Protein AF-0000000087097808 (afdb_homodimer)

Foldseek 3Di:
DDPPPPQPKDKDAADPLVVLVLQQQLCVPFVQQHDSVLSSVLVVVLCPAFQNDPPQKTKIFTWHPVDDHPPIDGQKIKMKGKFWKWKFFLQLDIATEIEIEIGDTDGHPVNPPVCRSVVNLLNVQVVRQPPQFHHDDVVPASVRDHHRGYFKYKYFFQAFQPSVVVSFWGFDFWKKKKAFFDADDDPPPPPFLKDFDFLVVLQVVLVLQQVQVSVVSSDRDPDRAMAMETRSHSSLLRSQQVSQQSSCCVQPVGHDGGQKIWGDDPQAIWIWGKHWDDRNGPVCLQPIEIETQDTDGSDPPDDLVVNLSNVLRRVNVVSNVCVVSSHRIYIKTDDDPSVVVSPVVNVRDIDMDGDGRGRGMIMHTSHDDDYHYPPPTCSSHD/DDPPPPQPKDKDAADPLVVLVLQQQLCVPFVQQHDSVLSSVLVVVLCPAFQNDPPQKTKIFTWHPVDDHPPIDGQKIKMKGKFWKWKFALQLDIATEIEIEIGDTDGHPVNPPVCRSVVNLLNVQVVRQPPQFHHDDVVPASPRDHHRGYFKYKYFFQAFQPSVVVSFWGFDFWKKKKAFFDADDDPPPPPFLKDFDFLVVLQVVLVLQQVQVSVVSSDRDPDRAMEMETRSHSSLLRSQQVSQQSSCCVQPVGHDGGQKIWGDDPQAIWIWGKHWDDRNGPVCLQPIEIETQDTDGSDPPDDLVVNLSNVLRRVNVVSNVCVVSSHRIYIKTDDDPSVVVSPVVNVRDIDMDGDGRGRGMIMHTSHDDDYHYPPPTCSSHD

Structure (mmCIF, N/CA/C/O backbone):
data_AF-0000000087097808-model_v1
#
loop_
_entity.id
_entity.type
_entity.pdbx_description
1 polymer 'Lysine acetyltransferase'
#
loop_
_atom_site.group_PDB
_atom_site.id
_atom_site.type_symbol
_atom_site.label_atom_id
_atom_site.label_alt_id
_atom_site.label_comp_id
_atom_site.label_asym_id
_atom_site.label_entity_id
_atom_site.label_seq_id
_atom_site.pdbx_PDB_ins_code
_atom_site.Cartn_x
_atom_site.Cartn_y
_atom_site.Cartn_z
_atom_site.occupancy
_atom_site.B_iso_or_equiv
_atom_site.auth_seq_id
_atom_site.auth_comp_id
_atom_site.auth_asym_id
_atom_site.auth_atom_id
_atom_site.pdbx_PDB_model_num
ATOM 1 N N . MET A 1 1 ? -17.438 31.547 41.531 1 26.7 1 MET A N 1
ATOM 2 C CA . MET A 1 1 ? -16.781 31 40.344 1 26.7 1 MET A CA 1
ATOM 3 C C . MET A 1 1 ? -16.844 29.484 40.312 1 26.7 1 MET A C 1
ATOM 5 O O . MET A 1 1 ? -16.359 28.828 41.25 1 26.7 1 MET A O 1
ATOM 9 N N . GLY A 1 2 ? -18.031 28.875 39.969 1 32.31 2 GLY A N 1
ATOM 10 C CA . GLY A 1 2 ? -18.594 27.547 40.094 1 32.31 2 GLY A CA 1
ATOM 11 C C . GLY A 1 2 ? -17.641 26.438 39.688 1 32.31 2 GLY A C 1
ATOM 12 O O . GLY A 1 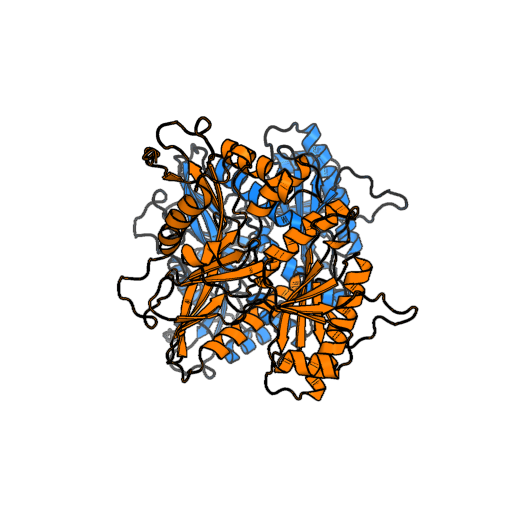2 ? -16.891 26.594 38.75 1 32.31 2 GLY A O 1
ATOM 13 N N . SER A 1 3 ? -17.109 25.672 40.656 1 33.94 3 SER A N 1
ATOM 14 C CA . SER A 1 3 ? -16.344 24.438 40.531 1 33.94 3 SER A CA 1
ATOM 15 C C . SER A 1 3 ? -16.938 23.531 39.438 1 33.94 3 SER A C 1
ATOM 17 O O . SER A 1 3 ? -18.078 23.078 39.594 1 33.94 3 SER A O 1
ATOM 19 N N . THR A 1 4 ? -17.172 24.016 38.219 1 36.69 4 THR A N 1
ATOM 20 C CA . THR A 1 4 ? -17.656 23.094 37.188 1 36.69 4 THR A CA 1
ATOM 21 C C . THR A 1 4 ? -17.297 21.656 37.531 1 36.69 4 THR A C 1
ATOM 23 O O . THR A 1 4 ? -16.125 21.344 37.781 1 36.69 4 THR A O 1
ATOM 26 N N . GLN A 1 5 ? -18.062 20.984 38.312 1 39.97 5 GLN A N 1
ATOM 27 C CA . GLN A 1 5 ? -18.062 19.547 38.594 1 39.97 5 GLN A CA 1
ATOM 28 C C . GLN A 1 5 ? -17.312 18.766 37.5 1 39.97 5 GLN A C 1
ATOM 30 O O . GLN A 1 5 ? -17.781 18.703 36.375 1 39.97 5 GLN A O 1
ATOM 35 N N . GLU A 1 6 ? -16.047 18.875 37.438 1 47.66 6 GLU A N 1
ATOM 36 C CA . GLU A 1 6 ? -15.102 18.156 36.562 1 47.66 6 GLU A CA 1
ATOM 37 C C . GLU A 1 6 ? -15.602 16.766 36.25 1 47.66 6 GLU A C 1
ATOM 39 O O . GLU A 1 6 ? -15.508 15.852 37.094 1 47.66 6 GLU A O 1
ATOM 44 N N . ALA A 1 7 ? -16.812 16.625 35.875 1 54.88 7 ALA A N 1
ATOM 45 C CA . ALA A 1 7 ? -17.406 15.375 35.406 1 54.88 7 ALA A CA 1
ATOM 46 C C . ALA A 1 7 ? -16.344 14.453 34.812 1 54.88 7 ALA A C 1
ATOM 48 O O . ALA A 1 7 ? -15.367 14.922 34.219 1 54.88 7 ALA A O 1
ATOM 49 N N . ASP A 1 8 ? -16.062 13.375 35.406 1 84.06 8 ASP A N 1
ATOM 50 C CA . ASP A 1 8 ? -15.109 12.328 35.031 1 84.06 8 ASP A CA 1
ATOM 51 C C . ASP A 1 8 ? -15.25 11.938 33.562 1 84.06 8 ASP A C 1
ATOM 53 O O . ASP A 1 8 ? -15.812 10.891 33.25 1 84.06 8 ASP A O 1
ATOM 57 N N . LEU A 1 9 ? -15.016 12.977 32.656 1 96.38 9 LEU A N 1
ATOM 58 C CA . LEU A 1 9 ? -15.055 12.695 31.219 1 96.38 9 LEU A CA 1
ATOM 59 C C . LEU A 1 9 ? -14.023 11.641 30.844 1 96.38 9 LEU A C 1
ATOM 61 O O . LEU A 1 9 ? -13.031 11.461 31.562 1 96.38 9 LEU A O 1
ATOM 65 N N . ILE A 1 10 ? -14.344 10.922 29.797 1 97.94 10 ILE A N 1
ATOM 66 C CA . ILE A 1 10 ? -13.422 9.875 29.375 1 97.94 10 ILE A CA 1
ATOM 67 C C . ILE A 1 10 ? -13.094 10.047 27.891 1 97.94 10 ILE A C 1
ATOM 69 O O . ILE A 1 10 ? -13.891 10.609 27.141 1 97.94 10 ILE A O 1
ATOM 73 N N . LEU A 1 11 ? -11.922 9.695 27.516 1 98.56 11 LEU A N 1
ATOM 74 C CA . LEU A 1 11 ? -11.508 9.516 26.125 1 98.56 11 LEU A CA 1
ATOM 75 C C . LEU A 1 11 ? -11.766 8.086 25.672 1 98.56 11 LEU A C 1
ATOM 77 O O . LEU A 1 11 ? -11.297 7.133 26.297 1 98.56 11 LEU A O 1
ATOM 81 N N . THR A 1 12 ? -12.547 7.922 24.656 1 98.38 12 THR A N 1
ATOM 82 C CA . THR A 1 12 ? -12.844 6.582 24.156 1 98.38 12 THR A CA 1
ATOM 83 C C . THR A 1 12 ? -13.055 6.594 22.656 1 98.38 12 THR A C 1
ATOM 85 O O . THR A 1 12 ? -12.953 7.641 22.016 1 98.38 12 THR A O 1
ATOM 88 N N . THR A 1 13 ? -13.242 5.422 22.062 1 98.38 13 THR A N 1
ATOM 89 C CA . THR A 1 13 ? -13.508 5.309 20.641 1 98.38 13 THR A CA 1
ATOM 90 C C . THR A 1 13 ? -15.016 5.324 20.359 1 98.38 13 THR A C 1
ATOM 92 O O . THR A 1 13 ? -15.789 4.742 21.125 1 98.38 13 THR A O 1
ATOM 95 N N . PRO A 1 14 ? -15.453 6.051 19.359 1 98.62 14 PRO A N 1
ATOM 96 C CA . PRO A 1 14 ? -16.875 6.129 19.031 1 98.62 14 PRO A CA 1
ATOM 97 C C . PRO A 1 14 ? -17.422 4.84 18.422 1 98.62 14 PRO A C 1
ATOM 99 O O . PRO A 1 14 ? -16.656 4.078 17.812 1 98.62 14 PRO A O 1
ATOM 102 N N . THR A 1 15 ? -18.703 4.613 18.609 1 98.12 15 THR A N 1
ATOM 103 C CA . THR A 1 15 ? -19.422 3.621 17.812 1 98.12 15 THR A CA 1
ATOM 104 C C . THR A 1 15 ? -19.531 4.066 16.359 1 98.12 15 THR A C 1
ATOM 106 O O . THR A 1 15 ? -19.25 5.223 16.047 1 98.12 15 THR A O 1
ATOM 109 N N . PRO A 1 16 ? -19.953 3.18 15.484 1 97 16 PRO A N 1
ATOM 110 C CA . PRO A 1 16 ? -20.141 3.592 14.086 1 97 16 PRO A CA 1
ATOM 111 C C . PRO A 1 16 ? -21.125 4.762 13.953 1 97 16 PRO A C 1
ATOM 113 O O . PRO A 1 16 ? -20.875 5.68 13.164 1 97 16 PRO A O 1
ATOM 116 N N . ALA A 1 17 ? -22.156 4.746 14.68 1 98 17 ALA A N 1
ATOM 117 C CA . ALA A 1 17 ? -23.141 5.824 14.633 1 98 17 ALA A CA 1
ATOM 118 C C . ALA A 1 17 ? -22.547 7.129 15.156 1 98 17 ALA A C 1
ATOM 120 O O . ALA A 1 17 ? -22.812 8.203 14.609 1 98 17 ALA A O 1
ATOM 121 N N . GLU A 1 18 ? -21.797 7.066 16.219 1 98.56 18 GLU A N 1
ATOM 122 C CA . GLU A 1 18 ? -21.141 8.242 16.781 1 98.56 18 GLU A CA 1
ATOM 123 C C . GLU A 1 18 ? -20.094 8.805 15.82 1 98.56 18 GLU A C 1
ATOM 125 O O . GLU A 1 18 ? -19.922 10.023 15.711 1 98.56 18 GLU A O 1
ATOM 130 N N . ARG A 1 19 ? -19.422 7.895 15.172 1 98.31 19 ARG A N 1
ATOM 131 C CA . ARG A 1 19 ? -18.438 8.32 14.18 1 98.31 19 ARG A CA 1
ATOM 132 C C . ARG A 1 19 ? -19.094 9.109 13.055 1 98.31 19 ARG A C 1
ATOM 134 O O . ARG A 1 19 ? -18.562 10.117 12.602 1 98.31 19 ARG A O 1
ATOM 141 N N . LEU A 1 20 ? -20.219 8.648 12.617 1 98.06 20 LEU A N 1
ATOM 142 C CA . LEU A 1 20 ? -20.984 9.352 11.586 1 98.06 20 LEU A CA 1
ATOM 143 C C . LEU A 1 20 ? -21.375 10.75 12.062 1 98.06 20 LEU A C 1
ATOM 145 O O . LEU A 1 20 ? -21.344 11.703 11.289 1 98.06 20 LEU A O 1
ATOM 149 N N . ARG A 1 21 ? -21.734 10.852 13.312 1 97.69 21 ARG A N 1
ATOM 150 C CA . ARG A 1 21 ? -22.062 12.156 13.883 1 97.69 21 ARG A CA 1
ATOM 151 C C . ARG A 1 21 ? -20.844 13.078 13.875 1 97.69 21 ARG A C 1
ATOM 153 O O . ARG A 1 21 ? -20.953 14.258 13.555 1 97.69 21 ARG A O 1
ATOM 160 N N . VAL A 1 22 ? -19.703 12.492 14.18 1 98.25 22 VAL A N 1
ATOM 161 C CA . VAL A 1 22 ? -18.469 13.266 14.188 1 98.25 22 VAL A CA 1
ATOM 162 C C . VAL A 1 22 ? -18.172 13.789 12.781 1 98.25 22 VAL A C 1
ATOM 164 O O . VAL A 1 22 ? -17.938 14.984 12.586 1 98.25 22 VAL A O 1
ATOM 167 N N . TRP A 1 23 ? -18.25 12.867 11.805 1 98 23 TRP A N 1
ATOM 168 C CA . TRP A 1 23 ? -17.953 13.25 10.43 1 98 23 TRP A CA 1
ATOM 169 C C . TRP A 1 23 ? -18.953 14.289 9.922 1 98 23 TRP A C 1
ATOM 171 O O . TRP A 1 23 ? -18.578 15.219 9.211 1 98 23 TRP A O 1
ATOM 181 N N . THR A 1 24 ? -20.172 14.133 10.297 1 97.69 24 THR A N 1
ATOM 182 C CA . THR A 1 24 ? -21.188 15.102 9.906 1 97.69 24 THR A CA 1
ATOM 183 C C . THR A 1 24 ? -20.859 16.484 10.469 1 97.69 24 THR A C 1
ATOM 185 O O . THR A 1 24 ? -20.953 17.484 9.758 1 97.69 24 THR A O 1
ATOM 188 N N . SER A 1 25 ? -20.438 16.5 11.68 1 96.5 25 SER A N 1
ATOM 189 C CA . SER A 1 25 ? -20.141 17.766 12.344 1 96.5 25 SER A CA 1
ATOM 190 C C . SER A 1 25 ? -18.922 18.453 11.727 1 96.5 25 SER A C 1
ATOM 192 O O . SER A 1 25 ? -18.875 19.672 11.617 1 96.5 25 SER A O 1
ATOM 194 N N . THR A 1 26 ? -17.969 17.672 11.305 1 96.12 26 THR A N 1
ATOM 195 C CA . THR A 1 26 ? -16.719 18.25 10.828 1 96.12 26 THR A CA 1
ATOM 196 C C . THR A 1 26 ? -16.875 18.766 9.391 1 96.12 26 THR A C 1
ATOM 198 O O . THR A 1 26 ? -16.016 19.516 8.906 1 96.12 26 THR A O 1
ATOM 201 N N . HIS A 1 27 ? -17.938 18.359 8.727 1 94.81 27 HIS A N 1
ATOM 202 C CA . HIS A 1 27 ? -18.203 18.812 7.363 1 94.81 27 HIS A CA 1
ATOM 203 C C . HIS A 1 27 ? -18.234 20.344 7.277 1 94.81 27 HIS A C 1
ATOM 205 O O . HIS A 1 27 ? -17.797 20.922 6.277 1 94.81 27 HIS A O 1
ATOM 211 N N . GLN A 1 28 ? -18.688 20.969 8.273 1 90.62 28 GLN A N 1
ATOM 212 C CA . GLN A 1 28 ? -18.812 22.422 8.266 1 90.62 28 GLN A CA 1
ATOM 213 C C . GLN A 1 28 ? -17.453 23.078 8.18 1 90.62 28 GLN A C 1
ATOM 215 O O . GLN A 1 28 ? -17.312 24.172 7.602 1 90.62 28 GLN A O 1
ATOM 220 N N . LYS A 1 29 ? -16.5 22.391 8.68 1 89.44 29 LYS A N 1
ATOM 221 C CA . LYS A 1 29 ? -15.164 22.984 8.703 1 89.44 29 LYS A CA 1
ATOM 222 C C . LYS A 1 29 ? -14.336 22.531 7.5 1 89.44 29 LYS A C 1
ATOM 224 O O . LYS A 1 29 ? -13.664 23.359 6.867 1 89.44 29 LYS A O 1
ATOM 229 N N . TRP A 1 30 ? -14.414 21.266 7.121 1 88.81 30 TRP A N 1
ATOM 230 C CA . TRP A 1 30 ? -13.461 20.734 6.148 1 88.81 30 TRP A CA 1
ATOM 231 C C . TRP A 1 30 ? -14.195 20.156 4.938 1 88.81 30 TRP A C 1
ATOM 233 O O . TRP A 1 30 ? -13.57 19.547 4.059 1 88.81 30 TRP A O 1
ATOM 243 N N . GLY A 1 31 ? -15.492 20.375 4.801 1 86.12 31 GLY A N 1
ATOM 244 C CA . GLY A 1 31 ? -16.266 19.719 3.756 1 86.12 31 GLY A CA 1
ATOM 245 C C . GLY A 1 31 ? -16.641 20.641 2.621 1 86.12 31 GLY A C 1
ATOM 246 O O . GLY A 1 31 ? -17.562 20.344 1.849 1 86.12 31 GLY A O 1
ATOM 247 N N . ALA A 1 32 ? -16.031 21.797 2.5 1 83.31 32 ALA A N 1
ATOM 248 C CA . ALA A 1 32 ? -16.453 22.828 1.559 1 83.31 32 ALA A CA 1
ATOM 249 C C . ALA A 1 32 ? -16.375 22.328 0.12 1 83.31 32 ALA A C 1
ATOM 251 O O . ALA A 1 32 ? -17.156 22.734 -0.737 1 83.31 32 ALA A O 1
ATOM 252 N N . ALA A 1 33 ? -15.508 21.422 -0.174 1 87.5 33 ALA A N 1
ATOM 253 C CA . ALA A 1 33 ? -15.289 20.969 -1.544 1 87.5 33 ALA A CA 1
ATOM 254 C C . ALA A 1 33 ? -16.281 19.859 -1.915 1 87.5 33 ALA A C 1
ATOM 256 O O . ALA A 1 33 ? -16.391 19.5 -3.088 1 87.5 33 ALA A O 1
ATOM 257 N N . LEU A 1 34 ? -16.984 19.297 -0.896 1 91.31 34 LEU A N 1
ATOM 258 C CA . LEU A 1 34 ? -17.875 18.172 -1.104 1 91.31 34 LEU A CA 1
ATOM 259 C C . LEU A 1 34 ? -19.219 18.406 -0.413 1 91.31 34 LEU A C 1
ATOM 261 O O . LEU A 1 34 ? -19.266 18.953 0.692 1 91.31 34 LEU A O 1
ATOM 265 N N . GLU A 1 35 ? -20.234 17.953 -1.1 1 93 35 GLU A N 1
ATOM 266 C CA . GLU A 1 35 ? -21.5 17.859 -0.375 1 93 35 GLU A CA 1
ATOM 267 C C . GLU A 1 35 ? -21.422 16.844 0.762 1 93 35 GLU A C 1
ATOM 269 O O . GLU A 1 35 ? -20.547 15.984 0.764 1 93 35 GLU A O 1
ATOM 274 N N . LEU A 1 36 ? -22.281 16.953 1.666 1 95.62 36 LEU A N 1
ATOM 275 C CA . LEU A 1 36 ? -22.203 16.172 2.902 1 95.62 36 LEU A CA 1
ATOM 276 C C . LEU A 1 36 ? -22.094 14.68 2.607 1 95.62 36 LEU A C 1
ATOM 278 O O . LEU A 1 36 ? -21.234 14 3.16 1 95.62 36 LEU A O 1
ATOM 282 N N . ASP A 1 37 ? -22.906 14.188 1.708 1 96 37 ASP A N 1
ATOM 283 C CA . ASP A 1 37 ? -22.906 12.758 1.421 1 96 37 ASP A CA 1
ATOM 284 C C . ASP A 1 37 ? -21.547 12.305 0.885 1 96 37 ASP A C 1
ATOM 286 O O . ASP A 1 37 ? -21.031 11.266 1.294 1 96 37 ASP A O 1
ATOM 290 N N . GLU A 1 38 ? -21 13.133 0.003 1 95.06 38 GLU A N 1
ATOM 291 C CA . GLU A 1 38 ? -19.703 12.797 -0.574 1 95.06 38 GLU A CA 1
ATOM 292 C C . GLU A 1 38 ? -18.594 12.945 0.458 1 95.06 38 GLU A C 1
ATOM 294 O O . GLU A 1 38 ? -17.609 12.188 0.434 1 95.06 38 GLU A O 1
ATOM 299 N N . TYR A 1 39 ? -18.812 13.945 1.368 1 95.94 39 TYR A N 1
ATOM 300 C CA . TYR A 1 39 ? -17.844 14.125 2.453 1 95.94 39 TYR A CA 1
ATOM 301 C C . TYR A 1 39 ? -17.828 12.914 3.371 1 95.94 39 TYR A C 1
ATOM 303 O O . TYR A 1 39 ? -16.75 12.414 3.727 1 95.94 39 TYR A O 1
ATOM 311 N N . LEU A 1 40 ? -18.953 12.414 3.715 1 97.75 40 LEU A N 1
ATOM 312 C CA . LEU A 1 40 ? -19.047 11.227 4.559 1 97.75 40 LEU A CA 1
ATOM 313 C C . LEU A 1 40 ? -18.438 10.016 3.867 1 97.75 40 LEU A C 1
ATOM 315 O O . LEU A 1 40 ? -17.75 9.219 4.504 1 97.75 40 LEU A O 1
ATOM 319 N N . ARG A 1 41 ? -18.641 9.922 2.543 1 96.88 41 ARG A N 1
ATOM 320 C CA . ARG A 1 41 ? -18.062 8.836 1.759 1 96.88 41 ARG A CA 1
ATOM 321 C C . ARG A 1 41 ? -16.547 8.922 1.761 1 96.88 41 ARG A C 1
ATOM 323 O O . ARG A 1 41 ? -15.859 7.895 1.844 1 96.88 41 ARG A O 1
ATOM 330 N N . ARG A 1 42 ? -16.047 10.086 1.667 1 97.12 42 ARG A N 1
ATOM 331 C CA . ARG A 1 42 ? -14.594 10.273 1.687 1 97.12 42 ARG A CA 1
ATOM 332 C C . ARG A 1 42 ? -14 9.82 3.018 1 97.12 42 ARG A C 1
ATOM 334 O O . ARG A 1 42 ? -12.992 9.117 3.045 1 97.12 42 ARG A O 1
ATOM 341 N N . GLU A 1 43 ? -14.648 10.219 4.137 1 97.69 43 GLU A N 1
ATOM 342 C CA . GLU A 1 43 ? -14.156 9.844 5.457 1 97.69 43 GLU A CA 1
ATOM 343 C C . GLU A 1 43 ? -14.148 8.328 5.633 1 97.69 43 GLU A C 1
ATOM 345 O O . GLU A 1 43 ? -13.195 7.77 6.184 1 97.69 43 GLU A O 1
ATOM 350 N N . GLU A 1 44 ? -15.172 7.754 5.156 1 97.44 44 GLU A N 1
ATOM 351 C CA . GLU A 1 44 ? -15.234 6.297 5.207 1 97.44 44 GLU A CA 1
ATOM 352 C C . GLU A 1 44 ? -14.141 5.664 4.348 1 97.44 44 GLU A C 1
ATOM 354 O O . GLU A 1 44 ? -13.438 4.758 4.797 1 97.44 44 GLU A O 1
ATOM 359 N N . TYR A 1 45 ? -14.023 6.188 3.158 1 97.94 45 TYR A N 1
ATOM 360 C CA . TYR A 1 45 ? -13.016 5.711 2.217 1 97.94 45 TYR A CA 1
ATOM 361 C C . TYR A 1 45 ? -11.617 5.824 2.811 1 97.94 45 TYR A C 1
ATOM 363 O O . TYR A 1 45 ? -10.805 4.902 2.688 1 97.94 45 TYR A O 1
ATOM 371 N N . LEU A 1 46 ? -11.352 6.871 3.48 1 97.94 46 LEU A N 1
ATOM 372 C CA . LEU A 1 46 ? -10.008 7.152 3.988 1 97.94 46 LEU A CA 1
ATOM 373 C C . LEU A 1 46 ? -9.648 6.203 5.125 1 97.94 46 LEU A C 1
ATOM 375 O O . LEU A 1 46 ? -8.484 6.109 5.512 1 97.94 46 LEU A O 1
ATOM 379 N N . THR A 1 47 ? -10.609 5.441 5.672 1 97.75 47 THR A N 1
ATOM 380 C CA . THR A 1 47 ? -10.297 4.422 6.668 1 97.75 47 THR A CA 1
ATOM 381 C C . THR A 1 47 ? -9.773 3.154 5.996 1 97.75 47 THR A C 1
ATOM 383 O O . THR A 1 47 ? -9.289 2.242 6.672 1 97.75 47 THR A O 1
ATOM 386 N N . THR A 1 48 ? -9.805 3.086 4.629 1 98.06 48 THR A N 1
ATOM 387 C CA . THR A 1 48 ? -9.469 1.853 3.93 1 98.06 48 THR A CA 1
ATOM 388 C C . THR A 1 48 ? -8.125 1.98 3.227 1 98.06 48 THR A C 1
ATOM 390 O O . THR A 1 48 ? -7.582 0.991 2.729 1 98.06 48 THR A O 1
ATOM 393 N N . VAL A 1 49 ? -7.543 3.145 3.143 1 98.06 49 VAL A N 1
ATOM 394 C CA . VAL A 1 49 ? -6.332 3.398 2.365 1 98.06 49 VAL A CA 1
ATOM 395 C C . VAL A 1 49 ? -5.102 2.984 3.168 1 98.06 49 VAL A C 1
ATOM 397 O O . VAL A 1 49 ? -5.168 2.861 4.395 1 98.06 49 VAL A O 1
ATOM 400 N N . PRO A 1 50 ? -3.959 2.742 2.5 1 96.31 50 PRO A N 1
ATOM 401 C CA . PRO A 1 50 ? -2.723 2.428 3.223 1 96.31 50 PRO A CA 1
ATOM 402 C C . PRO A 1 50 ? -2.424 3.424 4.34 1 96.31 50 PRO A C 1
ATOM 404 O O . PRO A 1 50 ? -2.705 4.617 4.203 1 96.31 50 PRO A O 1
ATOM 407 N N . MET A 1 51 ? -1.855 3.006 5.457 1 95.38 51 MET A N 1
ATOM 408 C CA . MET A 1 51 ? -1.56 3.721 6.695 1 95.38 51 MET A CA 1
ATOM 409 C C . MET A 1 51 ? -2.77 3.727 7.625 1 95.38 51 MET A C 1
ATOM 411 O O . MET A 1 51 ? -2.629 3.547 8.836 1 95.38 51 MET A O 1
ATOM 415 N N . SER A 1 52 ? -3.977 3.879 7.035 1 97.25 52 SER A N 1
ATOM 416 C CA . SER A 1 52 ? -5.18 4.023 7.848 1 97.25 52 SER A CA 1
ATOM 417 C C . SER A 1 52 ? -5.898 2.688 8.016 1 97.25 52 SER A C 1
ATOM 419 O O . SER A 1 52 ? -6.629 2.484 8.984 1 97.25 52 SER A O 1
ATOM 421 N N . ARG A 1 53 ? -5.688 1.766 7.137 1 96.25 53 ARG A N 1
ATOM 422 C CA . ARG A 1 53 ? -6.441 0.519 7.098 1 96.25 53 ARG A CA 1
ATOM 423 C C . ARG A 1 53 ? -6.074 -0.381 8.273 1 96.25 53 ARG A C 1
ATOM 425 O O . ARG A 1 53 ? -5.07 -0.152 8.945 1 96.25 53 ARG A O 1
ATOM 432 N N . ASN A 1 54 ? -6.938 -1.331 8.555 1 91.69 54 ASN A N 1
ATOM 433 C CA . ASN A 1 54 ? -6.703 -2.359 9.562 1 91.69 54 ASN A CA 1
ATOM 434 C C . ASN A 1 54 ? -6.363 -1.746 10.914 1 91.69 54 ASN A C 1
ATOM 436 O O . ASN A 1 54 ? -5.406 -2.166 11.57 1 91.69 54 ASN A O 1
ATOM 440 N N . GLY A 1 55 ? -7.07 -0.662 11.203 1 93.56 55 GLY A N 1
ATOM 441 C CA . GLY A 1 55 ? -6.891 -0.056 12.508 1 93.56 55 GLY A CA 1
ATOM 442 C C . GLY A 1 55 ? -5.762 0.956 12.547 1 93.56 55 GLY A C 1
ATOM 443 O O . GLY A 1 55 ? -5.371 1.416 13.625 1 93.56 55 GLY A O 1
ATOM 444 N N . GLY A 1 56 ? -5.258 1.28 11.438 1 97.19 56 GLY A N 1
ATOM 445 C CA . GLY A 1 56 ? -4.215 2.291 11.398 1 97.19 56 GLY A CA 1
ATOM 446 C C . GLY A 1 56 ? -4.691 3.66 11.844 1 97.19 56 GLY A C 1
ATOM 447 O O . GLY A 1 56 ? -3.904 4.457 12.359 1 97.19 56 GLY A O 1
ATOM 448 N N . ILE A 1 57 ? -5.918 3.932 11.594 1 98.44 57 ILE A N 1
ATOM 449 C CA . ILE A 1 57 ? -6.527 5.164 12.078 1 98.44 57 ILE A CA 1
ATOM 450 C C . ILE A 1 57 ? -7.438 4.863 13.266 1 98.44 57 ILE A C 1
ATOM 452 O O . ILE A 1 57 ? -8.141 3.848 13.273 1 98.44 57 ILE A O 1
ATOM 456 N N . THR A 1 58 ? -7.359 5.613 14.273 1 98.62 58 THR A N 1
ATOM 457 C CA . THR A 1 58 ? -8.242 5.523 15.43 1 98.62 58 THR A CA 1
ATOM 458 C C . THR A 1 58 ? -9.016 6.824 15.625 1 98.62 58 THR A C 1
ATOM 460 O O . THR A 1 58 ? -8.43 7.91 15.625 1 98.62 58 THR A O 1
ATOM 463 N N . GLN A 1 59 ? -10.336 6.684 15.742 1 98.56 59 GLN A N 1
ATOM 464 C CA . GLN A 1 59 ? -11.164 7.836 16.078 1 98.56 59 GLN A CA 1
ATOM 465 C C . GLN A 1 59 ? -11.359 7.965 17.578 1 98.56 59 GLN A C 1
ATOM 467 O O . GLN A 1 59 ? -11.547 6.961 18.281 1 98.56 59 GLN A O 1
ATOM 472 N N . TRP A 1 60 ? -11.273 9.18 18.062 1 98.81 60 TRP A N 1
ATOM 473 C CA . TRP A 1 60 ? -11.422 9.445 19.484 1 98.81 60 TRP A CA 1
ATOM 474 C C . TRP A 1 60 ? -12.555 10.438 19.75 1 98.81 60 TRP A C 1
ATOM 476 O O . TRP A 1 60 ? -12.742 11.383 18.984 1 98.81 60 TRP A O 1
ATOM 486 N N . ILE A 1 61 ? -13.234 10.227 20.875 1 98.75 61 ILE A N 1
ATOM 487 C CA . ILE A 1 61 ? -14.203 11.211 21.344 1 98.75 61 ILE A CA 1
ATOM 488 C C . ILE A 1 61 ? -14.023 11.438 22.844 1 98.75 61 ILE A C 1
ATOM 490 O O . ILE A 1 61 ? -13.703 10.508 23.578 1 98.75 61 ILE A O 1
ATOM 494 N N . LEU A 1 62 ? -14.133 12.633 23.234 1 98.75 62 LEU A N 1
ATOM 495 C CA . LEU A 1 62 ? -14.344 12.984 24.641 1 98.75 62 LEU A CA 1
ATOM 496 C C . LEU A 1 62 ? -15.828 12.961 25 1 98.75 62 LEU A C 1
ATOM 498 O O . LEU A 1 62 ? -16.641 13.609 24.328 1 98.75 62 LEU A O 1
ATOM 502 N N . THR A 1 63 ? -16.172 12.219 26.016 1 98.25 63 THR A N 1
ATOM 503 C CA . THR A 1 63 ? -17.594 12.07 26.312 1 98.25 63 THR A CA 1
ATOM 504 C C . THR A 1 63 ? -17.797 11.812 27.797 1 98.25 63 THR A C 1
ATOM 506 O O . THR A 1 63 ? -16.844 11.773 28.562 1 98.25 63 THR A O 1
ATOM 509 N N . ASP A 1 64 ? -19.094 11.797 28.172 1 95.94 64 ASP A N 1
ATOM 510 C CA . ASP A 1 64 ? -19.578 11.484 29.516 1 95.94 64 ASP A CA 1
ATOM 511 C C . ASP A 1 64 ? -19.812 9.984 29.672 1 95.94 64 ASP A C 1
ATOM 513 O O . ASP A 1 64 ? -20.719 9.422 29.062 1 95.94 64 ASP A O 1
ATOM 517 N N . PRO A 1 65 ? -19.016 9.305 30.562 1 94.38 65 PRO A N 1
ATOM 518 C CA . PRO A 1 65 ? -19.125 7.848 30.672 1 94.38 65 PRO A CA 1
ATOM 519 C C . PRO A 1 65 ? -20.422 7.402 31.359 1 94.38 65 PRO A C 1
ATOM 521 O O . PRO A 1 65 ? -20.734 6.211 31.359 1 94.38 65 PRO A O 1
ATOM 524 N N . SER A 1 66 ? -21.109 8.297 31.922 1 94.69 66 SER A N 1
ATOM 525 C CA . SER A 1 66 ? -22.328 7.934 32.656 1 94.69 66 SER A CA 1
ATOM 526 C C . SER A 1 66 ? -23.453 7.598 31.672 1 94.69 66 SER A C 1
ATOM 528 O O . SER A 1 66 ? -24.469 7.02 32.062 1 94.69 66 SER A O 1
ATOM 530 N N . LEU A 1 67 ? -23.391 7.938 30.453 1 95.25 67 LEU A N 1
ATOM 531 C CA . LEU A 1 67 ? -24.391 7.625 29.438 1 95.25 67 LEU A CA 1
ATOM 532 C C . LEU A 1 67 ? -23.891 6.527 28.5 1 95.25 67 LEU A C 1
ATOM 534 O O . LEU A 1 67 ? -22.688 6.461 28.203 1 95.25 67 LEU A O 1
ATOM 538 N N . PRO A 1 68 ? -24.781 5.758 28.047 1 96.31 68 PRO A N 1
ATOM 539 C CA . PRO A 1 68 ? -24.359 4.652 27.188 1 96.31 68 PRO A CA 1
ATOM 540 C C . PRO A 1 68 ? -23.984 5.109 25.781 1 96.31 68 PRO A C 1
ATOM 542 O O . PRO A 1 68 ? -24.391 6.188 25.344 1 96.31 68 PRO A O 1
ATOM 545 N N . PRO A 1 69 ? -23.25 4.301 25.062 1 97.12 69 PRO A N 1
ATOM 546 C CA . PRO A 1 69 ? -22.938 4.613 23.672 1 97.12 69 PRO A CA 1
ATOM 547 C C . PRO A 1 69 ? -24.172 5 22.859 1 97.12 69 PRO A C 1
ATOM 549 O O . PRO A 1 69 ? -25.266 4.465 23.094 1 97.12 69 PRO A O 1
ATOM 552 N N . ASP A 1 70 ? -23.969 5.898 21.938 1 97.44 70 ASP A N 1
ATOM 553 C CA . ASP A 1 70 ? -24.969 6.414 21.016 1 97.44 70 ASP A CA 1
ATOM 554 C C . ASP A 1 70 ? -25.906 7.402 21.703 1 97.44 70 ASP A C 1
ATOM 556 O O . ASP A 1 70 ? -26.641 8.141 21.047 1 97.44 70 ASP A O 1
ATOM 560 N N . ALA A 1 71 ? -25.906 7.422 23.031 1 97 71 ALA A N 1
ATOM 561 C CA . ALA A 1 71 ? -26.719 8.383 23.781 1 97 71 ALA A CA 1
ATOM 562 C C . ALA A 1 71 ? -25.844 9.414 24.484 1 97 71 ALA A C 1
ATOM 564 O O . ALA A 1 71 ? -26.344 10.43 24.969 1 97 71 ALA A O 1
ATOM 565 N N . ARG A 1 72 ? -24.656 9.125 24.531 1 97.12 72 ARG A N 1
ATOM 566 C CA . ARG A 1 72 ? -23.719 10.008 25.219 1 97.12 72 ARG A CA 1
ATOM 567 C C . ARG A 1 72 ? -23.312 11.172 24.312 1 97.12 72 ARG A C 1
ATOM 569 O O . ARG A 1 72 ? -23.359 11.062 23.094 1 97.12 72 ARG A O 1
ATOM 576 N N . PRO A 1 73 ? -22.984 12.344 24.922 1 97.25 73 PRO A N 1
ATOM 577 C CA . PRO A 1 73 ? -22.578 13.5 24.125 1 97.25 73 PRO A CA 1
ATOM 578 C C . PRO A 1 73 ? -21.172 13.344 23.547 1 97.25 73 PRO A C 1
ATOM 580 O O . PRO A 1 73 ? -20.328 12.648 24.141 1 97.25 73 PRO A O 1
ATOM 583 N N . ILE A 1 74 ? -20.953 13.922 22.422 1 98.31 74 ILE A N 1
ATOM 584 C CA . ILE A 1 74 ? -19.609 14.086 21.859 1 98.31 74 ILE A CA 1
ATOM 585 C C . ILE A 1 74 ? -19.125 15.516 22.094 1 98.31 74 ILE A C 1
ATOM 587 O O . ILE A 1 74 ? -19.516 16.422 21.359 1 98.31 74 ILE A O 1
ATOM 591 N N . LEU A 1 75 ? -18.266 15.672 23.047 1 98.38 75 LEU A N 1
ATOM 592 C CA . LEU A 1 75 ? -17.891 17 23.5 1 98.38 75 LEU A CA 1
ATOM 593 C C . LEU A 1 75 ? -16.719 17.547 22.688 1 98.38 75 LEU A C 1
ATOM 595 O O . LEU A 1 75 ? -16.578 18.75 22.516 1 98.38 75 LEU A O 1
ATOM 599 N N . SER A 1 76 ? -15.875 16.719 22.234 1 98.62 76 SER A N 1
ATOM 600 C CA . SER A 1 76 ? -14.773 16.969 21.297 1 98.62 76 SER A CA 1
ATOM 601 C C . SER A 1 76 ? -14.32 15.672 20.625 1 98.62 76 SER A C 1
ATOM 603 O O . SER A 1 76 ? -14.641 14.578 21.094 1 98.62 76 SER A O 1
ATOM 605 N N . SER A 1 77 ? -13.734 15.766 19.5 1 98.75 77 SER A N 1
ATOM 606 C CA . SER A 1 77 ? -13.305 14.578 18.766 1 98.75 77 SER A CA 1
ATOM 607 C C . SER A 1 77 ? -11.992 14.812 18.031 1 98.75 77 SER A C 1
ATOM 609 O O . SER A 1 77 ? -11.602 15.961 17.812 1 98.75 77 SER A O 1
ATOM 611 N N . CYS A 1 78 ? -11.242 13.789 17.766 1 98.69 78 CYS A N 1
ATOM 612 C CA . CYS A 1 78 ? -10.078 13.797 16.891 1 98.69 78 CYS A CA 1
ATOM 613 C C . CYS A 1 78 ? -9.781 12.398 16.359 1 98.69 78 CYS A C 1
ATOM 615 O O . CYS A 1 78 ? -10.586 11.484 16.547 1 98.69 78 CYS A O 1
ATOM 617 N N . GLU A 1 79 ? -8.75 12.25 15.609 1 98.69 79 GLU A N 1
ATOM 618 C CA . GLU A 1 79 ? -8.289 10.953 15.141 1 98.69 79 GLU A CA 1
ATOM 619 C C . GLU A 1 79 ? -6.766 10.859 15.188 1 98.69 79 GLU A C 1
ATOM 621 O O . GLU A 1 79 ? -6.074 11.883 15.188 1 98.69 79 GLU A O 1
ATOM 626 N N . SER A 1 80 ? -6.27 9.719 15.359 1 98.81 80 SER A N 1
ATOM 627 C CA . SER A 1 80 ? -4.836 9.469 15.297 1 98.81 80 SER A CA 1
ATOM 628 C C . SER A 1 80 ? -4.508 8.375 14.289 1 98.81 80 SER A C 1
ATOM 630 O O . SER A 1 80 ? -5.262 7.406 14.148 1 98.81 80 SER A O 1
ATOM 632 N N . ILE A 1 81 ? -3.457 8.539 13.555 1 98.81 81 ILE A N 1
ATOM 633 C CA . ILE A 1 81 ? -2.982 7.578 12.562 1 98.81 81 ILE A CA 1
ATOM 634 C C . ILE A 1 81 ? -1.604 7.059 12.969 1 98.81 81 ILE A C 1
ATOM 636 O O . ILE A 1 81 ? -0.685 7.848 13.211 1 98.81 81 ILE A O 1
ATOM 640 N N . ARG A 1 82 ? -1.493 5.766 13.109 1 98.56 82 ARG A N 1
ATOM 641 C CA . ARG A 1 82 ? -0.208 5.141 13.414 1 98.56 82 ARG A CA 1
ATOM 642 C C . ARG A 1 82 ? 0.764 5.301 12.25 1 98.56 82 ARG A C 1
ATOM 644 O O . ARG A 1 82 ? 0.398 5.07 11.094 1 98.56 82 ARG A O 1
ATOM 651 N N . LYS A 1 83 ? 1.971 5.723 12.523 1 98.38 83 LYS A N 1
ATOM 652 C CA . LYS A 1 83 ? 2.99 5.949 11.5 1 98.38 83 LYS A CA 1
ATOM 653 C C . LYS A 1 83 ? 4.301 5.262 11.875 1 98.38 83 LYS A C 1
ATOM 655 O O . LYS A 1 83 ? 4.629 5.129 13.055 1 98.38 83 LYS A O 1
ATOM 660 N N . ARG A 1 84 ? 5.016 4.805 10.875 1 97.69 84 ARG A N 1
ATOM 661 C CA . ARG A 1 84 ? 6.383 4.336 11.094 1 97.69 84 ARG A CA 1
ATOM 662 C C . ARG A 1 84 ? 7.336 5.508 11.305 1 97.69 84 ARG A C 1
ATOM 664 O O . ARG A 1 84 ? 7.207 6.547 10.648 1 97.69 84 ARG A O 1
ATOM 671 N N . ALA A 1 85 ? 8.203 5.309 12.211 1 97.94 85 ALA A N 1
ATOM 672 C CA . ALA A 1 85 ? 9.141 6.379 12.555 1 97.94 85 ALA A CA 1
ATOM 673 C C . ALA A 1 85 ? 10.531 5.82 12.859 1 97.94 85 ALA A C 1
ATOM 675 O O . ALA A 1 85 ? 10.688 4.613 13.047 1 97.94 85 ALA A O 1
ATOM 676 N N . LEU A 1 86 ? 11.5 6.656 12.766 1 97.19 86 LEU A N 1
ATOM 677 C CA . LEU A 1 86 ? 12.859 6.352 13.18 1 97.19 86 LEU A CA 1
ATOM 678 C C . LEU A 1 86 ? 13.289 7.25 14.336 1 97.19 86 LEU A C 1
ATOM 680 O O . LEU A 1 86 ? 12.922 8.422 14.383 1 97.19 86 LEU A O 1
ATOM 684 N N . ALA A 1 87 ? 14 6.688 15.203 1 94.44 87 ALA A N 1
ATOM 685 C CA . ALA A 1 87 ? 14.641 7.418 16.297 1 94.44 87 ALA A CA 1
ATOM 686 C C . ALA A 1 87 ? 16.141 7.102 16.359 1 94.44 87 ALA A C 1
ATOM 688 O O . ALA A 1 87 ? 16.516 5.934 16.469 1 94.44 87 ALA A O 1
ATOM 689 N N . ALA A 1 88 ? 16.891 8.117 16.188 1 92.5 88 ALA A N 1
ATOM 690 C CA . ALA A 1 88 ? 18.344 7.941 16.203 1 92.5 88 ALA A CA 1
ATOM 691 C C . ALA A 1 88 ? 18.953 8.594 17.422 1 92.5 88 ALA A C 1
ATOM 693 O O . ALA A 1 88 ? 18.656 9.75 17.75 1 92.5 88 ALA A O 1
ATOM 694 N N . LYS A 1 89 ? 19.812 7.801 18.016 1 83.69 89 LYS A N 1
ATOM 695 C CA . LYS A 1 89 ? 20.594 8.328 19.125 1 83.69 89 LYS A CA 1
ATOM 696 C C . LYS A 1 89 ? 21.828 9.086 18.625 1 83.69 89 LYS A C 1
ATOM 698 O O . LYS A 1 89 ? 22.203 8.953 17.453 1 83.69 89 LYS A O 1
ATOM 703 N N . PRO A 1 90 ? 22.438 9.742 19.562 1 81.56 90 PRO A N 1
ATOM 704 C CA . PRO A 1 90 ? 23.609 10.508 19.141 1 81.56 90 PRO A CA 1
ATOM 705 C C . PRO A 1 90 ? 24.75 9.625 18.641 1 81.56 90 PRO A C 1
ATOM 707 O O . PRO A 1 90 ? 25.547 10.055 17.812 1 81.56 90 PRO A O 1
ATOM 710 N N . ASP A 1 91 ? 24.797 8.336 19.062 1 83.44 91 ASP A N 1
ATOM 711 C CA . ASP A 1 91 ? 25.891 7.441 18.656 1 83.44 91 ASP A CA 1
ATOM 712 C C . ASP A 1 91 ? 25.609 6.832 17.281 1 83.44 91 ASP A C 1
ATOM 714 O O . ASP A 1 91 ? 26.406 6.043 16.766 1 83.44 91 ASP A O 1
ATOM 718 N N . GLY A 1 92 ? 24.469 7.172 16.766 1 86.69 92 GLY A N 1
ATOM 719 C CA . GLY A 1 92 ? 24.156 6.719 15.43 1 86.69 92 GLY A CA 1
ATOM 720 C C . GLY A 1 92 ? 23.297 5.473 15.406 1 86.69 92 GLY A C 1
ATOM 721 O O . GLY A 1 92 ? 22.875 5.023 14.336 1 86.69 92 GLY A O 1
ATOM 722 N N . SER A 1 93 ? 23.031 4.977 16.531 1 89.94 93 SER A N 1
ATOM 723 C CA . SER A 1 93 ? 22.109 3.852 16.578 1 89.94 93 SER A CA 1
ATOM 724 C C . SER A 1 93 ? 20.688 4.289 16.219 1 89.94 93 SER A C 1
ATOM 726 O O . SER A 1 93 ? 20.219 5.328 16.688 1 89.94 93 SER A O 1
ATOM 728 N N . VAL A 1 94 ? 20.047 3.549 15.352 1 94.06 94 VAL A N 1
ATOM 729 C CA . VAL A 1 94 ? 18.719 3.926 14.852 1 94.06 94 VAL A CA 1
ATOM 730 C C . VAL A 1 94 ? 17.703 2.852 15.227 1 94.06 94 VAL A C 1
ATOM 732 O O . VAL A 1 94 ? 17.922 1.665 14.969 1 94.06 94 VAL A O 1
ATOM 735 N N . ALA A 1 95 ? 16.641 3.266 15.867 1 94.25 95 ALA A N 1
ATOM 736 C CA . ALA A 1 95 ? 15.523 2.375 16.188 1 94.25 95 ALA A CA 1
ATOM 737 C C . ALA A 1 95 ? 14.328 2.641 15.273 1 94.25 95 ALA A C 1
ATOM 739 O O . ALA A 1 95 ? 14.047 3.789 14.938 1 94.25 95 ALA A O 1
ATOM 740 N N . GLU A 1 96 ? 13.695 1.55 14.859 1 95.69 96 GLU A N 1
ATOM 741 C CA . GLU A 1 96 ? 12.406 1.697 14.203 1 95.69 96 GLU A CA 1
ATOM 742 C C . GLU A 1 96 ? 11.273 1.817 15.227 1 95.69 96 GLU A C 1
ATOM 744 O O . GLU A 1 96 ? 10.883 0.825 15.844 1 95.69 96 GLU A O 1
ATOM 749 N N . ALA A 1 97 ? 10.727 2.992 15.344 1 96.19 97 ALA A N 1
ATOM 750 C CA . ALA A 1 97 ? 9.742 3.32 16.375 1 96.19 97 ALA A CA 1
ATOM 751 C C . ALA A 1 97 ? 8.359 3.523 15.758 1 96.19 97 ALA A C 1
ATOM 753 O O . ALA A 1 97 ? 8.164 3.326 14.562 1 96.19 97 ALA A O 1
ATOM 754 N N . VAL A 1 98 ? 7.422 3.727 16.641 1 97.31 98 VAL A N 1
ATOM 755 C CA . VAL A 1 98 ? 6.051 4.066 16.266 1 97.31 98 VAL A CA 1
ATOM 756 C C . VAL A 1 98 ? 5.785 5.539 16.562 1 97.31 98 VAL A C 1
ATOM 758 O O . VAL A 1 98 ? 6.301 6.082 17.547 1 97.31 98 VAL A O 1
ATOM 761 N N . ALA A 1 99 ? 5.09 6.172 15.719 1 98.5 99 ALA A N 1
ATOM 762 C CA . ALA A 1 99 ? 4.562 7.512 15.969 1 98.5 99 ALA A CA 1
ATOM 763 C C . ALA A 1 99 ? 3.076 7.59 15.641 1 98.5 99 ALA A C 1
ATOM 765 O O . ALA A 1 99 ? 2.521 6.668 15.031 1 98.5 99 ALA A O 1
ATOM 766 N N . HIS A 1 100 ? 2.445 8.602 16.094 1 98.88 100 HIS A N 1
ATOM 767 C CA . HIS A 1 100 ? 1.052 8.852 15.742 1 98.88 100 HIS A CA 1
ATOM 768 C C . HIS A 1 100 ? 0.869 10.266 15.188 1 98.88 100 HIS A C 1
ATOM 770 O O . HIS A 1 100 ? 1.472 11.211 15.695 1 98.88 100 HIS A O 1
ATOM 776 N N . GLY A 1 101 ? 0.208 10.383 14.094 1 98.88 101 GLY A N 1
ATOM 777 C CA . GLY A 1 101 ? -0.286 11.672 13.633 1 98.88 101 GLY A CA 1
ATOM 778 C C . GLY A 1 101 ? -1.695 11.969 14.109 1 98.88 101 GLY A C 1
ATOM 779 O O . GLY A 1 101 ? -2.592 11.133 13.977 1 98.88 101 GLY A O 1
ATOM 780 N N . ILE A 1 102 ? -1.89 13.109 14.672 1 98.88 102 ILE A N 1
ATOM 781 C CA . ILE A 1 102 ? -3.197 13.523 15.164 1 98.88 102 ILE A CA 1
ATOM 782 C C . ILE A 1 102 ? -3.844 14.484 14.172 1 98.88 102 ILE A C 1
ATOM 784 O O . ILE A 1 102 ? -3.191 15.406 13.672 1 98.88 102 ILE A O 1
ATOM 788 N N . ALA A 1 103 ? -5.094 14.227 13.898 1 97.75 103 ALA A N 1
ATOM 789 C CA . ALA A 1 103 ? -5.801 15.055 12.922 1 97.75 103 ALA A CA 1
ATOM 790 C C . ALA A 1 103 ? -7.23 15.344 13.383 1 97.75 103 ALA A C 1
ATOM 792 O O . ALA A 1 103 ? -7.723 14.719 14.32 1 97.75 103 ALA A O 1
ATOM 793 N N . SER A 1 104 ? -7.816 16.328 12.812 1 97.44 104 SER A N 1
ATOM 794 C CA . SER A 1 104 ? -9.242 16.625 12.867 1 97.44 104 SER A CA 1
ATOM 795 C C . SER A 1 104 ? -9.703 16.859 14.305 1 97.44 104 SER A C 1
ATOM 797 O O . SER A 1 104 ? -10.742 16.344 14.719 1 97.44 104 SER A O 1
ATOM 799 N N . VAL A 1 105 ? -8.875 17.516 15.039 1 98.25 105 VAL A N 1
ATOM 800 C CA . VAL A 1 105 ? -9.344 17.953 16.344 1 98.25 105 VAL A CA 1
ATOM 801 C C . VAL A 1 105 ? -10.492 18.938 16.188 1 98.25 105 VAL A C 1
ATOM 803 O O . VAL A 1 105 ? -10.336 19.984 15.562 1 98.25 105 VAL A O 1
ATOM 806 N N . PHE A 1 106 ? -11.641 18.547 16.75 1 98.12 106 PHE A N 1
ATOM 807 C CA . PHE A 1 106 ? -12.836 19.328 16.469 1 98.12 106 PHE A CA 1
ATOM 808 C C . PHE A 1 106 ? -13.766 19.359 17.672 1 98.12 106 PHE A C 1
ATOM 810 O O . PHE A 1 106 ? -13.961 18.344 18.344 1 98.12 106 PHE A O 1
ATOM 817 N N . THR A 1 107 ? -14.172 20.469 18 1 97.62 107 THR A N 1
ATOM 818 C CA . THR A 1 107 ? -15.219 20.703 18.984 1 97.62 107 THR A CA 1
ATOM 819 C C . THR A 1 107 ? -16.375 21.484 18.375 1 97.62 107 THR A C 1
ATOM 821 O O . THR A 1 107 ? -16.188 22.578 17.828 1 97.62 107 THR A O 1
ATOM 824 N N . GLU A 1 108 ? -17.547 20.938 18.484 1 95.75 108 GLU A N 1
ATOM 825 C CA . GLU A 1 108 ? -18.719 21.625 17.953 1 95.75 108 GLU A CA 1
ATOM 826 C C . GLU A 1 108 ? -18.875 23 18.578 1 95.75 108 GLU A C 1
ATOM 828 O O . GLU A 1 108 ? -18.562 23.203 19.766 1 95.75 108 GLU A O 1
ATOM 833 N N . PRO A 1 109 ? -19.438 23.906 17.797 1 94.88 109 PRO A N 1
ATOM 834 C CA . PRO A 1 109 ? -19.578 25.281 18.281 1 94.88 109 PRO A CA 1
ATOM 835 C C . PRO A 1 109 ? -20.297 25.359 19.625 1 94.88 109 PRO A C 1
ATOM 837 O O . PRO A 1 109 ? -19.891 26.141 20.5 1 94.88 109 PRO A O 1
ATOM 840 N N . GLU A 1 110 ? -21.297 24.562 19.844 1 95.06 110 GLU A N 1
ATOM 841 C CA . GLU A 1 110 ? -22.078 24.609 21.078 1 95.06 110 GLU A CA 1
ATOM 842 C C . GLU A 1 110 ? -21.266 24.188 22.281 1 95.06 110 GLU A C 1
ATOM 844 O O . GLU A 1 110 ? -21.625 24.484 23.422 1 95.06 110 GLU A O 1
ATOM 849 N N . HIS A 1 111 ? -20.156 23.469 22.031 1 96.38 111 HIS A N 1
ATOM 850 C CA . HIS A 1 111 ? -19.344 22.953 23.125 1 96.38 111 HIS A CA 1
ATOM 851 C C . HIS A 1 111 ? -18.047 23.734 23.266 1 96.38 111 HIS A C 1
ATOM 853 O O . HIS A 1 111 ? -17.203 23.406 24.109 1 96.38 111 HIS A O 1
ATOM 859 N N . ARG A 1 112 ? -17.812 24.766 22.516 1 95.56 112 ARG A N 1
ATOM 860 C CA . ARG A 1 112 ? -16.562 25.516 22.531 1 95.56 112 ARG A CA 1
ATOM 861 C C . ARG A 1 112 ? -16.5 26.453 23.734 1 95.56 112 ARG A C 1
ATOM 863 O O . ARG A 1 112 ? -17.531 26.828 24.297 1 95.56 112 ARG A O 1
ATOM 870 N N . GLY A 1 113 ? -15.266 26.719 24.156 1 95.19 113 GLY A N 1
ATOM 871 C CA . GLY A 1 113 ? -15.047 27.641 25.266 1 95.19 113 GLY A CA 1
ATOM 872 C C . GLY A 1 113 ? -15.258 27.016 26.625 1 95.19 113 GLY A C 1
ATOM 873 O O . GLY A 1 113 ? -15.336 27.703 27.625 1 95.19 113 GLY A O 1
ATOM 874 N N . LYS A 1 114 ? -15.391 25.734 26.594 1 96.31 114 LYS A N 1
ATOM 875 C CA . LYS A 1 114 ? -15.672 25.031 27.844 1 96.31 114 LYS A CA 1
ATOM 876 C C . LYS A 1 114 ? -14.5 24.156 28.25 1 96.31 114 LYS A C 1
ATOM 878 O O . LYS A 1 114 ? -14.617 23.344 29.172 1 96.31 114 LYS A O 1
ATOM 883 N N . GLY A 1 115 ? -13.414 24.172 27.484 1 96.56 115 GLY A N 1
ATOM 884 C CA . GLY A 1 115 ? -12.195 23.469 27.859 1 96.56 115 GLY A CA 1
ATOM 885 C C . GLY A 1 115 ? -12.172 22.031 27.375 1 96.56 115 GLY A C 1
ATOM 886 O O . GLY A 1 115 ? -11.273 21.266 27.734 1 96.56 115 GLY A O 1
ATOM 887 N N . TYR A 1 116 ? -13.109 21.594 26.547 1 97.88 116 TYR A N 1
ATOM 888 C CA . TYR A 1 116 ? -13.242 20.203 26.156 1 97.88 116 TYR A CA 1
ATOM 889 C C . TYR A 1 116 ? -12.086 19.766 25.25 1 97.88 116 TYR A C 1
ATOM 891 O O . TYR A 1 116 ? -11.547 18.672 25.391 1 97.88 116 TYR A O 1
ATOM 899 N N . ALA A 1 117 ? -11.672 20.594 24.312 1 97.94 117 ALA A N 1
ATOM 900 C CA . ALA A 1 117 ? -10.539 20.266 23.469 1 97.94 117 ALA A CA 1
ATOM 901 C C . ALA A 1 117 ? -9.266 20.078 24.297 1 97.94 117 ALA A C 1
ATOM 903 O O . ALA A 1 117 ? -8.516 19.125 24.078 1 97.94 117 ALA A O 1
ATOM 904 N N . SER A 1 118 ? -9.07 21 25.234 1 97.69 118 SER A N 1
ATOM 905 C CA . SER A 1 118 ? -7.91 20.891 26.109 1 97.69 118 SER A CA 1
ATOM 906 C C . SER A 1 118 ? -7.941 19.609 26.938 1 97.69 118 SER A C 1
ATOM 908 O O . SER A 1 118 ? -6.922 18.938 27.062 1 97.69 118 SER A O 1
ATOM 910 N N . THR A 1 119 ? -9.086 19.344 27.469 1 97.88 119 THR A N 1
ATOM 911 C CA . THR A 1 119 ? -9.258 18.125 28.25 1 97.88 119 THR A CA 1
ATOM 912 C C . THR A 1 119 ? -8.984 16.891 27.391 1 97.88 119 THR A C 1
ATOM 914 O O . THR A 1 119 ? -8.258 15.984 27.797 1 97.88 119 THR A O 1
ATOM 917 N N . MET A 1 120 ? -9.539 16.828 26.188 1 98.5 120 MET A N 1
ATOM 918 C CA . MET A 1 120 ? -9.336 15.711 25.266 1 98.5 120 MET A CA 1
ATOM 919 C C . MET A 1 120 ? -7.855 15.516 24.969 1 98.5 120 MET A C 1
ATOM 921 O O . MET A 1 120 ? -7.336 14.406 25.062 1 98.5 120 MET A O 1
ATOM 925 N N . MET A 1 121 ? -7.172 16.625 24.641 1 98.56 121 MET A N 1
ATOM 926 C CA . MET A 1 121 ? -5.766 16.531 24.266 1 98.56 121 MET A CA 1
ATOM 927 C C . MET A 1 121 ? -4.91 16.094 25.453 1 98.56 121 MET A C 1
ATOM 929 O O . MET A 1 121 ? -3.947 15.344 25.281 1 98.56 121 MET A O 1
ATOM 933 N N . SER A 1 122 ? -5.242 16.562 26.641 1 97.75 122 SER A N 1
ATOM 934 C CA . SER A 1 122 ? -4.508 16.172 27.844 1 97.75 122 SER A CA 1
ATOM 935 C C . SER A 1 122 ? -4.637 14.68 28.109 1 97.75 122 SER A C 1
ATOM 937 O O . SER A 1 122 ? -3.715 14.055 28.641 1 97.75 122 SER A O 1
ATOM 939 N N . LEU A 1 123 ? -5.77 14.102 27.766 1 98 123 LEU A N 1
ATOM 940 C CA . LEU A 1 123 ? -5.98 12.664 27.922 1 98 123 LEU A CA 1
ATOM 941 C C . LEU A 1 123 ? -5.344 11.891 26.766 1 98 123 LEU A C 1
ATOM 943 O O . LEU A 1 123 ? -4.824 10.797 26.969 1 98 123 LEU A O 1
ATOM 947 N N . LEU A 1 124 ? -5.336 12.461 25.578 1 98.75 124 LEU A N 1
ATOM 948 C CA . LEU A 1 124 ? -4.867 11.797 24.359 1 98.75 124 LEU A CA 1
ATOM 949 C C . LEU A 1 124 ? -3.352 11.609 24.406 1 98.75 124 LEU A C 1
ATOM 951 O O . LEU A 1 124 ? -2.842 10.555 24.016 1 98.75 124 LEU A O 1
ATOM 955 N N . GLY A 1 125 ? -2.623 12.641 24.812 1 97.94 125 GLY A N 1
ATOM 956 C CA . GLY A 1 125 ? -1.169 12.586 24.828 1 97.94 125 GLY A CA 1
ATOM 957 C C . GLY A 1 125 ? -0.625 11.328 25.484 1 97.94 125 GLY A C 1
ATOM 958 O O . GLY A 1 125 ? -0.033 10.484 24.812 1 97.94 125 GLY A O 1
ATOM 959 N N . PRO A 1 126 ? -0.931 11.141 26.781 1 96.25 126 PRO A N 1
ATOM 960 C CA . PRO A 1 126 ? -0.454 9.938 27.469 1 96.25 126 PRO A CA 1
ATOM 961 C C . PRO A 1 126 ? -1.021 8.656 26.875 1 96.25 126 PRO A C 1
ATOM 963 O O . PRO A 1 126 ? -0.34 7.625 26.859 1 96.25 126 PRO A O 1
ATOM 966 N N . ARG A 1 127 ? -2.209 8.695 26.391 1 97.81 127 ARG A N 1
ATOM 967 C CA . ARG A 1 127 ? -2.826 7.52 25.797 1 97.81 127 ARG A CA 1
ATOM 968 C C . ARG A 1 127 ? -2.043 7.059 24.562 1 97.81 127 ARG A C 1
ATOM 970 O O . ARG A 1 127 ? -1.782 5.867 24.406 1 97.81 127 ARG A O 1
ATOM 977 N N . LEU A 1 128 ? -1.628 7.961 23.719 1 98.25 128 LEU A N 1
ATOM 978 C CA . LEU A 1 128 ? -0.919 7.637 22.484 1 98.25 128 LEU A CA 1
ATOM 979 C C . LEU A 1 128 ? 0.482 7.113 22.781 1 98.25 128 LEU A C 1
ATOM 981 O O . LEU A 1 128 ? 1.038 6.336 22.016 1 98.25 128 LEU A O 1
ATOM 985 N N . GLY A 1 129 ? 1.024 7.477 23.938 1 96.38 129 GLY A N 1
ATOM 986 C CA . GLY A 1 129 ? 2.361 7.031 24.312 1 96.38 129 GLY A CA 1
ATOM 987 C C . GLY A 1 129 ? 2.477 5.523 24.422 1 96.38 129 GLY A C 1
ATOM 988 O O . GLY A 1 129 ? 3.582 4.977 24.391 1 96.38 129 GLY A O 1
ATOM 989 N N . GLY A 1 130 ? 1.381 4.867 24.516 1 95.94 130 GLY A N 1
ATOM 990 C CA . GLY A 1 130 ? 1.358 3.414 24.594 1 95.94 130 GLY A CA 1
ATOM 991 C C . GLY A 1 130 ? 0.356 2.787 23.641 1 95.94 130 GLY A C 1
ATOM 992 O O . GLY A 1 130 ? -0.033 1.63 23.812 1 95.94 130 GLY A O 1
ATOM 993 N N . TRP A 1 131 ? -0.102 3.57 22.703 1 97.62 131 TRP A N 1
ATOM 994 C CA . TRP A 1 131 ? -1.124 3.1 21.766 1 97.62 131 TRP A CA 1
ATOM 995 C C . TRP A 1 131 ? -0.49 2.42 20.562 1 97.62 131 TRP A C 1
ATOM 997 O O . TRP A 1 131 ? 0.33 3.021 19.859 1 97.62 131 TRP A O 1
ATOM 1007 N N . GLN A 1 132 ? -0.816 1.089 20.328 1 97.38 132 GLN A N 1
ATOM 1008 C CA . GLN A 1 132 ? -0.392 0.32 19.172 1 97.38 132 GLN A CA 1
ATOM 1009 C C . GLN A 1 132 ? 1.13 0.238 19.094 1 97.38 132 GLN A C 1
ATOM 1011 O O . GLN A 1 132 ? 1.701 0.276 18 1 97.38 132 GLN A O 1
ATOM 1016 N N . GLY A 1 133 ? 1.789 0.343 20.141 1 96.25 133 GLY A N 1
ATOM 1017 C CA . GLY A 1 133 ? 3.217 0.207 20.375 1 96.25 133 GLY A CA 1
ATOM 1018 C C . GLY A 1 133 ? 3.576 0.108 21.844 1 96.25 133 GLY A C 1
ATOM 1019 O O . GLY A 1 133 ? 2.705 0.222 22.719 1 96.25 133 GLY A O 1
ATOM 1020 N N . ALA A 1 134 ? 4.809 -0.195 22.125 1 94.75 134 ALA A N 1
ATOM 1021 C CA . ALA A 1 134 ? 5.25 -0.285 23.5 1 94.75 134 ALA A CA 1
ATOM 1022 C C . ALA A 1 134 ? 5.539 1.1 24.078 1 94.75 134 ALA A C 1
ATOM 1024 O O . ALA A 1 134 ? 6.074 1.968 23.391 1 94.75 134 ALA A O 1
ATOM 1025 N N . ARG A 1 135 ? 5.156 1.29 25.312 1 93.31 135 ARG A N 1
ATOM 1026 C CA . ARG A 1 135 ? 5.469 2.535 26.016 1 93.31 135 ARG A CA 1
ATOM 1027 C C . ARG A 1 135 ? 6.949 2.602 26.375 1 93.31 135 ARG A C 1
ATOM 1029 O O . ARG A 1 135 ? 7.527 1.607 26.812 1 93.31 135 ARG A O 1
ATOM 1036 N N . MET A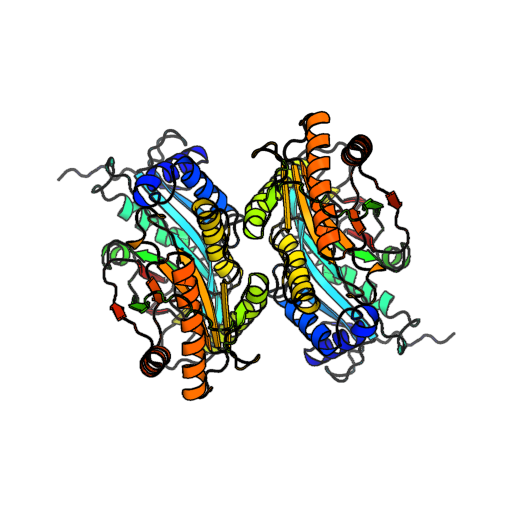 1 136 ? 7.422 3.754 26.172 1 87 136 MET A N 1
ATOM 1037 C CA . MET A 1 136 ? 8.781 3.953 26.672 1 87 136 MET A CA 1
ATOM 1038 C C . MET A 1 136 ? 8.82 3.902 28.203 1 87 136 MET A C 1
ATOM 1040 O O . MET A 1 136 ? 7.91 4.402 28.859 1 87 136 MET A O 1
ATOM 1044 N N . ALA A 1 137 ? 9.812 3.174 28.672 1 77.81 137 ALA A N 1
ATOM 1045 C CA . ALA A 1 137 ? 9.93 3.1 30.125 1 77.81 137 ALA A CA 1
ATOM 1046 C C . ALA A 1 137 ? 10.242 4.469 30.734 1 77.81 137 ALA A C 1
ATOM 1048 O O . ALA A 1 137 ? 10.852 5.316 30.062 1 77.81 137 ALA A O 1
ATOM 1049 N N . LYS A 1 138 ? 9.672 4.5 32 1 67.81 138 LYS A N 1
ATOM 1050 C CA . LYS A 1 138 ? 9.93 5.754 32.688 1 67.81 138 LYS A CA 1
ATOM 1051 C C . LYS A 1 138 ? 11.43 5.98 32.875 1 67.81 138 LYS A C 1
ATOM 1053 O O . LYS A 1 138 ? 12.156 5.07 33.281 1 67.81 138 LYS A O 1
ATOM 1058 N N . GLY A 1 139 ? 11.836 7.012 32.625 1 62.22 139 GLY A N 1
ATOM 1059 C CA . GLY A 1 139 ? 13.242 7.344 32.812 1 62.22 139 GLY A CA 1
ATOM 1060 C C . GLY A 1 139 ? 14.102 6.941 31.609 1 62.22 139 GLY A C 1
ATOM 1061 O O . GLY A 1 139 ? 15.312 7.172 31.609 1 62.22 139 GLY A O 1
ATOM 1062 N N . GLU A 1 140 ? 13.43 6.098 30.844 1 59.5 140 GLU A N 1
ATOM 1063 C CA . GLU A 1 140 ? 14.211 5.793 29.656 1 59.5 140 GLU A CA 1
ATOM 1064 C C . GLU A 1 140 ? 14.633 7.066 28.922 1 59.5 140 GLU A C 1
ATOM 1066 O O . GLU A 1 140 ? 13.812 7.973 28.734 1 59.5 140 GLU A O 1
ATOM 1071 N N . GLN A 1 141 ? 15.922 7.121 29.109 1 56.25 141 GLN A N 1
ATOM 1072 C CA . GLN A 1 141 ? 16.484 8.266 28.391 1 56.25 141 GLN A CA 1
ATOM 1073 C C . GLN A 1 141 ? 16.406 8.062 26.891 1 56.25 141 GLN A C 1
ATOM 1075 O O . GLN A 1 141 ? 16.141 6.957 26.422 1 56.25 141 GLN A O 1
ATOM 1080 N N . TRP A 1 142 ? 16.516 9.234 26.172 1 53.72 142 TRP A N 1
ATOM 1081 C CA . TRP A 1 142 ? 16.578 9.383 24.734 1 53.72 142 TRP A CA 1
ATOM 1082 C C . TRP A 1 142 ? 17.234 8.164 24.078 1 53.72 142 TRP A C 1
ATOM 1084 O O . TRP A 1 142 ? 16.75 7.68 23.047 1 53.72 142 TRP A O 1
ATOM 1094 N N . GLY A 1 143 ? 18.266 7.77 24.719 1 58.25 143 GLY A N 1
ATOM 1095 C CA . GLY A 1 143 ? 19.125 6.781 24.094 1 58.25 143 GLY A CA 1
ATOM 1096 C C . GLY A 1 143 ? 18.578 5.367 24.188 1 58.25 143 GLY A C 1
ATOM 1097 O O . GLY A 1 143 ? 19.094 4.449 23.562 1 58.25 143 GLY A O 1
ATOM 1098 N N . ASP A 1 144 ? 17.312 5.461 24.703 1 70.38 144 ASP A N 1
ATOM 1099 C CA . ASP A 1 144 ? 16.969 4.074 25 1 70.38 144 ASP A CA 1
ATOM 1100 C C . ASP A 1 144 ? 15.766 3.619 24.172 1 70.38 144 ASP A C 1
ATOM 1102 O O . ASP A 1 144 ? 15.156 2.59 24.484 1 70.38 144 ASP A O 1
ATOM 1106 N N . ILE A 1 145 ? 15.391 4.438 23.188 1 82.94 145 ILE A N 1
ATOM 1107 C CA . ILE A 1 145 ? 14.227 4.023 22.406 1 82.94 145 ILE A CA 1
ATOM 1108 C C . ILE A 1 145 ? 14.531 2.719 21.688 1 82.94 145 ILE A C 1
ATOM 1110 O O . ILE A 1 145 ? 15.602 2.568 21.094 1 82.94 145 ILE A O 1
ATOM 1114 N N . ARG A 1 146 ? 13.617 1.822 21.797 1 86.94 146 ARG A N 1
ATOM 1115 C CA . ARG A 1 146 ? 13.773 0.511 21.172 1 86.94 146 ARG A CA 1
ATOM 1116 C C . ARG A 1 146 ? 12.758 0.304 20.062 1 86.94 146 ARG A C 1
ATOM 1118 O O . ARG A 1 146 ? 11.75 1.015 19.984 1 86.94 146 ARG A O 1
ATOM 1125 N N . ASP A 1 147 ? 13.117 -0.64 19.281 1 90.62 147 ASP A N 1
ATOM 1126 C CA . ASP A 1 147 ? 12.203 -1.019 18.203 1 90.62 147 ASP A CA 1
ATOM 1127 C C . ASP A 1 147 ? 10.805 -1.294 18.75 1 90.62 147 ASP A C 1
ATOM 1129 O O . ASP A 1 147 ? 10.648 -1.991 19.75 1 90.62 147 ASP A O 1
ATOM 1133 N N . GLY A 1 148 ? 9.805 -0.644 18.109 1 93.25 148 GLY A N 1
ATOM 1134 C CA . GLY A 1 148 ? 8.414 -0.932 18.453 1 93.25 148 GLY A CA 1
ATOM 1135 C C . GLY A 1 148 ? 7.852 0.004 19.5 1 93.25 148 GLY A C 1
ATOM 1136 O O . GLY A 1 148 ? 6.645 0.022 19.75 1 93.25 148 GLY A O 1
ATOM 1137 N N . GLU A 1 149 ? 8.672 0.828 20.125 1 94.75 149 GLU A N 1
ATOM 1138 C CA . GLU A 1 149 ? 8.188 1.796 21.109 1 94.75 149 GLU A CA 1
ATOM 1139 C C . GLU A 1 149 ? 7.594 3.023 20.422 1 94.75 149 GLU A C 1
ATOM 1141 O O . GLU A 1 149 ? 8.023 3.396 19.328 1 94.75 149 GLU A O 1
ATOM 1146 N N . VAL A 1 150 ? 6.582 3.613 21.062 1 96.75 150 VAL A N 1
ATOM 1147 C CA . VAL A 1 150 ? 6.043 4.883 20.578 1 96.75 150 VAL A CA 1
ATOM 1148 C C . VAL A 1 150 ? 6.977 6.023 20.984 1 96.75 150 VAL A C 1
ATOM 1150 O O . VAL A 1 150 ? 7.156 6.301 22.172 1 96.75 150 VAL A O 1
ATOM 1153 N N . ALA A 1 151 ? 7.5 6.672 20.016 1 95.25 151 ALA A N 1
ATOM 1154 C CA . ALA A 1 151 ? 8.523 7.676 20.281 1 95.25 151 ALA A CA 1
ATOM 1155 C C . ALA A 1 151 ? 7.91 9.07 20.375 1 95.25 151 ALA A C 1
ATOM 1157 O O . ALA A 1 151 ? 8.328 9.875 21.219 1 95.25 151 ALA A O 1
ATOM 1158 N N . PHE A 1 152 ? 6.945 9.305 19.516 1 96.81 152 PHE A N 1
ATOM 1159 C CA . PHE A 1 152 ? 6.402 10.656 19.484 1 96.81 152 PHE A CA 1
ATOM 1160 C C . PHE A 1 152 ? 5.055 10.68 18.766 1 96.81 152 PHE A C 1
ATOM 1162 O O . PHE A 1 152 ? 4.645 9.688 18.172 1 96.81 152 PHE A O 1
ATOM 1169 N N . SER A 1 153 ? 4.348 11.711 18.938 1 98.56 153 SER A N 1
ATOM 1170 C CA . SER A 1 153 ? 3.164 12.055 18.156 1 98.56 153 SER A CA 1
ATOM 1171 C C . SER A 1 153 ? 3.26 13.461 17.578 1 98.56 153 SER A C 1
ATOM 1173 O O . SER A 1 153 ? 3.971 14.312 18.125 1 98.56 153 SER A O 1
ATOM 1175 N N . VAL A 1 154 ? 2.615 13.625 16.438 1 98.88 154 VAL A N 1
ATOM 1176 C CA . VAL A 1 154 ? 2.703 14.922 15.781 1 98.88 154 VAL A CA 1
ATOM 1177 C C . VAL A 1 154 ? 1.306 15.398 15.391 1 98.88 154 VAL A C 1
ATOM 1179 O O . VAL A 1 154 ? 0.382 14.586 15.258 1 98.88 154 VAL A O 1
ATOM 1182 N N . LEU A 1 155 ? 1.137 16.656 15.305 1 98.81 155 LEU A N 1
ATOM 1183 C CA . LEU A 1 155 ? -0.032 17.297 14.711 1 98.81 155 LEU A CA 1
ATOM 1184 C C . LEU A 1 155 ? 0.358 18.594 14 1 98.81 155 LEU A C 1
ATOM 1186 O O . LEU A 1 155 ? 1.511 19.016 14.078 1 98.81 155 LEU A O 1
ATOM 1190 N N . PHE A 1 156 ? -0.513 19.141 13.227 1 98.69 156 PHE A N 1
ATOM 1191 C CA . PHE A 1 156 ? -0.315 20.375 12.484 1 98.69 156 PHE A CA 1
ATOM 1192 C C . PHE A 1 156 ? -1.411 21.391 12.812 1 98.69 156 PHE A C 1
ATOM 1194 O O . PHE A 1 156 ? -2.508 21.328 12.25 1 98.69 156 PHE A O 1
ATOM 1201 N N . SER A 1 157 ? -1.06 22.312 13.641 1 98.31 157 SER A N 1
ATOM 1202 C CA . SER A 1 157 ? -2.016 23.203 14.281 1 98.31 157 SER A CA 1
ATOM 1203 C C . SER A 1 157 ? -2.518 24.266 13.312 1 98.31 157 SER A C 1
ATOM 1205 O O . SER A 1 157 ? -1.722 24.938 12.648 1 98.31 157 SER A O 1
ATOM 1207 N N . ASP A 1 158 ? -3.797 24.359 13.273 1 96 158 ASP A N 1
ATOM 1208 C CA . ASP A 1 158 ? -4.414 25.422 12.484 1 96 158 ASP A CA 1
ATOM 1209 C C . ASP A 1 158 ? -4.926 26.547 13.383 1 96 158 ASP A C 1
ATOM 1211 O O . ASP A 1 158 ? -5.773 27.344 12.969 1 96 158 ASP A O 1
ATOM 1215 N N . ILE A 1 159 ? -4.43 26.594 14.648 1 96.25 159 ILE A N 1
ATOM 1216 C CA . ILE A 1 159 ? -4.871 27.641 15.578 1 96.25 159 ILE A CA 1
ATOM 1217 C C . ILE A 1 159 ? -3.66 28.25 16.281 1 96.25 159 ILE A C 1
ATOM 1219 O O . ILE A 1 159 ? -3.748 28.641 17.453 1 96.25 159 ILE A O 1
ATOM 1223 N N . GLY A 1 160 ? -2.512 28.141 15.641 1 97.31 160 GLY A N 1
ATOM 1224 C CA . GLY A 1 160 ? -1.333 28.828 16.141 1 97.31 160 GLY A CA 1
ATOM 1225 C C . GLY A 1 160 ? -0.428 27.938 16.969 1 97.31 160 GLY A C 1
ATOM 1226 O O . GLY A 1 160 ? -0.563 26.719 16.953 1 97.31 160 GLY A O 1
ATOM 1227 N N . LYS A 1 161 ? 0.487 28.516 17.672 1 98.12 161 LYS A N 1
ATOM 1228 C CA . LYS A 1 161 ? 1.62 27.812 18.266 1 98.12 161 LYS A CA 1
ATOM 1229 C C . LYS A 1 161 ? 1.394 27.562 19.766 1 98.12 161 LYS A C 1
ATOM 1231 O O . LYS A 1 161 ? 2.098 26.75 20.375 1 98.12 161 LYS A O 1
ATOM 1236 N N . LYS A 1 162 ? 0.343 28.094 20.344 1 97.75 162 LYS A N 1
ATOM 1237 C CA . LYS A 1 162 ? 0.275 28.156 21.797 1 97.75 162 LYS A CA 1
ATOM 1238 C C . LYS A 1 162 ? -0.6 27.047 22.375 1 97.75 162 LYS A C 1
ATOM 1240 O O . LYS A 1 162 ? -0.224 26.391 23.344 1 97.75 162 LYS A O 1
ATOM 1245 N N . PHE A 1 163 ? -1.772 26.828 21.859 1 97.38 163 PHE A N 1
ATOM 1246 C CA . PHE A 1 163 ? -2.773 25.938 22.422 1 97.38 163 PHE A CA 1
ATOM 1247 C C . PHE A 1 163 ? -2.197 24.531 22.641 1 97.38 163 PHE A C 1
ATOM 1249 O O . PHE A 1 163 ? -2.213 24.031 23.766 1 97.38 163 PHE A O 1
ATOM 1256 N N . TYR A 1 164 ? -1.632 23.891 21.594 1 98.5 164 TYR A N 1
ATOM 1257 C CA . TYR A 1 164 ? -1.162 22.516 21.688 1 98.5 164 TYR A CA 1
ATOM 1258 C C . TYR A 1 164 ? 0.143 22.438 22.469 1 98.5 164 TYR A C 1
ATOM 1260 O O . TYR A 1 164 ? 0.429 21.422 23.109 1 98.5 164 TYR A O 1
ATOM 1268 N N . ALA A 1 165 ? 0.938 23.531 22.406 1 98.06 165 ALA A N 1
ATOM 1269 C CA . ALA A 1 165 ? 2.172 23.578 23.188 1 98.06 165 ALA A CA 1
ATOM 1270 C C . ALA A 1 165 ? 1.888 23.391 24.672 1 98.06 165 ALA A C 1
ATOM 1272 O O . ALA A 1 165 ? 2.648 22.719 25.375 1 98.06 165 ALA A O 1
ATOM 1273 N N . LYS A 1 166 ? 0.797 23.922 25.125 1 97.12 166 LYS A N 1
ATOM 1274 C CA . LYS A 1 166 ? 0.4 23.812 26.516 1 97.12 166 LYS A CA 1
ATOM 1275 C C . LYS A 1 166 ? 0.074 22.375 26.891 1 97.12 166 LYS A C 1
ATOM 1277 O O . LYS A 1 166 ? 0.142 22 28.062 1 97.12 166 LYS A O 1
ATOM 1282 N N . GLN A 1 167 ? -0.315 21.656 25.891 1 96.88 167 GLN A N 1
ATOM 1283 C CA . GLN A 1 167 ? -0.682 20.266 26.125 1 96.88 167 GLN A CA 1
ATOM 1284 C C . GLN A 1 167 ? 0.491 19.328 25.828 1 96.88 167 GLN A C 1
ATOM 1286 O O . GLN A 1 167 ? 0.365 18.109 25.953 1 96.88 167 GLN A O 1
ATOM 1291 N N . GLY A 1 168 ? 1.62 19.859 25.391 1 96.81 168 GLY A N 1
ATOM 1292 C CA . GLY A 1 168 ? 2.816 19.047 25.234 1 96.81 168 GLY A CA 1
ATOM 1293 C C . GLY A 1 168 ? 3.279 18.922 23.797 1 96.81 168 GLY A C 1
ATOM 1294 O O . GLY A 1 168 ? 4.352 18.391 23.531 1 96.81 168 GLY A O 1
ATOM 1295 N N . TRP A 1 169 ? 2.514 19.359 22.844 1 98.44 169 TRP A N 1
ATOM 1296 C CA . TRP A 1 169 ? 2.932 19.375 21.453 1 98.44 169 TRP A CA 1
ATOM 1297 C C . TRP A 1 169 ? 3.592 20.688 21.078 1 98.44 169 TRP A C 1
ATOM 1299 O O . TRP A 1 169 ? 2.916 21.641 20.672 1 98.44 169 TRP A O 1
ATOM 1309 N N . HIS A 1 170 ? 4.867 20.734 21.094 1 98 170 HIS A N 1
ATOM 1310 C CA . HIS A 1 170 ? 5.625 21.969 20.891 1 98 170 HIS A CA 1
ATOM 1311 C C . HIS A 1 170 ? 5.812 22.25 19.406 1 98 170 HIS A C 1
ATOM 1313 O O . HIS A 1 170 ? 6.031 21.344 18.609 1 98 170 HIS A O 1
ATOM 1319 N N . PRO A 1 171 ? 5.758 23.516 19.062 1 98.12 171 PRO A N 1
ATOM 1320 C CA . PRO A 1 171 ? 5.91 23.891 17.641 1 98.12 171 PRO A CA 1
ATOM 1321 C C . PRO A 1 171 ? 7.336 23.703 17.141 1 98.12 171 PRO A C 1
ATOM 1323 O O . PRO A 1 171 ? 8.297 23.953 17.875 1 98.12 171 PRO A O 1
ATOM 1326 N N . TYR A 1 172 ? 7.461 23.234 15.945 1 98.19 172 TYR A N 1
ATOM 1327 C CA . TYR A 1 172 ? 8.711 23.109 15.203 1 98.19 172 TYR A CA 1
ATOM 1328 C C . TYR A 1 172 ? 8.688 23.984 13.953 1 98.19 172 TYR A C 1
ATOM 1330 O O . TYR A 1 172 ? 7.727 24.719 13.719 1 98.19 172 TYR A O 1
ATOM 1338 N N . GLU A 1 173 ? 9.781 23.984 13.219 1 96.44 173 GLU A N 1
ATOM 1339 C CA . GLU A 1 173 ? 9.883 24.781 11.992 1 96.44 173 GLU A CA 1
ATOM 1340 C C . GLU A 1 173 ? 8.664 24.547 11.094 1 96.44 173 GLU A C 1
ATOM 1342 O O . GLU A 1 173 ? 8.297 23.406 10.812 1 96.44 173 GLU A O 1
ATOM 1347 N N . SER A 1 174 ? 8.016 25.641 10.766 1 98.25 174 SER A N 1
ATOM 1348 C CA . SER A 1 174 ? 6.836 25.641 9.906 1 98.25 174 SER A CA 1
ATOM 1349 C C . SER A 1 174 ? 6.93 26.734 8.844 1 98.25 174 SER A C 1
ATOM 1351 O O . SER A 1 174 ? 6.309 27.797 8.969 1 98.25 174 SER A O 1
ATOM 1353 N N . ALA A 1 175 ? 7.695 26.484 7.848 1 98.25 175 ALA A N 1
ATOM 1354 C CA . ALA A 1 175 ? 7.855 27.375 6.699 1 98.25 175 ALA A CA 1
ATOM 1355 C C . ALA A 1 175 ? 7.645 26.609 5.391 1 98.25 175 ALA A C 1
ATOM 1357 O O . ALA A 1 175 ? 7.574 25.391 5.379 1 98.25 175 ALA A O 1
ATOM 1358 N N . HIS A 1 176 ? 7.379 27.359 4.359 1 98.56 176 HIS A N 1
ATOM 1359 C CA . HIS A 1 176 ? 7.328 26.734 3.039 1 98.56 176 HIS A CA 1
ATOM 1360 C C . HIS A 1 176 ? 7.703 27.734 1.945 1 98.56 176 HIS A C 1
ATOM 1362 O O . HIS A 1 176 ? 7.68 28.953 2.17 1 98.56 176 HIS A O 1
ATOM 1368 N N . LEU A 1 177 ? 8.234 27.25 0.852 1 98.69 177 LEU A N 1
ATOM 1369 C CA . LEU A 1 177 ? 8.266 28.016 -0.396 1 98.69 177 LEU A CA 1
ATOM 1370 C C . LEU A 1 177 ? 6.965 27.844 -1.168 1 98.69 177 LEU A C 1
ATOM 1372 O O . LEU A 1 177 ? 6.426 26.734 -1.249 1 98.69 177 LEU A O 1
ATOM 1376 N N . SER A 1 178 ? 6.438 28.906 -1.639 1 98.44 178 SER A N 1
ATOM 1377 C CA . SER A 1 178 ? 5.23 28.906 -2.457 1 98.44 178 SER A CA 1
ATOM 1378 C C . SER A 1 178 ? 5.543 29.281 -3.904 1 98.44 178 SER A C 1
ATOM 1380 O O . SER A 1 178 ? 6.188 30.297 -4.164 1 98.44 178 SER A O 1
ATOM 1382 N N . PHE A 1 179 ? 5.145 28.438 -4.879 1 98.62 179 PHE A N 1
ATOM 1383 C CA . PHE A 1 179 ? 5.367 28.656 -6.305 1 98.62 179 PHE A CA 1
ATOM 1384 C C . PHE A 1 179 ? 4.047 28.875 -7.031 1 98.62 179 PHE A C 1
ATOM 1386 O O . PHE A 1 179 ? 3.057 28.203 -6.746 1 98.62 179 PHE A O 1
ATOM 1393 N N . PRO A 1 180 ? 3.969 29.828 -7.941 1 97.94 180 PRO A N 1
ATOM 1394 C CA . PRO A 1 180 ? 2.764 29.953 -8.766 1 97.94 180 PRO A CA 1
ATOM 1395 C C . PRO A 1 180 ? 2.682 28.875 -9.852 1 97.94 180 PRO A C 1
ATOM 1397 O O . PRO A 1 180 ? 3.709 28.484 -10.406 1 97.94 180 PRO A O 1
ATOM 1400 N N . PRO A 1 181 ? 1.447 28.422 -10.125 1 97.5 181 PRO A N 1
ATOM 1401 C CA . PRO A 1 181 ? 1.305 27.562 -11.305 1 97.5 181 PRO A CA 1
ATOM 1402 C C . PRO A 1 181 ? 1.761 28.25 -12.586 1 97.5 181 PRO A C 1
ATOM 1404 O O . PRO A 1 181 ? 1.776 29.484 -12.664 1 97.5 181 PRO A O 1
ATOM 1407 N N . GLN A 1 182 ? 2.197 27.469 -13.523 1 96.19 182 GLN A N 1
ATOM 1408 C CA . GLN A 1 182 ? 2.605 27.953 -14.836 1 96.19 182 GLN A CA 1
ATOM 1409 C C . GLN A 1 182 ? 2.236 26.969 -15.938 1 96.19 182 GLN A C 1
ATOM 1411 O O . GLN A 1 182 ? 2.838 25.891 -16.031 1 96.19 182 GLN A O 1
ATOM 1416 N N . PRO A 1 183 ? 1.244 27.297 -16.719 1 94.62 183 PRO A N 1
ATOM 1417 C CA . PRO A 1 183 ? 0.882 26.375 -17.812 1 94.62 183 PRO A CA 1
ATOM 1418 C C . PRO A 1 183 ? 2.053 26.078 -18.75 1 94.62 183 PRO A C 1
ATOM 1420 O O . PRO A 1 183 ? 2.969 26.891 -18.875 1 94.62 183 PRO A O 1
ATOM 1423 N N . ARG A 1 184 ? 1.959 24.938 -19.312 1 87.12 184 ARG A N 1
ATOM 1424 C CA . ARG A 1 184 ? 2.969 24.578 -20.297 1 87.12 184 ARG A CA 1
ATOM 1425 C C . ARG A 1 184 ? 2.918 25.531 -21.5 1 87.12 184 ARG A C 1
ATOM 1427 O O . ARG A 1 184 ? 1.836 25.922 -21.938 1 87.12 184 ARG A O 1
ATOM 1434 N N . ALA A 1 185 ? 4.164 26.047 -21.781 1 76.38 185 ALA A N 1
ATOM 1435 C CA . ALA A 1 185 ? 4.188 26.906 -22.953 1 76.38 185 ALA A CA 1
ATOM 1436 C C . ALA A 1 185 ? 3.705 26.156 -24.188 1 76.38 185 ALA A C 1
ATOM 1438 O O . ALA A 1 185 ? 3.914 24.938 -24.312 1 76.38 185 ALA A O 1
ATOM 1439 N N . GLU A 1 186 ? 2.916 26.859 -25.031 1 68.88 186 GLU A N 1
ATOM 1440 C CA . GLU A 1 186 ? 2.449 26.266 -26.281 1 68.88 186 GLU A CA 1
ATOM 1441 C C . GLU A 1 186 ? 3.613 25.719 -27.109 1 68.88 186 GLU A C 1
ATOM 1443 O O . GLU A 1 186 ? 4.641 26.391 -27.25 1 68.88 186 GLU A O 1
ATOM 1448 N N . GLY A 1 187 ? 3.73 24.391 -27.531 1 60.31 187 GLY A N 1
ATOM 1449 C CA . GLY A 1 187 ? 4.777 23.797 -28.344 1 60.31 187 GLY A CA 1
ATOM 1450 C C . GLY A 1 187 ? 5.867 23.141 -27.516 1 60.31 187 GLY A C 1
ATOM 1451 O O . GLY A 1 187 ? 6.836 22.609 -28.062 1 60.31 187 GLY A O 1
ATOM 1452 N N . GLN A 1 188 ? 5.887 23.422 -26.281 1 58.38 188 GLN A N 1
ATOM 1453 C CA . GLN A 1 188 ? 6.945 22.812 -25.484 1 58.38 188 GLN A CA 1
ATOM 1454 C C . GLN A 1 188 ? 6.777 21.297 -25.406 1 58.38 188 GLN A C 1
ATOM 1456 O O . GLN A 1 188 ? 5.695 20.797 -25.078 1 58.38 188 GLN A O 1
ATOM 1461 N N . LYS A 1 189 ? 7.57 20.688 -26.281 1 53.75 189 LYS A N 1
ATOM 1462 C CA . LYS A 1 189 ? 7.582 19.234 -26.344 1 53.75 189 LYS A CA 1
ATOM 1463 C C . LYS A 1 189 ? 7.848 18.641 -24.969 1 53.75 189 LYS A C 1
ATOM 1465 O O . LYS A 1 189 ? 8.492 19.266 -24.125 1 53.75 189 LYS A O 1
ATOM 1470 N N . GLU A 1 190 ? 7.191 17.641 -24.562 1 59.62 190 GLU A N 1
ATOM 1471 C CA . GLU A 1 190 ? 7.375 16.734 -23.422 1 59.62 190 GLU A CA 1
ATOM 1472 C C . GLU A 1 190 ? 8.844 16.391 -23.234 1 59.62 190 GLU A C 1
ATOM 1474 O O . GLU A 1 190 ? 9.188 15.578 -22.375 1 59.62 190 GLU A O 1
ATOM 1479 N N . GLY A 1 191 ? 9.688 17.297 -23.688 1 60.81 191 GLY A N 1
ATOM 1480 C CA . GLY A 1 191 ? 11.07 16.875 -23.859 1 60.81 191 GLY A CA 1
ATOM 1481 C C . GLY A 1 191 ? 11.977 17.328 -22.734 1 60.81 191 GLY A C 1
ATOM 1482 O O . GLY A 1 191 ? 13.188 17.484 -22.922 1 60.81 191 GLY A O 1
ATOM 1483 N N . GLY A 1 192 ? 11.391 17.609 -21.594 1 76.69 192 GLY A N 1
ATOM 1484 C CA . GLY A 1 192 ? 12.297 17.984 -20.516 1 76.69 192 GLY A CA 1
ATOM 1485 C C . GLY A 1 192 ? 12.977 16.797 -19.875 1 76.69 192 GLY A C 1
ATOM 1486 O O . GLY A 1 192 ? 12.68 15.648 -20.203 1 76.69 192 GLY A O 1
ATOM 1487 N N . LYS A 1 193 ? 14.062 17.094 -19.203 1 91.38 193 LYS A N 1
ATOM 1488 C CA . LYS A 1 193 ? 14.867 16.094 -18.516 1 91.38 193 LYS A CA 1
ATOM 1489 C C . LYS A 1 193 ? 14.07 15.414 -17.406 1 91.38 193 LYS A C 1
ATOM 1491 O O . LYS A 1 193 ? 14.406 14.305 -16.984 1 91.38 193 LYS A O 1
ATOM 1496 N N . ALA A 1 194 ? 12.992 16.078 -17 1 96.25 194 ALA A N 1
ATOM 1497 C CA . ALA A 1 194 ? 12.172 15.516 -15.93 1 96.25 194 ALA A CA 1
ATOM 1498 C C . ALA A 1 194 ? 11.211 14.461 -16.469 1 96.25 194 ALA A C 1
ATOM 1500 O O . ALA A 1 194 ? 10.406 14.75 -17.359 1 96.25 194 ALA A O 1
ATOM 1501 N N . LYS A 1 195 ? 11.305 13.289 -15.969 1 96 195 LYS A N 1
ATOM 1502 C CA . LYS A 1 195 ? 10.414 12.203 -16.344 1 96 195 LYS A CA 1
ATOM 1503 C C . LYS A 1 195 ? 9.273 12.047 -15.344 1 96 195 LYS A C 1
ATOM 1505 O O . LYS A 1 195 ? 9.508 11.961 -14.141 1 96 195 LYS A O 1
ATOM 1510 N N . PRO A 1 196 ? 8.031 12 -15.859 1 96.19 196 PRO A N 1
ATOM 1511 C CA . PRO A 1 196 ? 6.898 11.852 -14.938 1 96.19 196 PRO A CA 1
ATOM 1512 C C . PRO A 1 196 ? 6.93 10.539 -14.164 1 96.19 196 PRO A C 1
ATOM 1514 O O . PRO A 1 196 ? 7.395 9.523 -14.68 1 96.19 196 PRO A O 1
ATOM 1517 N N . VAL A 1 197 ? 6.484 10.625 -12.945 1 96.25 197 VAL A N 1
ATOM 1518 C CA . VAL A 1 197 ? 6.375 9.492 -12.031 1 96.25 197 VAL A CA 1
ATOM 1519 C C . VAL A 1 197 ? 4.906 9.133 -11.82 1 96.25 197 VAL A C 1
ATOM 1521 O O . VAL A 1 197 ? 4.078 10.016 -11.57 1 96.25 197 VAL A O 1
ATOM 1524 N N . GLY A 1 198 ? 4.613 7.828 -12.031 1 93.69 198 GLY A N 1
ATOM 1525 C CA . GLY A 1 198 ? 3.287 7.324 -11.711 1 93.69 198 GLY A CA 1
ATOM 1526 C C . GLY A 1 198 ? 3.252 6.512 -10.43 1 93.69 198 GLY A C 1
ATOM 1527 O O . GLY A 1 198 ? 4.191 6.562 -9.625 1 93.69 198 GLY A O 1
ATOM 1528 N N . TYR A 1 199 ? 2.178 5.703 -10.156 1 92.06 199 TYR A N 1
ATOM 1529 C CA . TYR A 1 199 ? 1.939 4.98 -8.914 1 92.06 199 TYR A CA 1
ATOM 1530 C C . TYR A 1 199 ? 3.045 3.963 -8.656 1 92.06 199 TYR A C 1
ATOM 1532 O O . TYR A 1 199 ? 3.592 3.9 -7.551 1 92.06 199 TYR A O 1
ATOM 1540 N N . HIS A 1 200 ? 3.406 3.244 -9.719 1 94.38 200 HIS A N 1
ATOM 1541 C CA . HIS A 1 200 ? 4.262 2.094 -9.445 1 94.38 200 HIS A CA 1
ATOM 1542 C C . HIS A 1 200 ? 5.691 2.525 -9.148 1 94.38 200 HIS A C 1
ATOM 1544 O O . HIS A 1 200 ? 6.387 1.882 -8.359 1 94.38 200 HIS A O 1
ATOM 1550 N N . GLU A 1 201 ? 6.156 3.68 -9.742 1 96.81 201 GLU A N 1
ATOM 1551 C CA . GLU A 1 201 ? 7.531 4.117 -9.516 1 96.81 201 GLU A CA 1
ATOM 1552 C C . GLU A 1 201 ? 7.73 4.582 -8.078 1 96.81 201 GLU A C 1
ATOM 1554 O O . GLU A 1 201 ? 8.867 4.652 -7.594 1 96.81 201 GLU A O 1
ATOM 1559 N N . LEU A 1 202 ? 6.637 4.859 -7.418 1 97.88 202 LEU A N 1
ATOM 1560 C CA . LEU A 1 202 ? 6.703 5.332 -6.039 1 97.88 202 LEU A CA 1
ATOM 1561 C C . LEU A 1 202 ? 7.281 4.258 -5.125 1 97.88 202 LEU A C 1
ATOM 1563 O O . LEU A 1 202 ? 7.902 4.574 -4.105 1 97.88 202 LEU A O 1
ATOM 1567 N N . ALA A 1 203 ? 7.086 2.979 -5.492 1 98 203 ALA A N 1
ATOM 1568 C CA . ALA A 1 203 ? 7.594 1.888 -4.668 1 98 203 ALA A CA 1
ATOM 1569 C C . ALA A 1 203 ? 9.109 1.97 -4.523 1 98 203 ALA A C 1
ATOM 1571 O O . ALA A 1 203 ? 9.641 1.975 -3.408 1 98 203 ALA A O 1
ATOM 1572 N N . GLU A 1 204 ? 9.766 2.111 -5.621 1 98 204 GLU A N 1
ATOM 1573 C CA . GLU A 1 204 ? 11.227 2.188 -5.602 1 98 204 GLU A CA 1
ATOM 1574 C C . GLU A 1 204 ? 11.695 3.502 -4.984 1 98 204 GLU A C 1
ATOM 1576 O O . GLU A 1 204 ? 12.656 3.52 -4.207 1 98 204 GLU A O 1
ATOM 1581 N N . LEU A 1 205 ? 11.031 4.59 -5.375 1 98.56 205 LEU A N 1
ATOM 1582 C CA . LEU A 1 205 ? 11.445 5.895 -4.875 1 98.56 205 LEU A CA 1
ATOM 1583 C C . LEU A 1 205 ? 11.312 5.965 -3.359 1 98.56 205 LEU A C 1
ATOM 1585 O O . LEU A 1 205 ? 12.195 6.484 -2.676 1 98.56 205 LEU A O 1
ATOM 1589 N N . SER A 1 206 ? 10.211 5.441 -2.818 1 98.44 206 SER A N 1
ATOM 1590 C CA . SER A 1 206 ? 10.023 5.434 -1.371 1 98.44 206 SER A CA 1
ATOM 1591 C C . SER A 1 206 ? 11.055 4.551 -0.681 1 98.44 206 SER A C 1
ATOM 1593 O O . SER A 1 206 ? 11.539 4.883 0.406 1 98.44 206 SER A O 1
ATOM 1595 N N . HIS A 1 207 ? 11.391 3.455 -1.303 1 98.12 207 HIS A N 1
ATOM 1596 C CA . HIS A 1 207 ? 12.414 2.566 -0.772 1 98.12 207 HIS A CA 1
ATOM 1597 C C . HIS A 1 207 ? 13.766 3.273 -0.69 1 98.12 207 HIS A C 1
ATOM 1599 O O . HIS A 1 207 ? 14.445 3.203 0.335 1 98.12 207 HIS A O 1
ATOM 1605 N N . VAL A 1 208 ? 14.109 3.939 -1.734 1 98.12 208 VAL A N 1
ATOM 1606 C CA . VAL A 1 208 ? 15.359 4.684 -1.788 1 98.12 208 VAL A CA 1
ATOM 1607 C C . VAL A 1 208 ? 15.352 5.785 -0.729 1 98.12 208 VAL A C 1
ATOM 1609 O O . VAL A 1 208 ? 16.344 5.984 -0.026 1 98.12 208 VAL A O 1
ATOM 1612 N N . ASP A 1 209 ? 14.258 6.453 -0.62 1 98.5 209 ASP A N 1
ATOM 1613 C CA . ASP A 1 209 ? 14.125 7.535 0.35 1 98.5 209 ASP A CA 1
ATOM 1614 C C . ASP A 1 209 ? 14.344 7.027 1.773 1 98.5 209 ASP A C 1
ATOM 1616 O O . ASP A 1 209 ? 15.078 7.645 2.549 1 98.5 209 ASP A O 1
ATOM 1620 N N . GLU A 1 210 ? 13.75 5.922 2.117 1 97.75 210 GLU A N 1
ATOM 1621 C CA . GLU A 1 210 ? 13.922 5.324 3.439 1 97.75 210 GLU A CA 1
ATOM 1622 C C . GLU A 1 210 ? 15.383 4.965 3.695 1 97.75 210 GLU A C 1
ATOM 1624 O O . GLU A 1 210 ? 15.898 5.191 4.793 1 97.75 210 GLU A O 1
ATOM 1629 N N . LYS A 1 211 ? 15.969 4.387 2.711 1 97.06 211 LYS A N 1
ATOM 1630 C CA . LYS A 1 211 ? 17.375 4 2.836 1 97.06 211 LYS A CA 1
ATOM 1631 C C . LYS A 1 211 ? 18.266 5.215 3.092 1 97.06 211 LYS A C 1
ATOM 1633 O O . LYS A 1 211 ? 19.141 5.184 3.957 1 97.06 211 LYS A O 1
ATOM 1638 N N . LEU A 1 212 ? 18.031 6.25 2.34 1 97.94 212 LEU A N 1
ATOM 1639 C CA . LEU A 1 212 ? 18.797 7.477 2.492 1 97.94 212 LEU A CA 1
ATOM 1640 C C . LEU A 1 212 ? 18.578 8.086 3.873 1 97.94 212 LEU A C 1
ATOM 1642 O O . LEU A 1 212 ? 19.531 8.555 4.508 1 97.94 212 LEU A O 1
ATOM 1646 N N . LEU A 1 213 ? 17.359 8.102 4.363 1 97.69 213 LEU A N 1
ATOM 1647 C CA . LEU A 1 213 ? 17.047 8.656 5.676 1 97.69 213 LEU A CA 1
ATOM 1648 C C . LEU A 1 213 ? 17.734 7.855 6.781 1 97.69 213 LEU A C 1
ATOM 1650 O O . LEU A 1 213 ? 18.297 8.43 7.711 1 97.69 213 LEU A O 1
ATOM 1654 N N . ARG A 1 214 ? 17.688 6.535 6.703 1 97.06 214 ARG A N 1
ATOM 1655 C CA . ARG A 1 214 ? 18.344 5.684 7.684 1 97.06 214 ARG A CA 1
ATOM 1656 C C . ARG A 1 214 ? 19.859 5.941 7.699 1 97.06 214 ARG A C 1
ATOM 1658 O O . ARG A 1 214 ? 20.469 5.996 8.766 1 97.06 214 ARG A O 1
ATOM 1665 N N . ALA A 1 215 ? 20.391 6.047 6.52 1 96.56 215 ALA A N 1
ATOM 1666 C CA . ALA A 1 215 ? 21.812 6.336 6.426 1 96.56 215 ALA A CA 1
ATOM 1667 C C . ALA A 1 215 ? 22.141 7.676 7.074 1 96.56 215 ALA A C 1
ATOM 1669 O O . ALA A 1 215 ? 23.125 7.793 7.805 1 96.56 215 ALA A O 1
ATOM 1670 N N . ARG A 1 216 ? 21.359 8.664 6.832 1 94.94 216 ARG A N 1
ATOM 1671 C CA . ARG A 1 216 ? 21.547 9.992 7.402 1 94.94 216 ARG A CA 1
ATOM 1672 C C . ARG A 1 216 ? 21.469 9.953 8.922 1 94.94 216 ARG A C 1
ATOM 1674 O O . ARG A 1 216 ? 22.312 10.539 9.609 1 94.94 216 ARG A O 1
ATOM 1681 N N . LEU A 1 217 ? 20.5 9.25 9.43 1 94.81 217 LEU A N 1
ATOM 1682 C CA . LEU A 1 217 ? 20.25 9.211 10.867 1 94.81 217 LEU A CA 1
ATOM 1683 C C . LEU A 1 217 ? 21.281 8.328 11.57 1 94.81 217 LEU A C 1
ATOM 1685 O O . LEU A 1 217 ? 21.453 8.422 12.789 1 94.81 217 LEU A O 1
ATOM 1689 N N . SER A 1 218 ? 21.906 7.422 10.812 1 94.38 218 SER A N 1
ATOM 1690 C CA . SER A 1 218 ? 22.891 6.52 11.391 1 94.38 218 SER A CA 1
ATOM 1691 C C . SER A 1 218 ? 24.219 7.234 11.633 1 94.38 218 SER A C 1
ATOM 1693 O O . SER A 1 218 ? 25.109 6.695 12.297 1 94.38 218 SER A O 1
ATOM 1695 N N . LYS A 1 219 ? 24.344 8.391 11.07 1 91.94 219 LYS A N 1
ATOM 1696 C CA . LYS A 1 219 ? 25.562 9.172 11.305 1 91.94 219 LYS A CA 1
ATOM 1697 C C . LYS A 1 219 ? 25.547 9.789 12.703 1 91.94 219 LYS A C 1
ATOM 1699 O O . LYS A 1 219 ? 24.516 10.297 13.156 1 91.94 219 LYS A O 1
ATOM 1704 N N . GLU A 1 220 ? 26.688 9.703 13.289 1 86.88 220 GLU A N 1
ATOM 1705 C CA . GLU A 1 220 ? 26.828 10.273 14.625 1 86.88 220 GLU A CA 1
ATOM 1706 C C . GLU A 1 220 ? 26.594 11.781 14.617 1 86.88 220 GLU A C 1
ATOM 1708 O O . GLU A 1 220 ? 26.984 12.469 13.664 1 86.88 220 GLU A O 1
ATOM 1713 N N . SER A 1 221 ? 25.844 12.125 15.578 1 80.5 221 SER A N 1
ATOM 1714 C CA . SER A 1 221 ? 25.609 13.562 15.703 1 80.5 221 SER A CA 1
ATOM 1715 C C . SER A 1 221 ? 26.312 14.133 16.922 1 80.5 221 SER A C 1
ATOM 1717 O O . SER A 1 221 ? 26.5 13.445 17.922 1 80.5 221 SER A O 1
ATOM 1719 N N . LYS A 1 222 ? 27.016 15.227 16.734 1 73.88 222 LYS A N 1
ATOM 1720 C CA . LYS A 1 222 ? 27.766 15.883 17.797 1 73.88 222 LYS A CA 1
ATOM 1721 C C . LYS A 1 222 ? 26.828 16.422 18.875 1 73.88 222 LYS A C 1
ATOM 1723 O O . LYS A 1 222 ? 27.266 16.688 20 1 73.88 222 LYS A O 1
ATOM 1728 N N . GLY A 1 223 ? 25.656 16.422 18.594 1 68.44 223 GLY A N 1
ATOM 1729 C CA . GLY A 1 223 ? 24.75 17 19.578 1 68.44 223 GLY A CA 1
ATOM 1730 C C . GLY A 1 223 ? 24.172 15.977 20.531 1 68.44 223 GLY A C 1
ATOM 1731 O O . GLY A 1 223 ? 24.391 14.773 20.375 1 68.44 223 GLY A O 1
ATOM 1732 N N . SER A 1 224 ? 23.625 16.469 21.562 1 67.25 224 SER A N 1
ATOM 1733 C CA . SER A 1 224 ? 23.062 15.656 22.625 1 67.25 224 SER A CA 1
ATOM 1734 C C . SER A 1 224 ? 21.578 15.391 22.391 1 67.25 224 SER A C 1
ATOM 1736 O O . SER A 1 224 ? 20.875 14.906 23.281 1 67.25 224 SER A O 1
ATOM 1738 N N . LYS A 1 225 ? 21.203 15.641 21.156 1 78.31 225 LYS A N 1
ATOM 1739 C CA . LYS A 1 225 ? 19.766 15.508 20.953 1 78.31 225 LYS A CA 1
ATOM 1740 C C . LYS A 1 225 ? 19.422 14.234 20.188 1 78.31 225 LYS A C 1
ATOM 1742 O O . LYS A 1 225 ? 20.156 13.844 19.281 1 78.31 225 LYS A O 1
ATOM 1747 N N . THR A 1 226 ? 18.266 13.664 20.609 1 86.5 226 THR A N 1
ATOM 1748 C CA . THR A 1 226 ? 17.672 12.594 19.828 1 86.5 226 THR A CA 1
ATOM 1749 C C . THR A 1 226 ? 17.078 13.141 18.531 1 86.5 226 THR A C 1
ATOM 1751 O O . THR A 1 226 ? 16.484 14.227 18.516 1 86.5 226 THR A O 1
ATOM 1754 N N . ARG A 1 227 ? 17.359 12.398 17.5 1 93.69 227 ARG A N 1
ATOM 1755 C CA . ARG A 1 227 ? 16.766 12.742 16.219 1 93.69 227 ARG A CA 1
ATOM 1756 C C . ARG A 1 227 ? 15.633 11.773 15.875 1 93.69 227 ARG A C 1
ATOM 1758 O O . ARG A 1 227 ? 15.797 10.555 15.961 1 93.69 227 ARG A O 1
ATOM 1765 N N . VAL A 1 228 ? 14.445 12.344 15.555 1 95.44 228 VAL A N 1
ATOM 1766 C CA . VAL A 1 228 ? 13.312 11.5 15.18 1 95.44 228 VAL A CA 1
ATOM 1767 C C . VAL A 1 228 ? 12.797 11.906 13.805 1 95.44 228 VAL A C 1
ATOM 1769 O O . VAL A 1 228 ? 12.961 13.047 13.383 1 95.44 228 VAL A O 1
ATOM 1772 N N . SER A 1 229 ? 12.266 10.961 13.094 1 98 229 SER A N 1
ATOM 1773 C CA . SER A 1 229 ? 11.688 11.219 11.781 1 98 229 SER A CA 1
ATOM 1774 C C . SER A 1 229 ? 10.531 10.273 11.484 1 98 229 SER A C 1
ATOM 1776 O O . SER A 1 229 ? 10.594 9.086 11.828 1 98 229 SER A O 1
ATOM 1778 N N . LEU A 1 230 ? 9.469 10.859 10.945 1 98.56 230 LEU A N 1
ATOM 1779 C CA . LEU A 1 230 ? 8.523 9.984 10.266 1 98.56 230 LEU A CA 1
ATOM 1780 C C . LEU A 1 230 ? 9.164 9.344 9.039 1 98.56 230 LEU A C 1
ATOM 1782 O O . LEU A 1 230 ? 10.094 9.898 8.453 1 98.56 230 LEU A O 1
ATOM 1786 N N . LEU A 1 231 ? 8.695 8.18 8.688 1 97.94 231 LEU A N 1
ATOM 1787 C CA . LEU A 1 231 ? 9.219 7.496 7.508 1 97.94 231 LEU A CA 1
ATOM 1788 C C . LEU A 1 231 ? 8.375 7.805 6.277 1 97.94 231 LEU A C 1
ATOM 1790 O O . LEU A 1 231 ? 7.152 7.648 6.305 1 97.94 231 LEU A O 1
ATOM 1794 N N . PRO A 1 232 ? 9.016 8.289 5.215 1 97.88 232 PRO A N 1
ATOM 1795 C CA . PRO A 1 232 ? 8.297 8.5 3.957 1 97.88 232 PRO A CA 1
ATOM 1796 C C . PRO A 1 232 ? 8.141 7.211 3.148 1 97.88 232 PRO A C 1
ATOM 1798 O O . PRO A 1 232 ? 8.492 7.176 1.966 1 97.88 232 PRO A O 1
ATOM 1801 N N . ASP A 1 233 ? 7.578 6.191 3.803 1 96.62 233 ASP A N 1
ATOM 1802 C CA . ASP A 1 233 ? 7.418 4.922 3.102 1 96.62 233 ASP A CA 1
ATOM 1803 C C . ASP A 1 233 ? 6.246 4.977 2.125 1 96.62 233 ASP A C 1
ATOM 1805 O O . ASP A 1 233 ? 5.539 5.984 2.049 1 96.62 233 ASP A O 1
ATOM 1809 N N . ILE A 1 234 ? 6.055 4.023 1.359 1 97.62 234 ILE A N 1
ATOM 1810 C CA . ILE A 1 234 ? 5.094 4.027 0.264 1 97.62 234 ILE A CA 1
ATOM 1811 C C . ILE A 1 234 ? 3.678 4.168 0.822 1 97.62 234 ILE A C 1
ATOM 1813 O O . ILE A 1 234 ? 2.818 4.797 0.199 1 97.62 234 ILE A O 1
ATOM 1817 N N . ASP A 1 235 ? 3.35 3.607 1.994 1 97.31 235 ASP A N 1
ATOM 1818 C CA . ASP A 1 235 ? 2.02 3.732 2.582 1 97.31 235 ASP A CA 1
ATOM 1819 C C . ASP A 1 235 ? 1.69 5.191 2.895 1 97.31 235 ASP A C 1
ATOM 1821 O O . ASP A 1 235 ? 0.571 5.645 2.65 1 97.31 235 ASP A O 1
ATOM 1825 N N . ALA A 1 236 ? 2.701 5.883 3.416 1 97.81 236 ALA A N 1
ATOM 1826 C CA . ALA A 1 236 ? 2.51 7.301 3.713 1 97.81 236 ALA A CA 1
ATOM 1827 C C . ALA A 1 236 ? 2.223 8.094 2.441 1 97.81 236 ALA A C 1
ATOM 1829 O O . ALA A 1 236 ? 1.354 8.969 2.432 1 97.81 236 ALA A O 1
ATOM 1830 N N . ILE A 1 237 ? 2.91 7.75 1.376 1 98.38 237 ILE A N 1
ATOM 1831 C CA . ILE A 1 237 ? 2.75 8.469 0.116 1 98.38 237 ILE A CA 1
ATOM 1832 C C . ILE A 1 237 ? 1.403 8.117 -0.511 1 98.38 237 ILE A C 1
ATOM 1834 O O . ILE A 1 237 ? 0.671 9 -0.962 1 98.38 237 ILE A O 1
ATOM 1838 N N . LEU A 1 238 ? 1.068 6.84 -0.458 1 97.81 238 LEU A N 1
ATOM 1839 C CA . LEU A 1 238 ? -0.185 6.387 -1.052 1 97.81 238 LEU A CA 1
ATOM 1840 C C . LEU A 1 238 ? -1.381 6.965 -0.302 1 97.81 238 LEU A C 1
ATOM 1842 O O . LEU A 1 238 ? -2.422 7.242 -0.903 1 97.81 238 LEU A O 1
ATOM 1846 N N . TRP A 1 239 ? -1.226 7.168 0.979 1 98.19 239 TRP A N 1
ATOM 1847 C CA . TRP A 1 239 ? -2.287 7.809 1.749 1 98.19 239 TRP A CA 1
ATOM 1848 C C . TRP A 1 239 ? -2.662 9.156 1.144 1 98.19 239 TRP A C 1
ATOM 1850 O O . TRP A 1 239 ? -3.842 9.445 0.94 1 98.19 239 TRP A O 1
ATOM 1860 N N . HIS A 1 240 ? -1.682 9.945 0.762 1 98.38 240 HIS A N 1
ATOM 1861 C CA . HIS A 1 240 ? -1.899 11.25 0.151 1 98.38 240 HIS A CA 1
ATOM 1862 C C . HIS A 1 240 ? -2.49 11.117 -1.248 1 98.38 240 HIS A C 1
ATOM 1864 O O . HIS A 1 240 ? -3.434 11.828 -1.602 1 98.38 240 HIS A O 1
ATOM 1870 N N . LEU A 1 241 ? -1.948 10.211 -1.988 1 98.12 241 LEU A N 1
ATOM 1871 C CA . LEU A 1 241 ? -2.305 10.133 -3.4 1 98.12 241 LEU A CA 1
ATOM 1872 C C . LEU A 1 241 ? -3.699 9.547 -3.58 1 98.12 241 LEU A C 1
ATOM 1874 O O . LEU A 1 241 ? -4.441 9.953 -4.477 1 98.12 241 LEU A O 1
ATOM 1878 N N . MET A 1 242 ? -4.039 8.594 -2.742 1 97.94 242 MET A N 1
ATOM 1879 C CA . MET A 1 242 ? -5.367 8.008 -2.863 1 97.94 242 MET A CA 1
ATOM 1880 C C . MET A 1 242 ? -6.438 8.969 -2.35 1 97.94 242 MET A C 1
ATOM 1882 O O . MET A 1 242 ? -7.555 8.992 -2.869 1 97.94 242 MET A O 1
ATOM 1886 N N . ARG A 1 243 ? -6.129 9.773 -1.357 1 97.56 243 ARG A N 1
ATOM 1887 C CA . ARG A 1 243 ? -7.008 10.867 -0.96 1 97.56 243 ARG A CA 1
ATOM 1888 C C . ARG A 1 243 ? -7.219 11.844 -2.109 1 97.56 243 ARG A C 1
ATOM 1890 O O . ARG A 1 243 ? -8.352 12.234 -2.404 1 97.56 243 ARG A O 1
ATOM 1897 N N . GLU A 1 244 ? -6.121 12.227 -2.76 1 97.75 244 GLU A N 1
ATOM 1898 C CA . GLU A 1 244 ? -6.18 13.102 -3.922 1 97.75 244 GLU A CA 1
ATOM 1899 C C . GLU A 1 244 ? -7.066 12.516 -5.016 1 97.75 244 GLU A C 1
ATOM 1901 O O . GLU A 1 244 ? -7.887 13.227 -5.605 1 97.75 244 GLU A O 1
ATOM 1906 N N . ASP A 1 245 ? -6.879 11.266 -5.246 1 97.62 245 ASP A N 1
ATOM 1907 C CA . ASP A 1 245 ? -7.609 10.625 -6.332 1 97.62 245 ASP A CA 1
ATOM 1908 C C . ASP A 1 245 ? -9.109 10.617 -6.059 1 97.62 245 ASP A C 1
ATOM 1910 O O . ASP A 1 245 ? -9.914 10.82 -6.969 1 97.62 245 ASP A O 1
ATOM 1914 N N . PHE A 1 246 ? -9.484 10.352 -4.816 1 97 246 PHE A N 1
ATOM 1915 C CA . PHE A 1 246 ? -10.898 10.43 -4.465 1 97 246 PHE A CA 1
ATOM 1916 C C . PHE A 1 246 ? -11.453 11.812 -4.797 1 97 246 PHE A C 1
ATOM 1918 O O . PHE A 1 246 ? -12.508 11.922 -5.43 1 97 246 PHE A O 1
ATOM 1925 N N . MET A 1 247 ? -10.719 12.828 -4.426 1 96.44 247 MET A N 1
ATOM 1926 C CA . MET A 1 247 ? -11.164 14.203 -4.605 1 96.44 247 MET A CA 1
ATOM 1927 C C . MET A 1 247 ? -11.203 14.578 -6.086 1 96.44 247 MET A C 1
ATOM 1929 O O . MET A 1 247 ? -12.195 15.125 -6.57 1 96.44 247 MET A O 1
ATOM 1933 N N . THR A 1 248 ? -10.133 14.273 -6.84 1 96.62 248 THR A N 1
ATOM 1934 C CA . THR A 1 248 ? -10.039 14.695 -8.234 1 96.62 248 THR A CA 1
ATOM 1935 C C . THR A 1 248 ? -11.047 13.945 -9.094 1 96.62 248 THR A C 1
ATOM 1937 O O . THR A 1 248 ? -11.594 14.508 -10.055 1 96.62 248 THR A O 1
ATOM 1940 N N . LYS A 1 249 ? -11.234 12.695 -8.75 1 94.94 249 LYS A N 1
ATOM 1941 C CA . LYS A 1 249 ? -12.273 11.961 -9.469 1 94.94 249 LYS A CA 1
ATOM 1942 C C . LYS A 1 249 ? -13.633 12.641 -9.305 1 94.94 249 LYS A C 1
ATOM 1944 O O . LYS A 1 249 ? -14.398 12.75 -10.266 1 94.94 249 LYS A O 1
ATOM 1949 N N . HIS A 1 250 ? -13.953 13.078 -8.133 1 92.88 250 HIS A N 1
ATOM 1950 C CA . HIS A 1 250 ? -15.227 13.734 -7.844 1 92.88 250 HIS A CA 1
ATOM 1951 C C . HIS A 1 250 ? -15.312 15.094 -8.539 1 92.88 250 HIS A C 1
ATOM 1953 O O . HIS A 1 250 ? -16.359 15.453 -9.086 1 92.88 250 HIS A O 1
ATOM 1959 N N . ILE A 1 251 ? -14.227 15.797 -8.547 1 93.06 251 ILE A N 1
ATOM 1960 C CA . ILE A 1 251 ? -14.227 17.188 -8.992 1 93.06 251 ILE A CA 1
ATOM 1961 C C . ILE A 1 251 ? -14.086 17.234 -10.516 1 93.06 251 ILE A C 1
ATOM 1963 O O . ILE A 1 251 ? -14.758 18.016 -11.18 1 93.06 251 ILE A O 1
ATOM 1967 N N . PHE A 1 252 ? -13.219 16.359 -11.133 1 93.88 252 PHE A N 1
ATOM 1968 C CA . PHE A 1 252 ? -12.852 16.516 -12.539 1 93.88 252 PHE A CA 1
ATOM 1969 C C . PHE A 1 252 ? -13.328 15.32 -13.359 1 93.88 252 PHE A C 1
ATOM 1971 O O . PHE A 1 252 ? -13.25 15.328 -14.586 1 93.88 252 PHE A O 1
ATOM 1978 N N . GLY A 1 253 ? -13.766 14.234 -12.672 1 92.75 253 GLY A N 1
ATOM 1979 C CA . GLY A 1 253 ? -14.18 13.031 -13.367 1 92.75 253 GLY A CA 1
ATOM 1980 C C . GLY A 1 253 ? -13.023 12.141 -13.773 1 92.75 253 GLY A C 1
ATOM 1981 O O . GLY A 1 253 ? -13.211 11.133 -14.453 1 92.75 253 GLY A O 1
ATOM 1982 N N . LYS A 1 254 ? -11.805 12.516 -13.359 1 94.56 254 LYS A N 1
ATOM 1983 C CA . LYS A 1 254 ? -10.586 11.766 -13.648 1 94.56 254 LYS A CA 1
ATOM 1984 C C . LYS A 1 254 ? -9.531 11.992 -12.57 1 94.56 254 LYS A C 1
ATOM 1986 O O . LYS A 1 254 ? -9.711 12.828 -11.68 1 94.56 254 LYS A O 1
ATOM 1991 N N . THR A 1 255 ? -8.523 11.195 -12.578 1 96.38 255 THR A N 1
ATOM 1992 C CA . THR A 1 255 ? -7.418 11.32 -11.633 1 96.38 255 THR A CA 1
ATOM 1993 C C . THR A 1 255 ? -6.121 11.664 -12.367 1 96.38 255 THR A C 1
ATOM 1995 O O . THR A 1 255 ? -5.941 11.281 -13.531 1 96.38 255 THR A O 1
ATOM 1998 N N . PRO A 1 256 ? -5.262 12.375 -11.727 1 95.88 256 PRO A N 1
ATOM 1999 C CA . PRO A 1 256 ? -3.969 12.641 -12.359 1 95.88 256 PRO A CA 1
ATOM 2000 C C . PRO A 1 256 ? -3.125 11.383 -12.531 1 95.88 256 PRO A C 1
ATOM 2002 O O . PRO A 1 256 ? -3.168 10.484 -11.688 1 95.88 256 PRO A O 1
ATOM 2005 N N . THR A 1 257 ? -2.312 11.398 -13.586 1 93.81 257 THR A N 1
ATOM 2006 C CA . THR A 1 257 ? -1.411 10.273 -13.82 1 93.81 257 THR A CA 1
ATOM 2007 C C . THR A 1 257 ? 0.021 10.641 -13.445 1 93.81 257 THR A C 1
ATOM 2009 O O . THR A 1 257 ? 0.855 9.758 -13.227 1 93.81 257 THR A O 1
ATOM 2012 N N . VAL A 1 258 ? 0.316 11.938 -13.383 1 96.31 258 VAL A N 1
ATOM 2013 C CA . VAL A 1 258 ? 1.649 12.414 -13.031 1 96.31 258 VAL A CA 1
ATOM 2014 C C . VAL A 1 258 ? 1.697 12.781 -11.555 1 96.31 258 VAL A C 1
ATOM 2016 O O . VAL A 1 258 ? 1.106 13.773 -11.133 1 96.31 258 VAL A O 1
ATOM 2019 N N . ARG A 1 259 ? 2.451 12 -10.781 1 97.81 259 ARG A N 1
ATOM 2020 C CA . ARG A 1 259 ? 2.475 12.133 -9.32 1 97.81 259 ARG A CA 1
ATOM 2021 C C . ARG A 1 259 ? 3.805 12.703 -8.844 1 97.81 259 ARG A C 1
ATOM 2023 O O . ARG A 1 259 ? 4.016 12.875 -7.645 1 97.81 259 ARG A O 1
ATOM 2030 N N . GLY A 1 260 ? 4.676 12.914 -9.703 1 98.31 260 GLY A N 1
ATOM 2031 C CA . GLY A 1 260 ? 6.027 13.391 -9.445 1 98.31 260 GLY A CA 1
ATOM 2032 C C . GLY A 1 260 ? 6.898 13.414 -10.688 1 98.31 260 GLY A C 1
ATOM 2033 O O . GLY A 1 260 ? 6.402 13.266 -11.805 1 98.31 260 GLY A O 1
ATOM 2034 N N . ALA A 1 261 ? 8.148 13.633 -10.438 1 98.38 261 ALA A N 1
ATOM 2035 C CA . ALA A 1 261 ? 9.109 13.641 -11.531 1 98.38 261 ALA A CA 1
ATOM 2036 C C . ALA A 1 261 ? 10.5 13.25 -11.047 1 98.38 261 ALA A C 1
ATOM 2038 O O . ALA A 1 261 ? 10.828 13.422 -9.875 1 98.38 261 ALA A O 1
ATOM 2039 N N . VAL A 1 262 ? 11.234 12.719 -11.953 1 98.56 262 VAL A N 1
ATOM 2040 C CA . VAL A 1 262 ? 12.602 12.305 -11.664 1 98.56 262 VAL A CA 1
ATOM 2041 C C . VAL A 1 262 ? 13.547 12.867 -12.719 1 98.56 262 VAL A C 1
ATOM 2043 O O . VAL A 1 262 ? 13.227 12.867 -13.914 1 98.56 262 VAL A O 1
ATOM 2046 N N . VAL A 1 263 ? 14.664 13.383 -12.312 1 98.44 263 VAL A N 1
ATOM 2047 C CA . VAL A 1 263 ? 15.758 13.797 -13.18 1 98.44 263 VAL A CA 1
ATOM 2048 C C . VAL A 1 263 ? 17.016 13 -12.852 1 98.44 263 VAL A C 1
ATOM 2050 O O . VAL A 1 263 ? 17.391 12.867 -11.68 1 98.44 263 VAL A O 1
ATOM 2053 N N . GLY A 1 264 ? 17.609 12.445 -13.891 1 97.69 264 GLY A N 1
ATOM 2054 C CA . GLY A 1 264 ? 18.891 11.789 -13.688 1 97.69 264 GLY A CA 1
ATOM 2055 C C . GLY A 1 264 ? 18.781 10.281 -13.562 1 97.69 264 GLY A C 1
ATOM 2056 O O . GLY A 1 264 ? 17.688 9.727 -13.719 1 97.69 264 GLY A O 1
ATOM 2057 N N . GLU A 1 265 ? 19.922 9.656 -13.266 1 95.69 265 GLU A N 1
ATOM 2058 C CA . GLU A 1 265 ? 20 8.203 -13.195 1 95.69 265 GLU A CA 1
ATOM 2059 C C . GLU A 1 265 ? 20.031 7.715 -11.75 1 95.69 265 GLU A C 1
ATOM 2061 O O . GLU A 1 265 ? 20.328 8.492 -10.836 1 95.69 265 GLU A O 1
ATOM 2066 N N . ARG A 1 266 ? 19.797 6.445 -11.594 1 95.44 266 ARG A N 1
ATOM 2067 C CA . ARG A 1 266 ? 19.781 5.836 -10.266 1 95.44 266 ARG A CA 1
ATOM 2068 C C . ARG A 1 266 ? 21.094 6.117 -9.523 1 95.44 266 ARG A C 1
ATOM 2070 O O . ARG A 1 266 ? 22.172 5.996 -10.086 1 95.44 266 ARG A O 1
ATOM 2077 N N . GLY A 1 267 ? 20.969 6.484 -8.336 1 96.38 267 GLY A N 1
ATOM 2078 C CA . GLY A 1 267 ? 22.125 6.844 -7.523 1 96.38 267 GLY A CA 1
ATOM 2079 C C . GLY A 1 267 ? 22.438 8.328 -7.551 1 96.38 267 GLY A C 1
ATOM 2080 O O . GLY A 1 267 ? 23.078 8.852 -6.641 1 96.38 267 GLY A O 1
ATOM 2081 N N . GLU A 1 268 ? 21.938 9 -8.641 1 97.44 268 GLU A N 1
ATOM 2082 C CA . GLU A 1 268 ? 22.172 10.43 -8.797 1 97.44 268 GLU A CA 1
ATOM 2083 C C . GLU A 1 268 ? 20.875 11.18 -9.039 1 97.44 268 GLU A C 1
ATOM 2085 O O . GLU A 1 268 ? 20.875 12.375 -9.344 1 97.44 268 GLU A O 1
ATOM 2090 N N . ARG A 1 269 ? 19.828 10.5 -8.875 1 98.31 269 ARG A N 1
ATOM 2091 C CA . ARG A 1 269 ? 18.547 11.117 -9.211 1 98.31 269 ARG A CA 1
ATOM 2092 C C . ARG A 1 269 ? 18.234 12.273 -8.266 1 98.31 269 ARG A C 1
ATOM 2094 O O . ARG A 1 269 ? 18.594 12.234 -7.09 1 98.31 269 ARG A O 1
ATOM 2101 N N . VAL A 1 270 ? 17.531 13.242 -8.781 1 98.69 270 VAL A N 1
ATOM 2102 C CA . VAL A 1 270 ? 16.766 14.25 -8.055 1 98.69 270 VAL A CA 1
ATOM 2103 C C . VAL A 1 270 ? 15.289 14.141 -8.406 1 98.69 270 VAL A C 1
ATOM 2105 O O . VAL A 1 270 ? 14.93 14.148 -9.586 1 98.69 270 VAL A O 1
ATOM 2108 N N . TRP A 1 271 ? 14.484 13.984 -7.422 1 98.81 271 TRP A N 1
ATOM 2109 C CA . TRP A 1 271 ? 13.086 13.734 -7.77 1 98.81 271 TRP A CA 1
ATOM 2110 C C . TRP A 1 271 ? 12.148 14.328 -6.723 1 98.81 271 TRP A C 1
ATOM 2112 O O . TRP A 1 271 ? 12.578 14.641 -5.605 1 98.81 271 TRP A O 1
ATOM 2122 N N . ALA A 1 272 ? 10.938 14.586 -7.117 1 98.81 272 ALA A N 1
ATOM 2123 C CA . ALA A 1 272 ? 9.875 15.094 -6.25 1 98.81 272 ALA A CA 1
ATOM 2124 C C . ALA A 1 272 ? 8.578 14.328 -6.48 1 98.81 272 ALA A C 1
ATOM 2126 O O . ALA A 1 272 ? 8.297 13.891 -7.598 1 98.81 272 ALA A O 1
ATOM 2127 N N . VAL A 1 273 ? 7.879 14.117 -5.449 1 98.81 273 VAL A N 1
ATOM 2128 C CA . VAL A 1 273 ? 6.52 13.586 -5.477 1 98.81 273 VAL A CA 1
ATOM 2129 C C . VAL A 1 273 ? 5.559 14.609 -4.871 1 98.81 273 VAL A C 1
ATOM 2131 O O . VAL A 1 273 ? 5.922 15.336 -3.939 1 98.81 273 VAL A O 1
ATOM 2134 N N . TRP A 1 274 ? 4.387 14.734 -5.484 1 98.81 274 TRP A N 1
ATOM 2135 C CA . TRP A 1 274 ? 3.492 15.781 -5.008 1 98.81 274 TRP A CA 1
ATOM 2136 C C . TRP A 1 274 ? 2.053 15.281 -4.941 1 98.81 274 TRP A C 1
ATOM 2138 O O . TRP A 1 274 ? 1.734 14.219 -5.477 1 98.81 274 TRP A O 1
ATOM 2148 N N . THR A 1 275 ? 1.23 15.969 -4.227 1 98.62 275 THR A N 1
ATOM 2149 C CA . THR A 1 275 ? -0.204 15.734 -4.098 1 98.62 275 THR A CA 1
ATOM 2150 C C . THR A 1 275 ? -0.976 17.047 -4.238 1 98.62 275 THR A C 1
ATOM 2152 O O . THR A 1 275 ? -0.475 18.109 -3.871 1 98.62 275 THR A O 1
ATOM 2155 N N . ARG A 1 276 ? -2.156 16.969 -4.824 1 97.81 276 ARG A N 1
ATOM 2156 C CA . ARG A 1 276 ? -3.021 18.141 -4.965 1 97.81 276 ARG A CA 1
ATOM 2157 C C . ARG A 1 276 ? -4.152 18.109 -3.943 1 97.81 276 ARG A C 1
ATOM 2159 O O . ARG A 1 276 ? -4.848 17.094 -3.814 1 97.81 276 ARG A O 1
ATOM 2166 N N . GLY A 1 277 ? -4.238 19.172 -3.186 1 95.69 277 GLY A N 1
ATOM 2167 C CA . GLY A 1 277 ? -5.309 19.312 -2.211 1 95.69 277 GLY A CA 1
ATOM 2168 C C . GLY A 1 277 ? -6.383 20.281 -2.639 1 95.69 277 GLY A C 1
ATOM 2169 O O . GLY A 1 277 ? -6.074 21.391 -3.098 1 95.69 277 GLY A O 1
ATOM 2170 N N . TYR A 1 278 ? -7.637 19.891 -2.531 1 93.56 278 TYR A N 1
ATOM 2171 C CA . TYR A 1 278 ? -8.781 20.719 -2.887 1 93.56 278 TYR A CA 1
ATOM 2172 C C . TYR A 1 278 ? -9.664 20.984 -1.672 1 93.56 278 TYR A C 1
ATOM 2174 O O . TYR A 1 278 ? -10.453 20.125 -1.277 1 93.56 278 TYR A O 1
ATOM 2182 N N . TYR A 1 279 ? -9.555 22.062 -1.054 1 83.81 279 TYR A N 1
ATOM 2183 C CA . TYR A 1 279 ? -10.273 22.375 0.178 1 83.81 279 TYR A CA 1
ATOM 2184 C C . TYR A 1 279 ? -11.484 23.25 -0.107 1 83.81 279 TYR A C 1
ATOM 2186 O O . TYR A 1 279 ? -12.43 23.297 0.686 1 83.81 279 TYR A O 1
ATOM 2194 N N . GLY A 1 280 ? -11.516 23.984 -1.229 1 81.5 280 GLY A N 1
ATOM 2195 C CA . GLY A 1 280 ? -12.656 24.797 -1.629 1 81.5 280 GLY A CA 1
ATOM 2196 C C . GLY A 1 280 ? -13.266 24.375 -2.949 1 81.5 280 GLY A C 1
ATOM 2197 O O . GLY A 1 280 ? -14.172 25.031 -3.465 1 81.5 280 GLY A O 1
ATOM 2198 N N . GLY A 1 281 ? -12.828 23.281 -3.467 1 78.19 281 GLY A N 1
ATOM 2199 C CA . GLY A 1 281 ? -13.289 22.844 -4.77 1 78.19 281 GLY A CA 1
ATOM 2200 C C . GLY A 1 281 ? -13.016 23.859 -5.871 1 78.19 281 GLY A C 1
ATOM 2201 O O . GLY A 1 281 ? -12.016 24.578 -5.828 1 78.19 281 GLY A O 1
ATOM 2202 N N . LEU A 1 282 ? -13.852 23.75 -6.902 1 80.69 282 LEU A N 1
ATOM 2203 C CA . LEU A 1 282 ? -13.656 24.625 -8.039 1 80.69 282 LEU A CA 1
ATOM 2204 C C . LEU A 1 282 ? -14.328 25.984 -7.801 1 80.69 282 LEU A C 1
ATOM 2206 O O . LEU A 1 282 ? -14.008 26.969 -8.477 1 80.69 282 LEU A O 1
ATOM 2210 N N . LYS A 1 283 ? -15.172 25.938 -6.801 1 80.81 283 LYS A N 1
ATOM 2211 C CA . LYS A 1 283 ? -15.891 27.172 -6.492 1 80.81 283 LYS A CA 1
ATOM 2212 C C . LYS A 1 283 ? -15 28.141 -5.73 1 80.81 283 LYS A C 1
ATOM 2214 O O . LYS A 1 283 ? -15.109 29.359 -5.918 1 80.81 283 LYS A O 1
ATOM 2219 N N . LYS A 1 284 ? -14.039 27.688 -4.945 1 82.31 284 LYS A N 1
ATOM 2220 C CA . LYS A 1 284 ? -13.07 28.484 -4.207 1 82.31 284 LYS A CA 1
ATOM 2221 C C . LYS A 1 284 ? -11.648 27.984 -4.438 1 82.31 284 LYS A C 1
ATOM 2223 O O . LYS A 1 284 ? -11.062 27.344 -3.564 1 82.31 284 LYS A O 1
ATOM 2228 N N . PRO A 1 285 ? -11.172 28.297 -5.559 1 83.75 285 PRO A N 1
ATOM 2229 C CA . PRO A 1 285 ? -9.883 27.719 -5.953 1 83.75 285 PRO A CA 1
ATOM 2230 C C . PRO A 1 285 ? -8.719 28.25 -5.113 1 83.75 285 PRO A C 1
ATOM 2232 O O . PRO A 1 285 ? -7.625 27.672 -5.148 1 83.75 285 PRO A O 1
ATOM 2235 N N . GLU A 1 286 ? -8.93 29.391 -4.301 1 84.44 286 GLU A N 1
ATOM 2236 C CA . GLU A 1 286 ? -7.859 30 -3.516 1 84.44 286 GLU A CA 1
ATOM 2237 C C . GLU A 1 286 ? -7.27 29.016 -2.516 1 84.44 286 GLU A C 1
ATOM 2239 O O . GLU A 1 286 ? -6.098 29.125 -2.15 1 84.44 286 GLU A O 1
ATOM 2244 N N . GLY A 1 287 ? -8 28.031 -2.158 1 85.06 287 GLY A N 1
ATOM 2245 C CA . GLY A 1 287 ? -7.52 27.062 -1.174 1 85.06 287 GLY A CA 1
ATOM 2246 C C . GLY A 1 287 ? -6.941 25.812 -1.796 1 85.06 287 GLY A C 1
ATOM 2247 O O . GLY A 1 287 ? -6.414 24.953 -1.091 1 85.06 287 GLY A O 1
ATOM 2248 N N . ASN A 1 288 ? -7.008 25.703 -3.141 1 93.38 288 ASN A N 1
ATOM 2249 C CA . ASN A 1 288 ? -6.473 24.531 -3.816 1 93.38 288 ASN A CA 1
ATOM 2250 C C . ASN A 1 288 ? -4.949 24.594 -3.928 1 93.38 288 ASN A C 1
ATOM 2252 O O . ASN A 1 288 ? -4.41 25.453 -4.625 1 93.38 288 ASN A O 1
ATOM 2256 N N . THR A 1 289 ? -4.281 23.766 -3.229 1 96.75 289 THR A N 1
ATOM 2257 C CA . THR A 1 289 ? -2.826 23.812 -3.125 1 96.75 289 THR A CA 1
ATOM 2258 C C . THR A 1 289 ? -2.207 22.469 -3.502 1 96.75 289 THR A C 1
ATOM 2260 O O . THR A 1 289 ? -2.686 21.422 -3.076 1 96.75 289 THR A O 1
ATOM 2263 N N . MET A 1 290 ? -1.282 22.516 -4.379 1 98.31 290 MET A N 1
ATOM 2264 C CA . MET A 1 290 ? -0.45 21.344 -4.605 1 98.31 290 MET A CA 1
ATOM 2265 C C . MET A 1 290 ? 0.743 21.328 -3.654 1 98.31 290 MET A C 1
ATOM 2267 O O . MET A 1 290 ? 1.393 22.359 -3.451 1 98.31 290 MET A O 1
ATOM 2271 N N . HIS A 1 291 ? 1.025 20.234 -3.023 1 98.75 291 HIS A N 1
ATOM 2272 C CA . HIS A 1 291 ? 2.119 20.109 -2.066 1 98.75 291 HIS A CA 1
ATOM 2273 C C . HIS A 1 291 ? 3.186 19.141 -2.57 1 98.75 291 HIS A C 1
ATOM 2275 O O . HIS A 1 291 ? 2.873 18.016 -2.957 1 98.75 291 HIS A O 1
ATOM 2281 N N . ILE A 1 292 ? 4.398 19.609 -2.592 1 98.88 292 ILE A N 1
ATOM 2282 C CA . ILE A 1 292 ? 5.508 18.672 -2.738 1 98.88 292 ILE A CA 1
ATOM 2283 C C . ILE A 1 292 ? 5.648 17.844 -1.466 1 98.88 292 ILE A C 1
ATOM 2285 O O . ILE A 1 292 ? 5.957 18.375 -0.398 1 98.88 292 ILE A O 1
ATOM 2289 N N . LEU A 1 293 ? 5.398 16.562 -1.606 1 98.81 293 LEU A N 1
ATOM 2290 C CA . LEU A 1 293 ? 5.473 15.672 -0.455 1 98.81 293 LEU A CA 1
ATOM 2291 C C . LEU A 1 293 ? 6.922 15.398 -0.068 1 98.81 293 LEU A C 1
ATOM 2293 O O . LEU A 1 293 ? 7.262 15.391 1.117 1 98.81 293 LEU A O 1
ATOM 2297 N N . ARG A 1 294 ? 7.719 15.117 -1.044 1 98.81 294 ARG A N 1
ATOM 2298 C CA . ARG A 1 294 ? 9.148 14.867 -0.872 1 98.81 294 ARG A CA 1
ATOM 2299 C C . ARG A 1 294 ? 9.953 15.484 -2.016 1 98.81 294 ARG A C 1
ATOM 2301 O O . ARG A 1 294 ? 9.555 15.391 -3.178 1 98.81 294 ARG A O 1
ATOM 2308 N N . LEU A 1 295 ? 10.992 16.125 -1.736 1 98.69 295 LEU A N 1
ATOM 2309 C CA . LEU A 1 295 ? 12.07 16.469 -2.65 1 98.69 295 LEU A CA 1
ATOM 2310 C C . LEU A 1 295 ? 13.367 15.781 -2.24 1 98.69 295 LEU A C 1
ATOM 2312 O O . LEU A 1 295 ? 13.883 16.016 -1.146 1 98.69 295 LEU A O 1
ATOM 2316 N N . VAL A 1 296 ? 13.914 14.914 -3.145 1 98.62 296 VAL A N 1
ATOM 2317 C CA . VAL A 1 296 ? 15.008 14.039 -2.723 1 98.62 296 VAL A CA 1
ATOM 2318 C C . VAL A 1 296 ? 16.188 14.195 -3.68 1 98.62 296 VAL A C 1
ATOM 2320 O O . VAL A 1 296 ? 16 14.219 -4.898 1 98.62 296 VAL A O 1
ATOM 2323 N N . MET A 1 297 ? 17.297 14.43 -3.143 1 98.12 297 MET A N 1
ATOM 2324 C CA . MET A 1 297 ? 18.578 14.266 -3.818 1 98.12 297 MET A CA 1
ATOM 2325 C C . MET A 1 297 ? 19.266 12.969 -3.398 1 98.12 297 MET A C 1
ATOM 2327 O O . MET A 1 297 ? 19.703 12.836 -2.26 1 98.12 297 MET A O 1
ATOM 2331 N N . GLU A 1 298 ? 19.359 12.023 -4.258 1 98.31 298 GLU A N 1
ATOM 2332 C CA . GLU A 1 298 ? 19.859 10.711 -3.883 1 98.31 298 GLU A CA 1
ATOM 2333 C C . GLU A 1 298 ? 21.344 10.773 -3.494 1 98.31 298 GLU A C 1
ATOM 2335 O O . GLU A 1 298 ? 21.812 9.984 -2.672 1 98.31 298 GLU A O 1
ATOM 2340 N N . ASN A 1 299 ? 22.031 11.703 -4.156 1 97.81 299 ASN A N 1
ATOM 2341 C CA . ASN A 1 299 ? 23.438 11.922 -3.85 1 97.81 299 ASN A CA 1
ATOM 2342 C C . ASN A 1 299 ? 23.688 13.32 -3.303 1 97.81 299 ASN A C 1
ATOM 2344 O O . ASN A 1 299 ? 23.719 14.297 -4.062 1 97.81 299 ASN A O 1
ATOM 2348 N N . GLU A 1 300 ? 23.984 13.422 -2.053 1 93.19 300 GLU A N 1
ATOM 2349 C CA . GLU A 1 300 ? 24.172 14.711 -1.381 1 93.19 300 GLU A CA 1
ATOM 2350 C C . GLU A 1 300 ? 25.422 15.414 -1.873 1 93.19 300 GLU A C 1
ATOM 2352 O O . GLU A 1 300 ? 25.578 16.625 -1.685 1 93.19 300 GLU A O 1
ATOM 2357 N N . GLN A 1 301 ? 26.266 14.68 -2.52 1 95.44 301 GLN A N 1
ATOM 2358 C CA . GLN A 1 301 ? 27.531 15.242 -2.969 1 95.44 301 GLN A CA 1
ATOM 2359 C C . GLN A 1 301 ? 27.422 15.75 -4.406 1 95.44 301 GLN A C 1
ATOM 2361 O O . GLN A 1 301 ? 28.391 16.297 -4.945 1 95.44 301 GLN A O 1
ATOM 2366 N N . SER A 1 302 ? 26.25 15.57 -4.969 1 96.62 302 SER A N 1
ATOM 2367 C CA . SER A 1 302 ? 26.078 16.062 -6.332 1 96.62 302 SER A CA 1
ATOM 2368 C C . SER A 1 302 ? 26.375 17.562 -6.418 1 96.62 302 SER A C 1
ATOM 2370 O O . SER A 1 302 ? 26.109 18.312 -5.48 1 96.62 302 SER A O 1
ATOM 2372 N N . SER A 1 303 ? 26.875 18 -7.59 1 97.25 303 SER A N 1
ATOM 2373 C CA . SER A 1 303 ? 27.219 19.406 -7.77 1 97.25 303 SER A CA 1
ATOM 2374 C C . SER A 1 303 ? 25.984 20.297 -7.719 1 97.25 303 SER A C 1
ATOM 2376 O O . SER A 1 303 ? 24.906 19.891 -8.148 1 97.25 303 SER A O 1
ATOM 2378 N N . ASP A 1 304 ? 26.188 21.484 -7.234 1 97.31 304 ASP A N 1
ATOM 2379 C CA . ASP A 1 304 ? 25.094 22.438 -7.141 1 97.31 304 ASP A CA 1
ATOM 2380 C C . ASP A 1 304 ? 24.5 22.734 -8.516 1 97.31 304 ASP A C 1
ATOM 2382 O O . ASP A 1 304 ? 23.281 22.922 -8.656 1 97.31 304 ASP A O 1
ATOM 2386 N N . GLY A 1 305 ? 25.422 22.797 -9.492 1 97.5 305 GLY A N 1
ATOM 2387 C CA . GLY A 1 305 ? 24.938 23.047 -10.836 1 97.5 305 GLY A CA 1
ATOM 2388 C C . GLY A 1 305 ? 23.969 21.969 -11.328 1 97.5 305 GLY A C 1
ATOM 2389 O O . GLY A 1 305 ? 22.922 22.297 -11.898 1 97.5 305 GLY A O 1
ATOM 2390 N N . TYR A 1 306 ? 24.359 20.75 -11.062 1 97.44 306 TYR A N 1
ATOM 2391 C CA . TYR A 1 306 ? 23.516 19.641 -11.469 1 97.44 306 TYR A CA 1
ATOM 2392 C C . TYR A 1 306 ? 22.188 19.656 -10.727 1 97.44 306 TYR A C 1
ATOM 2394 O O . TYR A 1 306 ? 21.125 19.531 -11.344 1 97.44 306 TYR A O 1
ATOM 2402 N N . VAL A 1 307 ? 22.219 19.828 -9.461 1 97.81 307 VAL A N 1
ATOM 2403 C CA . VAL A 1 307 ? 21.031 19.797 -8.633 1 97.81 307 VAL A CA 1
ATOM 2404 C C . VAL A 1 307 ? 20.125 20.984 -8.977 1 97.81 307 VAL A C 1
ATOM 2406 O O . VAL A 1 307 ? 18.906 20.859 -9.031 1 97.81 307 VAL A O 1
ATOM 2409 N N . GLN A 1 308 ? 20.75 22.109 -9.195 1 98 308 GLN A N 1
ATOM 2410 C CA . GLN A 1 308 ? 20 23.312 -9.57 1 98 308 GLN A CA 1
ATOM 2411 C C . GLN A 1 308 ? 19.188 23.078 -10.844 1 98 308 GLN A C 1
ATOM 2413 O O . GLN A 1 308 ? 18.016 23.422 -10.906 1 98 308 GLN A O 1
ATOM 2418 N N . GLU A 1 309 ? 19.828 22.547 -11.797 1 97.44 309 GLU A N 1
ATOM 2419 C CA . GLU A 1 309 ? 19.156 22.25 -13.055 1 97.44 309 GLU A CA 1
ATOM 2420 C C . GLU A 1 309 ? 18.031 21.25 -12.867 1 97.44 309 GLU A C 1
ATOM 2422 O O . GLU A 1 309 ? 16.938 21.406 -13.438 1 97.44 309 GLU A O 1
ATOM 2427 N N . ALA A 1 310 ? 18.312 20.219 -12.102 1 97.88 310 ALA A N 1
ATOM 2428 C CA . ALA A 1 310 ? 17.297 19.203 -11.828 1 97.88 310 ALA A CA 1
ATOM 2429 C C . ALA A 1 310 ? 16.078 19.797 -11.133 1 97.88 310 ALA A C 1
ATOM 2431 O O . ALA A 1 310 ? 14.945 19.516 -11.508 1 97.88 310 ALA A O 1
ATOM 2432 N N . ILE A 1 311 ? 16.312 20.625 -10.172 1 97.81 311 ILE A N 1
ATOM 2433 C CA . ILE A 1 311 ? 15.234 21.266 -9.422 1 97.81 311 ILE A CA 1
ATOM 2434 C C . ILE A 1 311 ? 14.406 22.141 -10.359 1 97.81 311 ILE A C 1
ATOM 2436 O O . ILE A 1 311 ? 13.172 22.156 -10.289 1 97.81 311 ILE A O 1
ATOM 2440 N N . HIS A 1 312 ? 15.102 22.844 -11.234 1 97.5 312 HIS A N 1
ATOM 2441 C CA . HIS A 1 312 ? 14.406 23.672 -12.203 1 97.5 312 HIS A CA 1
ATOM 2442 C C . HIS A 1 312 ? 13.469 22.844 -13.078 1 97.5 312 HIS A C 1
ATOM 2444 O O . HIS A 1 312 ? 12.32 23.234 -13.305 1 97.5 312 HIS A O 1
ATOM 2450 N N . GLU A 1 313 ? 13.977 21.734 -13.516 1 97.06 313 GLU A N 1
ATOM 2451 C CA . GLU A 1 313 ? 13.188 20.844 -14.359 1 97.06 313 GLU A CA 1
ATOM 2452 C C . GLU A 1 313 ? 11.992 20.281 -13.586 1 97.06 313 GLU A C 1
ATOM 2454 O O . GLU A 1 313 ? 10.883 20.203 -14.125 1 97.06 313 GLU A O 1
ATOM 2459 N N . LEU A 1 314 ? 12.203 19.859 -12.359 1 97.88 314 LEU A N 1
ATOM 2460 C CA . LEU A 1 314 ? 11.148 19.297 -11.516 1 97.88 314 LEU A CA 1
ATOM 2461 C C . LEU A 1 314 ? 10.047 20.328 -11.281 1 97.88 314 LEU A C 1
ATOM 2463 O O . LEU A 1 314 ? 8.859 20.031 -11.445 1 97.88 314 LEU A O 1
ATOM 2467 N N . LEU A 1 315 ? 10.461 21.562 -10.961 1 97.81 315 LEU A N 1
ATOM 2468 C CA . LEU A 1 315 ? 9.492 22.594 -10.633 1 97.81 315 LEU A CA 1
ATOM 2469 C C . LEU A 1 315 ? 8.75 23.078 -11.883 1 97.81 315 LEU A C 1
ATOM 2471 O O . LEU A 1 315 ? 7.582 23.453 -11.812 1 97.81 315 LEU A O 1
ATOM 2475 N N . THR A 1 316 ? 9.43 23.016 -13.008 1 96.5 316 THR A N 1
ATOM 2476 C CA . THR A 1 316 ? 8.766 23.344 -14.266 1 96.5 316 THR A CA 1
ATOM 2477 C C . THR A 1 316 ? 7.598 22.391 -14.516 1 96.5 316 THR A C 1
ATOM 2479 O O . THR A 1 316 ? 6.484 22.828 -14.812 1 96.5 316 THR A O 1
ATOM 2482 N N . LEU A 1 317 ? 7.844 21.125 -14.312 1 96.94 317 LEU A N 1
ATOM 2483 C CA . LEU A 1 317 ? 6.789 20.141 -14.508 1 96.94 317 LEU A CA 1
ATOM 2484 C C . LEU A 1 317 ? 5.723 20.266 -13.43 1 96.94 317 LEU A C 1
ATOM 2486 O O . LEU A 1 317 ? 4.523 20.188 -13.719 1 96.94 317 LEU A O 1
ATOM 2490 N N . ALA A 1 318 ? 6.156 20.438 -12.188 1 98.06 318 ALA A N 1
ATOM 2491 C CA . ALA A 1 318 ? 5.203 20.578 -11.094 1 98.06 318 ALA A CA 1
ATOM 2492 C C . ALA A 1 318 ? 4.27 21.75 -11.312 1 98.06 318 ALA A C 1
ATOM 2494 O O . ALA A 1 318 ? 3.059 21.641 -11.102 1 98.06 318 ALA A O 1
ATOM 2495 N N . ARG A 1 319 ? 4.82 22.875 -11.75 1 97.94 319 ARG A N 1
ATOM 2496 C CA . ARG A 1 319 ? 4.023 24.078 -11.961 1 97.94 319 ARG A CA 1
ATOM 2497 C C . ARG A 1 319 ? 3.064 23.891 -13.133 1 97.94 319 ARG A C 1
ATOM 2499 O O . ARG A 1 319 ? 1.942 24.406 -13.109 1 97.94 319 ARG A O 1
ATOM 2506 N N . ALA A 1 320 ? 3.48 23.172 -14.133 1 97.12 320 ALA A N 1
ATOM 2507 C CA . ALA A 1 320 ? 2.592 22.859 -15.25 1 97.12 320 ALA A CA 1
ATOM 2508 C C . ALA A 1 320 ? 1.436 21.969 -14.797 1 97.12 320 ALA A C 1
ATOM 2510 O O . ALA A 1 320 ? 0.286 22.203 -15.188 1 97.12 320 ALA A O 1
ATOM 2511 N N . GLU A 1 321 ? 1.751 20.953 -13.977 1 97.56 321 GLU A N 1
ATOM 2512 C CA . GLU A 1 321 ? 0.724 20.078 -13.43 1 97.56 321 GLU A CA 1
ATOM 2513 C C . GLU A 1 321 ? -0.26 20.844 -12.555 1 97.56 321 GLU A C 1
ATOM 2515 O O . GLU A 1 321 ? -1.469 20.609 -12.617 1 97.56 321 GLU A O 1
ATOM 2520 N N . ALA A 1 322 ? 0.284 21.719 -11.766 1 97.75 322 ALA A N 1
ATOM 2521 C CA . ALA A 1 322 ? -0.572 22.547 -10.914 1 97.75 322 ALA A CA 1
ATOM 2522 C C . ALA A 1 322 ? -1.547 23.359 -11.75 1 97.75 322 ALA A C 1
ATOM 2524 O O . ALA A 1 322 ? -2.73 23.453 -11.414 1 97.75 322 ALA A O 1
ATOM 2525 N N . ALA A 1 323 ? -1.04 23.953 -12.812 1 96.69 323 ALA A N 1
ATOM 2526 C CA . ALA A 1 323 ? -1.886 24.75 -13.703 1 96.69 323 ALA A CA 1
ATOM 2527 C C . ALA A 1 323 ? -2.969 23.875 -14.344 1 96.69 323 ALA A C 1
ATOM 2529 O O . ALA A 1 323 ? -4.141 24.266 -14.367 1 96.69 323 ALA A O 1
ATOM 2530 N N . GLU A 1 324 ? -2.572 22.766 -14.75 1 95.88 324 GLU A N 1
ATOM 2531 C CA . GLU A 1 324 ? -3.5 21.844 -15.406 1 95.88 324 GLU A CA 1
ATOM 2532 C C . GLU A 1 324 ? -4.625 21.438 -14.461 1 95.88 324 GLU A C 1
ATOM 2534 O O . GLU A 1 324 ? -5.777 21.312 -14.883 1 95.88 324 GLU A O 1
ATOM 2539 N N . TRP A 1 325 ? -4.332 21.312 -13.242 1 96.62 325 TRP A N 1
ATOM 2540 C CA . TRP A 1 325 ? -5.293 20.766 -12.289 1 96.62 325 TRP A CA 1
ATOM 2541 C C . TRP A 1 325 ? -5.871 21.859 -11.398 1 96.62 325 TRP A C 1
ATOM 2543 O O . TRP A 1 325 ? -6.422 21.578 -10.336 1 96.62 325 TRP A O 1
ATOM 2553 N N . LYS A 1 326 ? -5.609 23.094 -11.773 1 94.88 326 LYS A N 1
ATOM 2554 C CA . LYS A 1 326 ? -6.266 24.25 -11.188 1 94.88 326 LYS A CA 1
ATOM 2555 C C . LYS A 1 326 ? -5.883 24.422 -9.719 1 94.88 326 LYS A C 1
ATOM 2557 O O . LYS A 1 326 ? -6.734 24.719 -8.883 1 94.88 326 LYS A O 1
ATOM 2562 N N . SER A 1 327 ? -4.672 24.109 -9.43 1 95.75 327 SER A N 1
ATOM 2563 C CA . SER A 1 327 ? -4.133 24.516 -8.133 1 95.75 327 SER A CA 1
ATOM 2564 C C . SER A 1 327 ? -3.762 25.984 -8.117 1 95.75 327 SER A C 1
ATOM 2566 O O . SER A 1 327 ? -3.35 26.547 -9.141 1 95.75 327 SER A O 1
ATOM 2568 N N . ASN A 1 328 ? -3.959 26.562 -7.008 1 95.5 328 ASN A N 1
ATOM 2569 C CA . ASN A 1 328 ? -3.65 27.984 -6.875 1 95.5 328 ASN A CA 1
ATOM 2570 C C . ASN A 1 328 ? -2.164 28.219 -6.633 1 95.5 328 ASN A C 1
ATOM 2572 O O . ASN A 1 328 ? -1.619 29.25 -7.02 1 95.5 328 ASN A O 1
ATOM 2576 N N . ASN A 1 329 ? -1.548 27.328 -6.004 1 96.69 329 ASN A N 1
ATOM 2577 C CA . ASN A 1 329 ? -0.123 27.406 -5.699 1 96.69 329 ASN A CA 1
ATOM 2578 C C . ASN A 1 329 ? 0.474 26.031 -5.414 1 96.69 329 ASN A C 1
ATOM 2580 O O . ASN A 1 329 ? -0.258 25.047 -5.281 1 96.69 329 ASN A O 1
ATOM 2584 N N . ILE A 1 330 ? 1.765 25.969 -5.402 1 98.56 330 ILE A N 1
ATOM 2585 C CA . ILE A 1 330 ? 2.543 24.797 -5.012 1 98.56 330 ILE A CA 1
ATOM 2586 C C . ILE A 1 330 ? 3.375 25.125 -3.773 1 98.56 330 ILE A C 1
ATOM 2588 O O . ILE A 1 330 ? 4.02 26.172 -3.711 1 98.56 330 ILE A O 1
ATOM 2592 N N . GLU A 1 331 ? 3.375 24.234 -2.799 1 98.69 331 GLU A N 1
ATOM 2593 C CA . GLU A 1 331 ? 4.141 24.484 -1.583 1 98.69 331 GLU A CA 1
ATOM 2594 C C . GLU A 1 331 ? 5.184 23.406 -1.346 1 98.69 331 GLU A C 1
ATOM 2596 O O . GLU A 1 331 ? 4.898 22.219 -1.506 1 98.69 331 GLU A O 1
ATOM 2601 N N . LEU A 1 332 ? 6.375 23.797 -1.068 1 98.81 332 LEU A N 1
ATOM 2602 C CA . LEU A 1 332 ? 7.449 22.938 -0.569 1 98.81 332 LEU A CA 1
ATOM 2603 C C . LEU A 1 332 ? 7.758 23.266 0.891 1 98.81 332 LEU A C 1
ATOM 2605 O O . LEU A 1 332 ? 8.297 24.328 1.199 1 98.81 332 LEU A O 1
ATOM 2609 N N . TRP A 1 333 ? 7.441 22.297 1.788 1 98.81 333 TRP A N 1
ATOM 2610 C CA . TRP A 1 333 ? 7.555 22.531 3.225 1 98.81 333 TRP A CA 1
ATOM 2611 C C . TRP A 1 333 ? 9 22.391 3.689 1 98.81 333 TRP A C 1
ATOM 2613 O O . TRP A 1 333 ? 9.68 21.422 3.328 1 98.81 333 TRP A O 1
ATOM 2623 N N . ASN A 1 334 ? 9.469 23.328 4.422 1 98.31 334 ASN A N 1
ATOM 2624 C CA . ASN A 1 334 ? 10.688 23.328 5.223 1 98.31 334 ASN A CA 1
ATOM 2625 C C . ASN A 1 334 ? 11.906 22.922 4.398 1 98.31 334 ASN A C 1
ATOM 2627 O O . ASN A 1 334 ? 12.656 22.031 4.793 1 98.31 334 ASN A O 1
ATOM 2631 N N . PRO A 1 335 ? 12.094 23.547 3.238 1 97.56 335 PRO A N 1
ATOM 2632 C CA . PRO A 1 335 ? 13.336 23.266 2.508 1 97.56 335 PRO A CA 1
ATOM 2633 C C . PRO A 1 335 ? 14.586 23.672 3.281 1 97.56 335 PRO A C 1
ATOM 2635 O O . PRO A 1 335 ? 14.586 24.703 3.963 1 97.56 335 PRO A O 1
ATOM 2638 N N . ASP A 1 336 ? 15.617 22.844 3.246 1 95.06 336 ASP A N 1
ATOM 2639 C CA . ASP A 1 336 ? 16.844 23.234 3.916 1 95.06 336 ASP A CA 1
ATOM 2640 C C . ASP A 1 336 ? 17.547 24.359 3.156 1 95.06 336 ASP A C 1
ATOM 2642 O O . ASP A 1 336 ? 17.094 24.781 2.086 1 95.06 336 ASP A O 1
ATOM 2646 N N . SER A 1 337 ? 18.625 24.891 3.732 1 95.81 337 SER A N 1
ATOM 2647 C CA . SER A 1 337 ? 19.297 26.078 3.201 1 95.81 337 SER A CA 1
ATOM 2648 C C . SER A 1 337 ? 19.859 25.812 1.81 1 95.81 337 SER A C 1
ATOM 2650 O O . SER A 1 337 ? 19.844 26.703 0.949 1 95.81 337 SER A O 1
ATOM 2652 N N . ARG A 1 338 ? 20.359 24.594 1.557 1 96.62 338 ARG A N 1
ATOM 2653 C CA . ARG A 1 338 ? 20.906 24.266 0.244 1 96.62 338 ARG A CA 1
ATOM 2654 C C . ARG A 1 338 ? 19.812 24.297 -0.825 1 96.62 338 ARG A C 1
ATOM 2656 O O . ARG A 1 338 ? 19.984 24.922 -1.875 1 96.62 338 ARG A O 1
ATOM 2663 N N . VAL A 1 339 ? 18.719 23.703 -0.525 1 97.19 339 VAL A N 1
ATOM 2664 C CA . VAL A 1 339 ? 17.609 23.625 -1.464 1 97.19 339 VAL A CA 1
ATOM 2665 C C . VAL A 1 339 ? 17.078 25.031 -1.745 1 97.19 339 VAL A C 1
ATOM 2667 O O . VAL A 1 339 ? 16.828 25.391 -2.9 1 97.19 339 VAL A O 1
ATOM 2670 N N . ARG A 1 340 ? 16.938 25.859 -0.759 1 97.38 340 ARG A N 1
ATOM 2671 C CA . ARG A 1 340 ? 16.453 27.234 -0.927 1 97.38 340 ARG A CA 1
ATOM 2672 C C . ARG A 1 340 ? 17.375 28.031 -1.824 1 97.38 340 ARG A C 1
ATOM 2674 O O . ARG A 1 340 ? 16.922 28.734 -2.73 1 97.38 340 ARG A O 1
ATOM 2681 N N . GLY A 1 341 ? 18.656 27.875 -1.507 1 97.56 341 GLY A N 1
ATOM 2682 C CA . GLY A 1 341 ? 19.641 28.578 -2.316 1 97.56 341 GLY A CA 1
ATOM 2683 C C . GLY A 1 341 ? 19.609 28.172 -3.777 1 97.56 341 GLY A C 1
ATOM 2684 O O . GLY A 1 341 ? 19.688 29.016 -4.668 1 97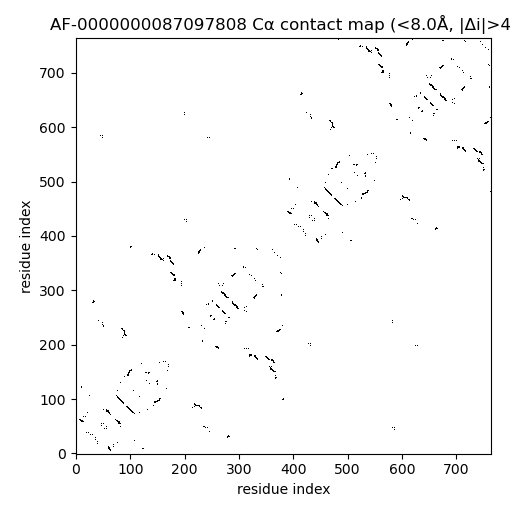.56 341 GLY A O 1
ATOM 2685 N N . LEU A 1 342 ? 19.469 26.906 -4.012 1 97.56 342 LEU A N 1
ATOM 2686 C CA . LEU A 1 342 ? 19.484 26.375 -5.371 1 97.56 342 LEU A CA 1
ATOM 2687 C C . LEU A 1 342 ? 18.219 26.781 -6.121 1 97.56 342 LEU A C 1
ATOM 2689 O O . LEU A 1 342 ? 18.266 27.031 -7.328 1 97.56 342 LEU A O 1
ATOM 2693 N N . ILE A 1 343 ? 17.094 26.875 -5.43 1 97.81 343 ILE A N 1
ATOM 2694 C CA . ILE A 1 343 ? 15.852 27.312 -6.043 1 97.81 343 ILE A CA 1
ATOM 2695 C C . ILE A 1 343 ? 15.961 28.797 -6.43 1 97.81 343 ILE A C 1
ATOM 2697 O O . ILE A 1 343 ? 15.523 29.188 -7.512 1 97.81 343 ILE A O 1
ATOM 2701 N N . GLU A 1 344 ? 16.531 29.562 -5.559 1 96.75 344 GLU A N 1
ATOM 2702 C CA . GLU A 1 344 ? 16.75 30.969 -5.852 1 96.75 344 GLU A CA 1
ATOM 2703 C C . GLU A 1 344 ? 17.625 31.141 -7.09 1 96.75 344 GLU A C 1
ATOM 2705 O O . GLU A 1 344 ? 17.312 31.938 -7.973 1 96.75 344 GLU A O 1
ATOM 2710 N N . LYS A 1 345 ? 18.641 30.375 -7.168 1 96.5 345 LYS A N 1
ATOM 2711 C CA . LYS A 1 345 ? 19.578 30.438 -8.281 1 96.5 345 LYS A CA 1
ATOM 2712 C C . LYS A 1 345 ? 18.938 29.969 -9.578 1 96.5 345 LYS A C 1
ATOM 2714 O O . LYS A 1 345 ? 19.281 30.438 -10.664 1 96.5 345 LYS A O 1
ATOM 2719 N N . ALA A 1 346 ? 18.031 29.062 -9.477 1 94.88 346 ALA A N 1
ATOM 2720 C CA . ALA A 1 346 ? 17.344 28.516 -10.648 1 94.88 346 ALA A CA 1
ATOM 2721 C C . ALA A 1 346 ? 16.391 29.547 -11.25 1 94.88 346 ALA A C 1
ATOM 2723 O O . ALA A 1 346 ? 15.93 29.375 -12.383 1 94.88 346 ALA A O 1
ATOM 2724 N N . GLY A 1 347 ? 16.062 30.578 -10.516 1 94 347 GLY A N 1
ATOM 2725 C CA . GLY A 1 347 ? 15.258 31.672 -11.039 1 94 347 GLY A CA 1
ATOM 2726 C C . GLY A 1 347 ? 13.773 31.344 -11.062 1 94 347 GLY A C 1
ATOM 2727 O O . GLY A 1 347 ? 13.008 31.969 -11.805 1 94 347 GLY A O 1
ATOM 2728 N N . VAL A 1 348 ? 13.375 30.375 -10.328 1 95.12 348 VAL A N 1
ATOM 2729 C CA . VAL A 1 348 ? 11.961 30.047 -10.25 1 95.12 348 VAL A CA 1
ATOM 2730 C C . VAL A 1 348 ? 11.242 31.031 -9.336 1 95.12 348 VAL A C 1
ATOM 2732 O O . VAL A 1 348 ? 11.648 31.219 -8.18 1 95.12 348 VAL A O 1
ATOM 2735 N N . PRO A 1 349 ? 10.234 31.703 -9.875 1 97.38 349 PRO A N 1
ATOM 2736 C CA . PRO A 1 349 ? 9.492 32.625 -8.992 1 97.38 349 PRO A CA 1
ATOM 2737 C C . PRO A 1 349 ? 8.93 31.906 -7.766 1 97.38 349 PRO A C 1
ATOM 2739 O O . PRO A 1 349 ? 8.336 30.828 -7.887 1 97.38 349 PRO A O 1
ATOM 2742 N N . HIS A 1 350 ? 9.203 32.438 -6.578 1 98.12 350 HIS A N 1
ATOM 2743 C CA . HIS A 1 350 ? 8.711 31.828 -5.348 1 98.12 350 HIS A CA 1
ATOM 2744 C C . HIS A 1 350 ? 8.656 32.844 -4.211 1 98.12 350 HIS A C 1
ATOM 2746 O O . HIS A 1 350 ? 9.242 33.938 -4.312 1 98.12 350 HIS A O 1
ATOM 2752 N N . GLU A 1 351 ? 7.871 32.531 -3.26 1 98 351 GLU A N 1
ATOM 2753 C CA . GLU A 1 351 ? 7.789 33.281 -2.014 1 98 351 GLU A CA 1
ATOM 2754 C C . GLU A 1 351 ? 8.086 32.406 -0.81 1 98 351 GLU A C 1
ATOM 2756 O O . GLU A 1 351 ? 7.637 31.25 -0.749 1 98 351 GLU A O 1
ATOM 2761 N N . PHE A 1 352 ? 8.922 32.875 0.081 1 97.5 352 PHE A N 1
ATOM 2762 C CA . PHE A 1 352 ? 9.18 32.188 1.34 1 97.5 352 PHE A CA 1
ATOM 2763 C C . PHE A 1 352 ? 8.188 32.625 2.41 1 97.5 352 PHE A C 1
ATOM 2765 O O . PHE A 1 352 ? 8.039 33.812 2.682 1 97.5 352 PHE A O 1
ATOM 2772 N N . VAL A 1 353 ? 7.531 31.656 3.01 1 97.94 353 VAL A N 1
ATOM 2773 C CA . VAL A 1 353 ? 6.5 31.953 3.998 1 97.94 353 VAL A CA 1
ATOM 2774 C C . VAL A 1 353 ? 6.832 31.266 5.316 1 97.94 353 VAL A C 1
ATOM 2776 O O . VAL A 1 353 ? 7.07 30.062 5.348 1 97.94 353 VAL A O 1
ATOM 2779 N N . GLU A 1 354 ? 6.934 31.938 6.336 1 97.62 354 GLU A N 1
ATOM 2780 C CA . GLU A 1 354 ? 6.965 31.391 7.695 1 97.62 354 GLU A CA 1
ATOM 2781 C C . GLU A 1 354 ? 5.57 31.391 8.32 1 97.62 354 GLU A C 1
ATOM 2783 O O . GLU A 1 354 ? 5 32.469 8.57 1 97.62 354 GLU A O 1
ATOM 2788 N N . ARG A 1 355 ? 5.094 30.234 8.555 1 97.75 355 ARG A N 1
ATOM 2789 C CA . ARG A 1 355 ? 3.723 30.141 9.039 1 97.75 355 ARG A CA 1
ATOM 2790 C C . ARG A 1 355 ? 3.66 30.391 10.547 1 97.75 355 ARG A C 1
ATOM 2792 O O . ARG A 1 355 ? 4.527 29.922 11.289 1 97.75 355 ARG A O 1
ATOM 2799 N N . GLU A 1 356 ? 2.572 31.062 10.93 1 96.81 356 GLU A N 1
ATOM 2800 C CA . GLU A 1 356 ? 2.402 31.406 12.344 1 96.81 356 GLU A CA 1
ATOM 2801 C C . GLU A 1 356 ? 1.119 30.797 12.906 1 96.81 356 GLU A C 1
ATOM 2803 O O . GLU A 1 356 ? 0.978 30.641 14.117 1 96.81 356 GLU A O 1
ATOM 2808 N N . THR A 1 357 ? 0.218 30.484 12.031 1 96.62 357 THR A N 1
ATOM 2809 C CA . THR A 1 357 ? -1.087 30.078 12.539 1 96.62 357 THR A CA 1
ATOM 2810 C C . THR A 1 357 ? -1.513 28.734 11.93 1 96.62 357 THR A C 1
ATOM 2812 O O . THR A 1 357 ? -2.008 27.859 12.633 1 96.62 357 THR A O 1
ATOM 2815 N N . ASP A 1 358 ? -1.28 28.562 10.625 1 94.94 358 ASP A N 1
ATOM 2816 C CA . ASP A 1 358 ? -1.842 27.422 9.906 1 94.94 358 ASP A CA 1
ATOM 2817 C C . ASP A 1 358 ? -0.792 26.328 9.703 1 94.94 358 ASP A C 1
ATOM 2819 O O . ASP A 1 358 ? 0.353 26.625 9.352 1 94.94 358 ASP A O 1
ATOM 2823 N N . SER A 1 359 ? -1.204 25.172 9.898 1 96.94 359 SER A N 1
ATOM 2824 C CA . SER A 1 359 ? -0.371 24 9.648 1 96.94 359 SER A CA 1
ATOM 2825 C C . SER A 1 359 ? 0.965 24.094 10.375 1 96.94 359 SER A C 1
ATOM 2827 O O . SER A 1 359 ? 2.023 23.906 9.766 1 96.94 359 SER A O 1
ATOM 2829 N N . ILE A 1 360 ? 0.889 24.484 11.625 1 98.62 360 ILE A N 1
ATOM 2830 C CA . ILE A 1 360 ? 2.092 24.547 12.453 1 98.62 360 ILE A CA 1
ATOM 2831 C C . ILE A 1 360 ? 2.486 23.141 12.891 1 98.62 360 ILE A C 1
ATOM 2833 O O . ILE A 1 360 ? 1.768 22.5 13.656 1 98.62 360 ILE A O 1
ATOM 2837 N N . ALA A 1 361 ? 3.639 22.672 12.383 1 98.75 361 ALA A N 1
ATOM 2838 C CA . ALA A 1 361 ? 4.137 21.359 12.789 1 98.75 361 ALA A CA 1
ATOM 2839 C C . ALA A 1 361 ? 4.441 21.328 14.289 1 98.75 361 ALA A C 1
ATOM 2841 O O . ALA A 1 361 ? 5.23 22.125 14.789 1 98.75 361 ALA A O 1
ATOM 2842 N N . SER A 1 362 ? 3.812 20.438 15.016 1 98.81 362 SER A N 1
ATOM 2843 C CA . SER A 1 362 ? 3.961 20.312 16.453 1 98.81 362 SER A CA 1
ATOM 2844 C C . SER A 1 362 ? 4.203 18.875 16.875 1 98.81 362 SER A C 1
ATOM 2846 O O . SER A 1 362 ? 3.613 17.953 16.312 1 98.81 362 SER A O 1
ATOM 2848 N N . LEU A 1 363 ? 5.102 18.672 17.859 1 98.56 363 LEU A N 1
ATOM 2849 C CA . LEU A 1 363 ? 5.543 17.328 18.203 1 98.56 363 LEU A CA 1
ATOM 2850 C C . LEU A 1 363 ? 5.59 17.156 19.719 1 98.56 363 LEU A C 1
ATOM 2852 O O . LEU A 1 363 ? 6.039 18.062 20.438 1 98.56 363 LEU A O 1
ATOM 2856 N N . MET A 1 364 ? 5.035 16.109 20.203 1 97.25 364 MET A N 1
ATOM 2857 C CA . MET A 1 364 ? 5.223 15.617 21.562 1 97.25 364 MET A CA 1
ATOM 2858 C C . MET A 1 364 ? 6.156 14.406 21.594 1 97.25 364 MET A C 1
ATOM 2860 O O . MET A 1 364 ? 5.855 13.375 20.984 1 97.25 364 MET A O 1
ATOM 2864 N N . PHE A 1 365 ? 7.254 14.57 22.219 1 94.31 365 PHE A N 1
ATOM 2865 C CA . PHE A 1 365 ? 8.203 13.484 22.406 1 94.31 365 PHE A CA 1
ATOM 2866 C C . PHE A 1 365 ? 7.922 12.742 23.719 1 94.31 365 PHE A C 1
ATOM 2868 O O . PHE A 1 365 ? 7.656 13.359 24.75 1 94.31 365 PHE A O 1
ATOM 2875 N N . TYR A 1 366 ? 7.918 11.43 23.672 1 92.56 366 TYR A N 1
ATOM 2876 C CA . TYR A 1 366 ? 7.535 10.664 24.844 1 92.56 366 TYR A CA 1
ATOM 2877 C C . TYR A 1 366 ? 8.766 10.258 25.656 1 92.56 366 TYR A C 1
ATOM 2879 O O . TYR A 1 366 ? 8.633 9.688 26.75 1 92.56 366 TYR A O 1
ATOM 2887 N N . GLY A 1 367 ? 9.875 10.547 25.094 1 86.44 367 GLY A N 1
ATOM 2888 C CA . GLY A 1 367 ? 11.094 10.391 25.875 1 86.44 367 GLY A CA 1
ATOM 2889 C C . GLY A 1 367 ? 11.477 11.641 26.641 1 86.44 367 GLY A C 1
ATOM 2890 O O . GLY A 1 367 ? 10.656 12.539 26.812 1 86.44 367 GLY A O 1
ATOM 2891 N N . ASP A 1 368 ? 12.711 11.586 27.094 1 81.25 368 ASP A N 1
ATOM 2892 C CA . ASP A 1 368 ? 13.203 12.719 27.859 1 81.25 368 ASP A CA 1
ATOM 2893 C C . ASP A 1 368 ? 14.078 13.633 27.016 1 81.25 368 ASP A C 1
ATOM 2895 O O . ASP A 1 368 ? 14.789 13.164 26.125 1 81.25 368 ASP A O 1
ATOM 2899 N N . GLY A 1 369 ? 13.914 14.898 27.266 1 80.12 369 GLY A N 1
ATOM 2900 C CA . GLY A 1 369 ? 14.805 15.852 26.625 1 80.12 369 GLY A CA 1
ATOM 2901 C C . GLY A 1 369 ? 14.234 16.438 25.344 1 80.12 369 GLY A C 1
ATOM 2902 O O . GLY A 1 369 ? 13.031 16.328 25.094 1 80.12 369 GLY A O 1
ATOM 2903 N N . ASP A 1 370 ? 15.172 17.109 24.656 1 82.25 370 ASP A N 1
ATOM 2904 C CA . ASP A 1 370 ? 14.789 17.75 23.391 1 82.25 370 ASP A CA 1
ATOM 2905 C C . ASP A 1 370 ? 15.023 16.812 22.203 1 82.25 370 ASP A C 1
ATOM 2907 O O . ASP A 1 370 ? 15.898 15.953 22.25 1 82.25 370 ASP A O 1
ATOM 2911 N N . VAL A 1 371 ? 14.25 17.016 21.219 1 89.81 371 VAL A N 1
ATOM 2912 C CA . VAL A 1 371 ? 14.375 16.156 20.047 1 89.81 371 VAL A CA 1
ATOM 2913 C C . VAL A 1 371 ? 14.445 17 18.781 1 89.81 371 VAL A C 1
ATOM 2915 O O . VAL A 1 371 ? 13.875 18.094 18.734 1 89.81 371 VAL A O 1
ATOM 2918 N N . GLU A 1 372 ? 15.234 16.578 17.859 1 93.44 372 GLU A N 1
ATOM 2919 C CA . GLU A 1 372 ? 15.266 17.156 16.516 1 93.44 372 GLU A CA 1
ATOM 2920 C C . GLU A 1 372 ? 14.336 16.391 15.562 1 93.44 372 GLU A C 1
ATOM 2922 O O . GLU A 1 372 ? 14.406 15.164 15.477 1 93.44 372 GLU A O 1
ATOM 2927 N N . TRP A 1 373 ? 13.43 17.109 14.969 1 96.88 373 TRP A N 1
ATOM 2928 C CA . TRP A 1 373 ? 12.547 16.516 13.969 1 96.88 373 TRP A CA 1
ATOM 2929 C C . TRP A 1 373 ? 13.172 16.594 12.578 1 96.88 373 TRP A C 1
ATOM 2931 O O . TRP A 1 373 ? 13.172 17.656 11.953 1 96.88 373 TRP A O 1
ATOM 2941 N N . VAL A 1 374 ? 13.672 15.438 12.148 1 96.31 374 VAL A N 1
ATOM 2942 C CA . VAL A 1 374 ? 14.32 15.352 10.844 1 96.31 374 VAL A CA 1
ATOM 2943 C C . VAL A 1 374 ? 13.273 15.086 9.766 1 96.31 374 VAL A C 1
ATOM 2945 O O . VAL A 1 374 ? 12.328 14.32 9.984 1 96.31 374 VAL A O 1
ATOM 2948 N N . LEU A 1 375 ? 13.383 15.742 8.625 1 97.44 375 LEU A N 1
ATOM 2949 C CA . LEU A 1 375 ? 12.539 15.547 7.453 1 97.44 375 LEU A CA 1
ATOM 2950 C C . LEU A 1 375 ? 11.094 15.93 7.758 1 97.44 375 LEU A C 1
ATOM 2952 O O . LEU A 1 375 ? 10.172 15.125 7.535 1 97.44 375 LEU A O 1
ATOM 2956 N N . ASN A 1 376 ? 10.93 17.078 8.375 1 98.06 376 ASN A N 1
ATOM 2957 C CA . ASN A 1 376 ? 9.625 17.672 8.648 1 98.06 376 ASN A CA 1
ATOM 2958 C C . ASN A 1 376 ? 9.016 18.297 7.395 1 98.06 376 ASN A C 1
ATOM 2960 O O . ASN A 1 376 ? 8.945 19.516 7.273 1 98.06 376 ASN A O 1
ATOM 2964 N N . GLU A 1 377 ? 8.648 17.406 6.441 1 98.25 377 GLU A N 1
ATOM 2965 C CA . GLU A 1 377 ? 8.047 17.797 5.172 1 98.25 377 GLU A CA 1
ATOM 2966 C C . GLU A 1 377 ? 6.574 17.406 5.117 1 98.25 377 GLU A C 1
ATOM 2968 O O . GLU A 1 377 ? 6.062 16.766 6.047 1 98.25 377 GLU A O 1
ATOM 2973 N N . LYS A 1 378 ? 5.891 17.75 4.113 1 98.62 378 LYS A N 1
ATOM 2974 C CA . LYS A 1 378 ? 4.438 17.656 4.016 1 98.62 378 LYS A CA 1
ATOM 2975 C C . LYS A 1 378 ? 3.979 16.203 4.031 1 98.62 378 LYS A C 1
ATOM 2977 O O . LYS A 1 378 ? 2.826 15.914 4.355 1 98.62 378 LYS A O 1
ATOM 2982 N N . PHE A 1 379 ? 4.824 15.203 3.689 1 98.56 379 PHE A N 1
ATOM 2983 C CA . PHE A 1 379 ? 4.398 13.812 3.654 1 98.56 379 PHE A CA 1
ATOM 2984 C C . PHE A 1 379 ? 3.945 13.344 5.035 1 98.56 379 PHE A C 1
ATOM 2986 O O . PHE A 1 379 ? 3.195 12.375 5.152 1 98.56 379 PHE A O 1
ATOM 2993 N N . GLY A 1 380 ? 4.395 14.062 6.09 1 98.25 380 GLY A N 1
ATOM 2994 C CA . GLY A 1 380 ? 4.055 13.688 7.453 1 98.25 380 GLY A CA 1
ATOM 2995 C C . GLY A 1 380 ? 2.68 14.164 7.879 1 98.25 380 GLY A C 1
ATOM 2996 O O . GLY A 1 380 ? 2.137 13.688 8.883 1 98.25 380 GLY A O 1
ATOM 2997 N N . TRP A 1 381 ? 2.15 15.062 7.117 1 98 381 TRP A N 1
ATOM 2998 C CA . TRP A 1 381 ? 0.862 15.672 7.441 1 98 381 TRP A CA 1
ATOM 2999 C C . TRP A 1 381 ? -0.263 14.648 7.328 1 98 381 TRP A C 1
ATOM 3001 O O . TRP A 1 381 ? -0.189 13.719 6.523 1 98 381 TRP A O 1
ATOM 3011 N N . CYS A 1 382 ? -1.271 14.789 8.117 1 94.06 382 CYS A N 1
ATOM 3012 C CA . CYS A 1 382 ? -2.461 13.953 8.016 1 94.06 382 CYS A CA 1
ATOM 3013 C C . CYS A 1 382 ? -3.717 14.75 8.344 1 94.06 382 CYS A C 1
ATOM 3015 O O . CYS A 1 382 ? -3.641 15.797 8.992 1 94.06 382 CYS A O 1
ATOM 3017 N N . MET B 1 1 ? 26.828 -47.969 -6.344 1 25.95 1 MET B N 1
ATOM 3018 C CA . MET B 1 1 ? 25.781 -47.031 -5.992 1 25.95 1 MET B CA 1
ATOM 3019 C C . MET B 1 1 ? 26.297 -46 -4.98 1 25.95 1 MET B C 1
ATOM 3021 O O . MET B 1 1 ? 26.484 -46.312 -3.809 1 25.95 1 MET B O 1
ATOM 3025 N N . GLY B 1 2 ? 27.328 -45.188 -5.332 1 31.91 2 GLY B N 1
ATOM 3026 C CA . GLY B 1 2 ? 28.188 -44.25 -4.613 1 31.91 2 GLY B CA 1
ATOM 3027 C C . GLY B 1 2 ? 27.438 -43.375 -3.652 1 31.91 2 GLY B C 1
ATOM 3028 O O . GLY B 1 2 ? 26.328 -42.906 -3.963 1 31.91 2 GLY B O 1
ATOM 3029 N N . SER B 1 3 ? 27.516 -43.625 -2.336 1 34.41 3 SER B N 1
ATOM 3030 C CA . SER B 1 3 ? 27.031 -42.844 -1.227 1 34.41 3 SER B CA 1
ATOM 3031 C C . SER B 1 3 ? 27.312 -41.344 -1.454 1 34.41 3 SER B C 1
ATOM 3033 O O . SER B 1 3 ? 28.469 -40.938 -1.538 1 34.41 3 SER B O 1
ATOM 3035 N N . THR B 1 4 ? 26.891 -40.75 -2.564 1 36.91 4 THR B N 1
ATOM 3036 C CA . THR B 1 4 ? 27.062 -39.312 -2.705 1 36.91 4 THR B CA 1
ATOM 3037 C C . THR B 1 4 ? 27.156 -38.625 -1.339 1 36.91 4 THR B C 1
ATOM 3039 O O . THR B 1 4 ? 26.297 -38.812 -0.481 1 36.91 4 THR B O 1
ATOM 3042 N N . GLN B 1 5 ? 28.312 -38.594 -0.73 1 40 5 GLN B N 1
ATOM 3043 C CA . GLN B 1 5 ? 28.688 -37.844 0.457 1 40 5 GLN B CA 1
ATOM 3044 C C . GLN B 1 5 ? 27.719 -36.688 0.694 1 40 5 GLN B C 1
ATOM 3046 O O . GLN B 1 5 ? 27.672 -35.719 -0.092 1 40 5 GLN B O 1
ATOM 3051 N N . GLU B 1 6 ? 26.516 -36.938 1.084 1 47.59 6 GLU B N 1
ATOM 3052 C CA . GLU B 1 6 ? 25.453 -36 1.482 1 47.59 6 GLU B CA 1
ATOM 3053 C C . GLU B 1 6 ? 26.031 -34.75 2.115 1 47.59 6 GLU B C 1
ATOM 3055 O O . GLU B 1 6 ? 26.438 -34.75 3.279 1 47.59 6 GLU B O 1
ATOM 3060 N N . ALA B 1 7 ? 27 -34.156 1.521 1 55 7 ALA B N 1
ATOM 3061 C CA . ALA B 1 7 ? 27.562 -32.875 1.919 1 55 7 ALA B CA 1
ATOM 3062 C C . ALA B 1 7 ? 26.531 -32.031 2.672 1 55 7 ALA B C 1
ATOM 3064 O O . ALA B 1 7 ? 25.344 -32.125 2.387 1 55 7 ALA B O 1
ATOM 3065 N N . ASP B 1 8 ? 26.719 -31.781 3.908 1 84.19 8 ASP B N 1
ATOM 3066 C CA . ASP B 1 8 ? 25.906 -30.984 4.828 1 84.19 8 ASP B CA 1
ATOM 3067 C C . ASP B 1 8 ? 25.516 -29.656 4.207 1 84.19 8 ASP B C 1
ATOM 3069 O O . ASP B 1 8 ? 26.078 -28.609 4.547 1 84.19 8 ASP B O 1
ATOM 3073 N N . LEU B 1 9 ? 24.75 -29.75 3.043 1 96.38 9 LEU B N 1
ATOM 3074 C CA . LEU B 1 9 ? 24.266 -28.531 2.408 1 96.38 9 LEU B CA 1
ATOM 3075 C C . LEU B 1 9 ? 23.375 -27.734 3.361 1 96.38 9 LEU B C 1
ATOM 3077 O O . LEU B 1 9 ? 22.797 -28.312 4.293 1 96.38 9 LEU B O 1
ATOM 3081 N N . ILE B 1 10 ? 23.375 -26.453 3.15 1 97.88 10 ILE B N 1
ATOM 3082 C CA . ILE B 1 10 ? 22.562 -25.609 4.027 1 97.88 10 ILE B CA 1
ATOM 3083 C C . ILE B 1 10 ? 21.656 -24.719 3.191 1 97.88 10 ILE B C 1
ATOM 3085 O O . ILE B 1 10 ? 21.953 -24.406 2.039 1 97.88 10 ILE B O 1
ATOM 3089 N N . LEU B 1 11 ? 20.516 -24.422 3.695 1 98.5 11 LEU B N 1
ATOM 3090 C CA . LEU B 1 11 ? 19.625 -23.375 3.195 1 98.5 11 LEU B CA 1
ATOM 3091 C C . LEU B 1 11 ? 19.922 -22.047 3.859 1 98.5 11 LEU B C 1
ATOM 3093 O O . LEU B 1 11 ? 19.922 -21.938 5.086 1 98.5 11 LEU B O 1
ATOM 3097 N N . THR B 1 12 ? 20.25 -21.062 3.088 1 98.38 12 THR B N 1
ATOM 3098 C CA . THR B 1 12 ? 20.578 -19.75 3.652 1 98.38 12 THR B CA 1
ATOM 3099 C C . THR B 1 12 ? 20.172 -18.641 2.697 1 98.38 12 THR B C 1
ATOM 3101 O O . THR B 1 12 ? 19.625 -18.906 1.619 1 98.38 12 THR B O 1
ATOM 3104 N N . THR B 1 13 ? 20.312 -17.391 3.133 1 98.44 13 THR B N 1
ATOM 3105 C CA . THR B 1 13 ? 20.016 -16.25 2.293 1 98.44 13 THR B CA 1
ATOM 3106 C C . THR B 1 13 ? 21.25 -15.789 1.53 1 98.44 13 THR B C 1
ATOM 3108 O O . THR B 1 13 ? 22.359 -15.797 2.072 1 98.44 13 THR B O 1
ATOM 3111 N N . PRO B 1 14 ? 21.109 -15.477 0.254 1 98.62 14 PRO B N 1
ATOM 3112 C CA . PRO B 1 14 ? 22.25 -15.039 -0.553 1 98.62 14 PRO B CA 1
ATOM 3113 C C . PRO B 1 14 ? 22.734 -13.633 -0.194 1 98.62 14 PRO B C 1
ATOM 3115 O O . PRO B 1 14 ? 21.938 -12.82 0.311 1 98.62 14 PRO B O 1
ATOM 3118 N N . THR B 1 15 ? 24 -13.383 -0.431 1 98.19 15 THR B N 1
ATOM 3119 C CA . THR B 1 15 ? 24.516 -12.023 -0.457 1 98.19 15 THR B CA 1
ATOM 3120 C C . THR B 1 15 ? 23.953 -11.258 -1.65 1 98.19 15 THR B C 1
ATOM 3122 O O . THR B 1 15 ? 23.359 -11.852 -2.553 1 98.19 15 THR B O 1
ATOM 3125 N N . PRO B 1 16 ? 24.141 -9.953 -1.674 1 97 16 PRO B N 1
ATOM 3126 C CA . PRO B 1 16 ? 23.688 -9.195 -2.842 1 97 16 PRO B CA 1
ATOM 3127 C C . PRO B 1 16 ? 24.297 -9.703 -4.148 1 97 16 PRO B C 1
ATOM 3129 O O . PRO B 1 16 ? 23.594 -9.789 -5.16 1 97 16 PRO B O 1
ATOM 3132 N N . ALA B 1 17 ? 25.516 -10.031 -4.141 1 98 17 ALA B N 1
ATOM 3133 C CA . ALA B 1 17 ? 26.188 -10.539 -5.332 1 98 17 ALA B CA 1
ATOM 3134 C C . ALA B 1 17 ? 25.625 -11.898 -5.734 1 98 17 ALA B C 1
ATOM 3136 O O . ALA B 1 17 ? 25.438 -12.18 -6.922 1 98 17 ALA B O 1
ATOM 3137 N N . GLU B 1 18 ? 25.391 -12.758 -4.777 1 98.56 18 GLU B N 1
ATOM 3138 C CA . GLU B 1 18 ? 24.797 -14.07 -5.043 1 98.56 18 GLU B CA 1
ATOM 3139 C C . GLU B 1 18 ? 23.375 -13.938 -5.578 1 98.56 18 GLU B C 1
ATOM 3141 O O . GLU B 1 18 ? 22.969 -14.711 -6.445 1 98.56 18 GLU B O 1
ATOM 3146 N N . ARG B 1 19 ? 22.672 -12.992 -5.027 1 98.31 19 ARG B N 1
ATOM 3147 C CA . ARG B 1 19 ? 21.312 -12.742 -5.508 1 98.31 19 ARG B CA 1
ATOM 3148 C C . ARG B 1 19 ? 21.328 -12.344 -6.98 1 98.31 19 ARG B C 1
ATOM 3150 O O . ARG B 1 19 ? 20.469 -12.789 -7.75 1 98.31 19 ARG B O 1
ATOM 3157 N N . LEU B 1 20 ? 22.25 -11.508 -7.34 1 98.06 20 LEU B N 1
ATOM 3158 C CA . LEU B 1 20 ? 22.391 -11.109 -8.734 1 98.06 20 LEU B CA 1
ATOM 3159 C C . LEU B 1 20 ? 22.672 -12.312 -9.625 1 98.06 20 LEU B C 1
ATOM 3161 O O . LEU B 1 20 ? 22.156 -12.398 -10.742 1 98.06 20 LEU B O 1
ATOM 3165 N N . ARG B 1 21 ? 23.484 -13.227 -9.133 1 97.69 21 ARG B N 1
ATOM 3166 C CA . ARG B 1 21 ? 23.75 -14.453 -9.875 1 97.69 21 ARG B CA 1
ATOM 3167 C C . ARG B 1 21 ? 22.484 -15.281 -10.055 1 97.69 21 ARG B C 1
ATOM 3169 O O . ARG B 1 21 ? 22.25 -15.828 -11.133 1 97.69 21 ARG B O 1
ATOM 3176 N N . VAL B 1 22 ? 21.703 -15.312 -9.016 1 98.25 22 VAL B N 1
ATOM 3177 C CA . VAL B 1 22 ? 20.438 -16.062 -9.078 1 98.25 22 VAL B CA 1
ATOM 3178 C C . VAL B 1 22 ? 19.531 -15.445 -10.141 1 98.25 22 VAL B C 1
ATOM 3180 O O . VAL B 1 22 ? 19.031 -16.156 -11.016 1 98.25 22 VAL B O 1
ATOM 3183 N N . TRP B 1 23 ? 19.375 -14.117 -10.055 1 98 23 TRP B N 1
ATOM 3184 C CA . TRP B 1 23 ? 18.5 -13.438 -11 1 98 23 TRP B CA 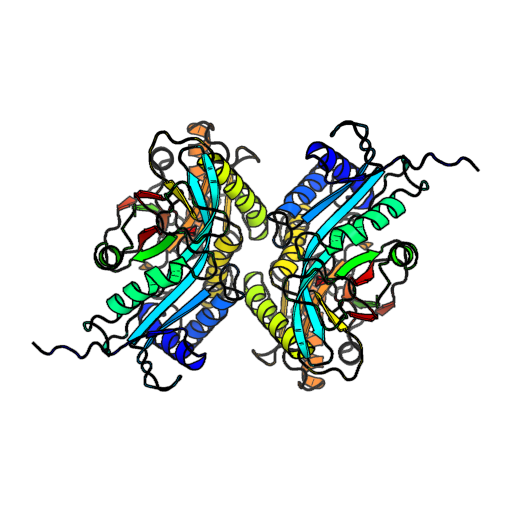1
ATOM 3185 C C . TRP B 1 23 ? 19 -13.594 -12.43 1 98 23 TRP B C 1
ATOM 3187 O O . TRP B 1 23 ? 18.203 -13.766 -13.359 1 98 23 TRP B O 1
ATOM 3197 N N . THR B 1 24 ? 20.266 -13.531 -12.594 1 97.69 24 THR B N 1
ATOM 3198 C CA . THR B 1 24 ? 20.859 -13.719 -13.922 1 97.69 24 THR B CA 1
ATOM 3199 C C . THR B 1 24 ? 20.531 -15.109 -14.461 1 97.69 24 THR B C 1
ATOM 3201 O O . THR B 1 24 ? 20.141 -15.25 -15.625 1 97.69 24 THR B O 1
ATOM 3204 N N . SER B 1 25 ? 20.625 -16.078 -13.617 1 96.56 25 SER B N 1
ATOM 3205 C CA . SER B 1 25 ? 20.391 -17.453 -14.031 1 96.56 25 SER B CA 1
ATOM 3206 C C . SER B 1 25 ? 18.922 -17.688 -14.383 1 96.56 25 SER B C 1
ATOM 3208 O O . SER B 1 25 ? 18.609 -18.438 -15.312 1 96.56 25 SER B O 1
ATOM 3210 N N . THR B 1 26 ? 18.047 -17.047 -13.68 1 96.19 26 THR B N 1
ATOM 3211 C CA . THR B 1 26 ? 16.625 -17.297 -13.867 1 96.19 26 THR B CA 1
ATOM 3212 C C . THR B 1 26 ? 16.094 -16.578 -15.109 1 96.19 26 THR B C 1
ATOM 3214 O O . THR B 1 26 ? 15 -16.891 -15.594 1 96.19 26 THR B O 1
ATOM 3217 N N . HIS B 1 27 ? 16.875 -15.641 -15.633 1 94.88 27 HIS B N 1
ATOM 3218 C CA . HIS B 1 27 ? 16.5 -14.922 -16.844 1 94.88 27 HIS B CA 1
ATOM 3219 C C . HIS B 1 27 ? 16.219 -15.875 -17.984 1 94.88 27 HIS B C 1
ATOM 3221 O O . HIS B 1 27 ? 15.336 -15.625 -18.812 1 94.88 27 HIS B O 1
ATOM 3227 N N . GLN B 1 28 ? 16.906 -16.938 -18.047 1 90.44 28 GLN B N 1
ATOM 3228 C CA . GLN B 1 28 ? 16.766 -17.891 -19.141 1 90.44 28 GLN B CA 1
ATOM 3229 C C . GLN B 1 28 ? 15.375 -18.516 -19.141 1 90.44 28 GLN B C 1
ATOM 3231 O O . GLN B 1 28 ? 14.836 -18.844 -20.203 1 90.44 28 GLN B O 1
ATOM 3236 N N . LYS B 1 29 ? 14.844 -18.594 -17.984 1 89.44 29 LYS B N 1
ATOM 3237 C CA . LYS B 1 29 ? 13.539 -19.25 -17.875 1 89.44 29 LYS B CA 1
ATOM 3238 C C . LYS B 1 29 ? 12.406 -18.234 -17.906 1 89.44 29 LYS B C 1
ATOM 3240 O O . LYS B 1 29 ? 11.406 -18.438 -18.594 1 89.44 29 LYS B O 1
ATOM 3245 N N . TRP B 1 30 ? 12.555 -17.094 -17.234 1 89 30 TRP B N 1
ATOM 3246 C CA . TRP B 1 30 ? 11.406 -16.203 -17.047 1 89 30 TRP B CA 1
ATOM 3247 C C . TRP B 1 30 ? 11.688 -14.812 -17.609 1 89 30 TRP B C 1
ATOM 3249 O O . TRP B 1 30 ? 10.891 -13.891 -17.422 1 89 30 TRP B O 1
ATOM 3259 N N . GLY B 1 31 ? 12.766 -14.625 -18.359 1 86.38 31 GLY B N 1
ATOM 3260 C CA . GLY B 1 31 ? 13.164 -13.289 -18.781 1 86.38 31 GLY B CA 1
ATOM 3261 C C . GLY B 1 31 ? 12.883 -13.023 -20.25 1 86.38 31 GLY B C 1
ATOM 3262 O O . GLY B 1 31 ? 13.445 -12.094 -20.844 1 86.38 31 GLY B O 1
ATOM 3263 N N . ALA B 1 32 ? 12.062 -13.82 -20.891 1 83.69 32 ALA B N 1
ATOM 3264 C CA . ALA B 1 32 ? 11.883 -13.758 -22.344 1 83.69 32 ALA B CA 1
ATOM 3265 C C . ALA B 1 32 ? 11.328 -12.398 -22.766 1 83.69 32 ALA B C 1
ATOM 3267 O O . ALA B 1 32 ? 11.625 -11.922 -23.859 1 83.69 32 ALA B O 1
ATOM 3268 N N . ALA B 1 33 ? 10.602 -11.75 -21.938 1 87.81 33 ALA B N 1
ATOM 3269 C CA . ALA B 1 33 ? 9.945 -10.5 -22.312 1 87.81 33 ALA B CA 1
ATOM 3270 C C . ALA B 1 33 ? 10.891 -9.312 -22.125 1 87.81 33 ALA B C 1
ATOM 3272 O O . ALA B 1 33 ? 10.602 -8.203 -22.578 1 87.81 33 ALA B O 1
ATOM 3273 N N . LEU B 1 34 ? 12.031 -9.547 -21.422 1 91.62 34 LEU B N 1
ATOM 3274 C CA . LEU B 1 34 ? 12.961 -8.477 -21.078 1 91.62 34 LEU B CA 1
ATOM 3275 C C . LEU B 1 34 ? 14.398 -8.891 -21.391 1 91.62 34 LEU B C 1
ATOM 3277 O O . LEU B 1 34 ? 14.781 -10.039 -21.156 1 91.62 34 LEU B O 1
ATOM 3281 N N . GLU B 1 35 ? 15.133 -7.898 -21.859 1 93.19 35 GLU B N 1
ATOM 3282 C CA . GLU B 1 35 ? 16.578 -8.133 -21.891 1 93.19 35 GLU B CA 1
ATOM 3283 C C . GLU B 1 35 ? 17.125 -8.281 -20.469 1 93.19 35 GLU B C 1
ATOM 3285 O O . GLU B 1 35 ? 16.5 -7.855 -19.5 1 93.19 35 GLU B O 1
ATOM 3290 N N . LEU B 1 36 ? 18.234 -8.844 -20.359 1 95.75 36 LEU B N 1
ATOM 3291 C CA . LEU B 1 36 ? 18.797 -9.227 -19.078 1 95.75 36 LEU B CA 1
ATOM 3292 C C . LEU B 1 36 ? 18.859 -8.031 -18.125 1 95.75 36 LEU B C 1
ATOM 3294 O O . LEU B 1 36 ? 18.422 -8.133 -16.969 1 95.75 36 LEU B O 1
ATOM 3298 N N . ASP B 1 37 ? 19.328 -6.91 -18.609 1 96.19 37 ASP B N 1
ATOM 3299 C CA . ASP B 1 37 ? 19.469 -5.742 -17.75 1 96.19 37 ASP B CA 1
ATOM 3300 C C . ASP B 1 37 ? 18.125 -5.301 -17.188 1 96.19 37 ASP B C 1
ATOM 3302 O O . ASP B 1 37 ? 18 -4.988 -16 1 96.19 37 ASP B O 1
ATOM 3306 N N . GLU B 1 38 ? 17.125 -5.316 -18.062 1 95.25 38 GLU B N 1
ATOM 3307 C CA . GLU B 1 38 ? 15.789 -4.914 -17.641 1 95.25 38 GLU B CA 1
ATOM 3308 C C . GLU B 1 38 ? 15.172 -5.953 -16.719 1 95.25 38 GLU B C 1
ATOM 3310 O O . GLU B 1 38 ? 14.422 -5.605 -15.805 1 95.25 38 GLU B O 1
ATOM 3315 N N . TYR B 1 39 ? 15.547 -7.234 -17 1 96 39 TYR B N 1
ATOM 3316 C CA . TYR B 1 39 ? 15.086 -8.312 -16.141 1 96 39 TYR B CA 1
ATOM 3317 C C . TYR B 1 39 ? 15.648 -8.156 -14.727 1 96 39 TYR B C 1
ATOM 3319 O O . TYR B 1 39 ? 14.914 -8.273 -13.742 1 96 39 TYR B O 1
ATOM 3327 N N . LEU B 1 40 ? 16.891 -7.871 -14.625 1 97.81 40 LEU B N 1
ATOM 3328 C CA . LEU B 1 40 ? 17.531 -7.66 -13.336 1 97.81 40 LEU B CA 1
ATOM 3329 C C . LEU B 1 40 ? 16.922 -6.461 -12.617 1 97.81 40 LEU B C 1
ATOM 3331 O O . LEU B 1 40 ? 16.703 -6.504 -11.406 1 97.81 40 LEU B O 1
ATOM 3335 N N . ARG B 1 41 ? 16.594 -5.41 -13.391 1 97 41 ARG B N 1
ATOM 3336 C CA . ARG B 1 41 ? 15.961 -4.223 -12.828 1 97 41 ARG B CA 1
ATOM 3337 C C . ARG B 1 41 ? 14.578 -4.555 -12.273 1 97 41 ARG B C 1
ATOM 3339 O O . ARG B 1 41 ? 14.188 -4.051 -11.219 1 97 41 ARG B O 1
ATOM 3346 N N . ARG B 1 42 ? 13.875 -5.348 -12.969 1 97.19 42 ARG B N 1
ATOM 3347 C CA . ARG B 1 42 ? 12.547 -5.754 -12.516 1 97.19 42 ARG B CA 1
ATOM 3348 C C . ARG B 1 42 ? 12.625 -6.512 -11.195 1 97.19 42 ARG B C 1
ATOM 3350 O O . ARG B 1 42 ? 11.859 -6.242 -10.273 1 97.19 42 ARG B O 1
ATOM 3357 N N . GLU B 1 43 ? 13.578 -7.473 -11.102 1 97.69 43 GLU B N 1
ATOM 3358 C CA . GLU B 1 43 ? 13.727 -8.266 -9.883 1 97.69 43 GLU B CA 1
ATOM 3359 C C . GLU B 1 43 ? 14.062 -7.375 -8.688 1 97.69 43 GLU B C 1
ATOM 3361 O O . GLU B 1 43 ? 13.531 -7.566 -7.594 1 97.69 43 GLU B O 1
ATOM 3366 N N . GLU B 1 44 ? 14.898 -6.453 -8.945 1 97.44 44 GLU B N 1
ATOM 3367 C CA . GLU B 1 44 ? 15.25 -5.504 -7.895 1 97.44 44 GLU B CA 1
ATOM 3368 C C . GLU B 1 44 ? 14.039 -4.656 -7.496 1 97.44 44 GLU B C 1
ATOM 3370 O O . GLU B 1 44 ? 13.75 -4.496 -6.309 1 97.44 44 GLU B O 1
ATOM 3375 N N . TYR B 1 45 ? 13.359 -4.176 -8.508 1 97.94 45 TYR B N 1
ATOM 3376 C CA . TYR B 1 45 ? 12.172 -3.359 -8.297 1 97.94 45 TYR B CA 1
ATOM 3377 C C . TYR B 1 45 ? 11.125 -4.117 -7.488 1 97.94 45 TYR B C 1
ATOM 3379 O O . TYR B 1 45 ? 10.508 -3.557 -6.574 1 97.94 45 TYR B O 1
ATOM 3387 N N . LEU B 1 46 ? 10.961 -5.344 -7.75 1 97.94 46 LEU B N 1
ATOM 3388 C CA . LEU B 1 46 ? 9.906 -6.141 -7.133 1 97.94 46 LEU B CA 1
ATOM 3389 C C . LEU B 1 46 ? 10.203 -6.383 -5.656 1 97.94 46 LEU B C 1
ATOM 3391 O O . LEU B 1 46 ? 9.32 -6.805 -4.902 1 97.94 46 LEU B O 1
ATOM 3395 N N . THR B 1 47 ? 11.422 -6.105 -5.176 1 97.81 47 THR B N 1
ATOM 3396 C CA . THR B 1 47 ? 11.727 -6.191 -3.752 1 97.81 47 THR B CA 1
ATOM 3397 C C . THR B 1 47 ? 11.211 -4.957 -3.016 1 97.81 47 THR B C 1
ATOM 3399 O O . THR B 1 47 ? 11.219 -4.914 -1.783 1 97.81 47 THR B O 1
ATOM 3402 N N . THR B 1 48 ? 10.719 -3.92 -3.758 1 98.06 48 THR B N 1
ATOM 3403 C CA . THR B 1 48 ? 10.359 -2.648 -3.137 1 98.06 48 THR B CA 1
ATOM 3404 C C . THR B 1 48 ? 8.844 -2.475 -3.098 1 98.06 48 THR B C 1
ATOM 3406 O O . THR B 1 48 ? 8.336 -1.552 -2.455 1 98.06 48 THR B O 1
ATOM 3409 N N . VAL B 1 49 ? 8.078 -3.303 -3.754 1 98.06 49 VAL B N 1
ATOM 3410 C CA . VAL B 1 49 ? 6.633 -3.133 -3.902 1 98.06 49 VAL B CA 1
ATOM 3411 C C . VAL B 1 49 ? 5.922 -3.66 -2.658 1 98.06 49 VAL B C 1
ATOM 3413 O O . VAL B 1 49 ? 6.484 -4.449 -1.899 1 98.06 49 VAL B O 1
ATOM 3416 N N . PRO B 1 50 ? 4.672 -3.219 -2.412 1 96.31 50 PRO B N 1
ATOM 3417 C CA . PRO B 1 50 ? 3.906 -3.754 -1.284 1 96.31 50 PRO B CA 1
ATOM 3418 C C . PRO B 1 50 ? 3.9 -5.281 -1.247 1 96.31 50 PRO B C 1
ATOM 3420 O O . PRO B 1 50 ? 3.879 -5.926 -2.297 1 96.31 50 PRO B O 1
ATOM 3423 N N . MET B 1 51 ? 3.92 -5.906 -0.072 1 95.44 51 MET B N 1
ATOM 3424 C CA . MET B 1 51 ? 4.016 -7.332 0.238 1 95.44 51 MET B CA 1
ATOM 3425 C C . MET B 1 51 ? 5.473 -7.781 0.284 1 95.44 51 MET B C 1
ATOM 3427 O O . MET B 1 51 ? 5.859 -8.555 1.161 1 95.44 51 MET B O 1
ATOM 3431 N N . SER B 1 52 ? 6.293 -7.246 -0.646 1 97.25 52 SER B N 1
ATOM 3432 C CA . SER B 1 52 ? 7.672 -7.707 -0.758 1 97.25 52 SER B CA 1
ATOM 3433 C C . SER B 1 52 ? 8.625 -6.797 0.015 1 97.25 52 SER B C 1
ATOM 3435 O O . SER B 1 52 ? 9.703 -7.227 0.427 1 97.25 52 SER B O 1
ATOM 3437 N N . ARG B 1 53 ? 8.242 -5.586 0.26 1 96.31 53 ARG B N 1
ATOM 3438 C CA . ARG B 1 53 ? 9.133 -4.582 0.84 1 96.31 53 ARG B CA 1
ATOM 3439 C C . ARG B 1 53 ? 9.422 -4.891 2.307 1 96.31 53 ARG B C 1
ATOM 3441 O O . ARG B 1 53 ? 8.742 -5.719 2.918 1 96.31 53 ARG B O 1
ATOM 3448 N N . ASN B 1 54 ? 10.484 -4.289 2.816 1 91.94 54 ASN B N 1
ATOM 3449 C CA . ASN B 1 54 ? 10.852 -4.371 4.227 1 91.94 54 ASN B CA 1
ATOM 3450 C C . ASN B 1 54 ? 10.977 -5.82 4.691 1 91.94 54 ASN B C 1
ATOM 3452 O O . ASN B 1 54 ? 10.445 -6.191 5.738 1 91.94 54 ASN B O 1
ATOM 3456 N N . GLY B 1 55 ? 11.539 -6.613 3.791 1 93.62 55 GLY B N 1
ATOM 3457 C CA . GLY B 1 55 ? 11.797 -7.992 4.168 1 93.62 55 GLY B CA 1
ATOM 3458 C C . GLY B 1 55 ? 10.609 -8.906 3.912 1 93.62 55 GLY B C 1
ATOM 3459 O O . GLY B 1 55 ? 10.609 -10.062 4.352 1 93.62 55 GLY B O 1
ATOM 3460 N N . GLY B 1 56 ? 9.656 -8.43 3.24 1 97.19 56 GLY B N 1
ATOM 3461 C CA . GLY B 1 56 ? 8.516 -9.266 2.904 1 97.19 56 GLY B CA 1
ATOM 3462 C C . GLY B 1 56 ? 8.875 -10.414 1.986 1 97.19 56 GLY B C 1
ATOM 3463 O O . GLY B 1 56 ? 8.227 -11.469 2.016 1 97.19 56 GLY B O 1
ATOM 3464 N N . ILE B 1 57 ? 9.836 -10.203 1.156 1 98.44 57 ILE B N 1
ATOM 3465 C CA . ILE B 1 57 ? 10.352 -11.266 0.3 1 98.44 57 ILE B CA 1
ATOM 3466 C C . ILE B 1 57 ? 11.695 -11.75 0.831 1 98.44 57 ILE B C 1
ATOM 3468 O O . ILE B 1 57 ? 12.516 -10.953 1.282 1 98.44 57 ILE B O 1
ATOM 3472 N N . THR B 1 58 ? 11.891 -13 0.902 1 98.69 58 THR B N 1
ATOM 3473 C CA . THR B 1 58 ? 13.164 -13.609 1.272 1 98.69 58 THR B CA 1
ATOM 3474 C C . THR B 1 58 ? 13.695 -14.477 0.136 1 98.69 58 THR B C 1
ATOM 3476 O O . THR B 1 58 ? 12.969 -15.305 -0.412 1 98.69 58 THR B O 1
ATOM 3479 N N . GLN B 1 59 ? 14.961 -14.227 -0.209 1 98.56 59 GLN B N 1
ATOM 3480 C CA . GLN B 1 59 ? 15.625 -15.094 -1.181 1 98.56 59 GLN B CA 1
ATOM 3481 C C . GLN B 1 59 ? 16.375 -16.234 -0.488 1 98.56 59 GLN B C 1
ATOM 3483 O O . GLN B 1 59 ? 17 -16.031 0.555 1 98.56 59 GLN B O 1
ATOM 3488 N N . TRP B 1 60 ? 16.266 -17.391 -1.064 1 98.81 60 TRP B N 1
ATOM 3489 C CA . TRP B 1 60 ? 16.922 -18.578 -0.502 1 98.81 60 TRP B CA 1
ATOM 3490 C C . TRP B 1 60 ? 17.859 -19.219 -1.521 1 98.81 60 TRP B C 1
ATOM 3492 O O . TRP B 1 60 ? 17.547 -19.266 -2.713 1 98.81 60 TRP B O 1
ATOM 3502 N N . ILE B 1 61 ? 18.953 -19.781 -0.998 1 98.75 61 ILE B N 1
ATOM 3503 C CA . ILE B 1 61 ? 19.828 -20.594 -1.823 1 98.75 61 ILE B CA 1
ATOM 3504 C C . ILE B 1 61 ? 20.234 -21.859 -1.057 1 98.75 61 ILE B C 1
ATOM 3506 O O . ILE B 1 61 ? 20.406 -21.828 0.164 1 98.75 61 ILE B O 1
ATOM 3510 N N . LEU B 1 62 ? 20.266 -22.938 -1.742 1 98.75 62 LEU B N 1
ATOM 3511 C CA . LEU B 1 62 ? 20.938 -24.125 -1.276 1 98.75 62 LEU B CA 1
ATOM 3512 C C . LEU B 1 62 ? 22.422 -24.094 -1.651 1 98.75 62 LEU B C 1
ATOM 3514 O O . LEU B 1 62 ? 22.766 -23.906 -2.818 1 98.75 62 LEU B O 1
ATOM 3518 N N . THR B 1 63 ? 23.266 -24.266 -0.669 1 98.25 63 THR B N 1
ATOM 3519 C CA . THR B 1 63 ? 24.703 -24.109 -0.95 1 98.25 63 THR B CA 1
ATOM 3520 C C . THR B 1 63 ? 25.531 -24.984 -0.002 1 98.25 63 THR B C 1
ATOM 3522 O O . THR B 1 63 ? 24.969 -25.672 0.852 1 98.25 63 THR B O 1
ATOM 3525 N N . ASP B 1 64 ? 26.844 -25 -0.297 1 95.88 64 ASP B N 1
ATOM 3526 C CA . ASP B 1 64 ? 27.859 -25.672 0.506 1 95.88 64 ASP B CA 1
ATOM 3527 C C . ASP B 1 64 ? 28.406 -24.734 1.58 1 95.88 64 ASP B C 1
ATOM 3529 O O . ASP B 1 64 ? 29.078 -23.75 1.268 1 95.88 64 ASP B O 1
ATOM 3533 N N . PRO B 1 65 ? 28.172 -25.047 2.883 1 94.38 65 PRO B N 1
ATOM 3534 C CA . PRO B 1 65 ? 28.594 -24.141 3.953 1 94.38 65 PRO B CA 1
ATOM 3535 C C . PRO B 1 65 ? 30.094 -24.094 4.145 1 94.38 65 PRO B C 1
ATOM 3537 O O . PRO B 1 65 ? 30.609 -23.234 4.871 1 94.38 65 PRO B O 1
ATOM 3540 N N . SER B 1 66 ? 30.781 -24.984 3.553 1 94.62 66 SER B N 1
ATOM 3541 C CA . SER B 1 66 ? 32.219 -25.031 3.734 1 94.62 66 SER B CA 1
ATOM 3542 C C . SER B 1 66 ? 32.938 -23.922 2.975 1 94.62 66 SER B C 1
ATOM 3544 O O . SER B 1 66 ? 34.094 -23.625 3.215 1 94.62 66 SER B O 1
ATOM 3546 N N . LEU B 1 67 ? 32.312 -23.266 2.066 1 95.19 67 LEU B N 1
ATOM 3547 C CA . LEU B 1 67 ? 32.875 -22.141 1.316 1 95.19 67 LEU B CA 1
ATOM 3548 C C . LEU B 1 67 ? 32.25 -20.828 1.77 1 95.19 67 LEU B C 1
ATOM 3550 O O . LEU B 1 67 ? 31.062 -20.797 2.125 1 95.19 67 LEU B O 1
ATOM 3554 N N . PRO B 1 68 ? 33.031 -19.828 1.711 1 96.31 68 PRO B N 1
ATOM 3555 C CA . PRO B 1 68 ? 32.5 -18.547 2.18 1 96.31 68 PRO B CA 1
ATOM 3556 C C . PRO B 1 68 ? 31.516 -17.906 1.203 1 96.31 68 PRO B C 1
ATOM 3558 O O . PRO B 1 68 ? 31.516 -18.234 0.014 1 96.31 68 PRO B O 1
ATOM 3561 N N . PRO B 1 69 ? 30.719 -16.984 1.671 1 97.12 69 PRO B N 1
ATOM 3562 C CA . PRO B 1 69 ? 29.828 -16.25 0.777 1 97.12 69 PRO B CA 1
ATOM 3563 C C . PRO B 1 69 ? 30.547 -15.703 -0.453 1 97.12 69 PRO B C 1
ATOM 3565 O O . PRO B 1 69 ? 31.703 -15.312 -0.368 1 97.12 69 PRO B O 1
ATOM 3568 N N . ASP B 1 70 ? 29.828 -15.68 -1.549 1 97.44 70 ASP B N 1
ATOM 3569 C CA . ASP B 1 70 ? 30.266 -15.172 -2.848 1 97.44 70 ASP B CA 1
ATOM 3570 C C . ASP B 1 70 ? 31.203 -16.172 -3.531 1 97.44 70 ASP B C 1
ATOM 3572 O O . ASP B 1 70 ? 31.469 -16.062 -4.73 1 97.44 70 ASP B O 1
ATOM 3576 N N . ALA B 1 71 ? 31.734 -17.141 -2.801 1 97 71 ALA B N 1
ATOM 3577 C CA . ALA B 1 71 ? 32.594 -18.172 -3.387 1 97 71 ALA B CA 1
ATOM 3578 C C . ALA B 1 71 ? 31.891 -19.531 -3.375 1 97 71 ALA B C 1
ATOM 3580 O O . ALA B 1 71 ? 32.344 -20.469 -4.027 1 97 71 ALA B O 1
ATOM 3581 N N . ARG B 1 72 ? 30.891 -19.594 -2.668 1 97.06 72 ARG B N 1
ATOM 3582 C CA . ARG B 1 72 ? 30.156 -20.844 -2.541 1 97.06 72 ARG B CA 1
ATOM 3583 C C . ARG B 1 72 ? 29.219 -21.047 -3.73 1 97.06 72 ARG B C 1
ATOM 3585 O O . ARG B 1 72 ? 28.797 -20.094 -4.367 1 97.06 72 ARG B O 1
ATOM 3592 N N . PRO B 1 73 ? 28.953 -22.328 -4.094 1 97.25 73 PRO B N 1
ATOM 3593 C CA . PRO B 1 73 ? 28.047 -22.609 -5.215 1 97.25 73 PRO B CA 1
ATOM 3594 C C . PRO B 1 73 ? 26.578 -22.344 -4.867 1 97.25 73 PRO B C 1
ATOM 3596 O O . PRO B 1 73 ? 26.188 -22.453 -3.705 1 97.25 73 PRO B O 1
ATOM 3599 N N . ILE B 1 74 ? 25.828 -21.969 -5.844 1 98.31 74 ILE B N 1
ATOM 3600 C CA . ILE B 1 74 ? 24.375 -21.922 -5.746 1 98.31 74 ILE B CA 1
ATOM 3601 C C . ILE B 1 74 ? 23.766 -23.125 -6.449 1 98.31 74 ILE B C 1
ATOM 3603 O O . ILE B 1 74 ? 23.672 -23.156 -7.68 1 98.31 74 ILE B O 1
ATOM 3607 N N . LEU B 1 75 ? 23.359 -24.062 -5.672 1 98.38 75 LEU B N 1
ATOM 3608 C CA . LEU B 1 75 ? 22.953 -25.359 -6.203 1 98.38 75 LEU B CA 1
ATOM 3609 C C . LEU B 1 75 ? 21.469 -25.344 -6.594 1 98.38 75 LEU B C 1
ATOM 3611 O O . LEU B 1 75 ? 21.062 -26.078 -7.504 1 98.38 75 LEU B O 1
ATOM 3615 N N . SER B 1 76 ? 20.688 -24.625 -5.938 1 98.62 76 SER B N 1
ATOM 3616 C CA . SER B 1 76 ? 19.281 -24.312 -6.203 1 98.62 76 SER B CA 1
ATOM 3617 C C . SER B 1 76 ? 18.844 -23.047 -5.48 1 98.62 76 SER B C 1
ATOM 3619 O O . SER B 1 76 ? 19.531 -22.594 -4.559 1 98.62 76 SER B O 1
ATOM 3621 N N . SER B 1 77 ? 17.844 -22.406 -5.961 1 98.75 77 SER B N 1
ATOM 3622 C CA . SER B 1 77 ? 17.391 -21.172 -5.348 1 98.75 77 SER B CA 1
ATOM 3623 C C . SER B 1 77 ? 15.875 -21.031 -5.426 1 98.75 77 SER B C 1
ATOM 3625 O O . SER B 1 77 ? 15.219 -21.719 -6.219 1 98.75 77 SER B O 1
ATOM 3627 N N . CYS B 1 78 ? 15.281 -20.281 -4.539 1 98.69 78 CYS B N 1
ATOM 3628 C CA . CYS B 1 78 ? 13.883 -19.875 -4.582 1 98.69 78 CYS B CA 1
ATOM 3629 C C . CYS B 1 78 ? 13.664 -18.609 -3.76 1 98.69 78 CYS B C 1
ATOM 3631 O O . CYS B 1 78 ? 14.625 -17.969 -3.326 1 98.69 78 CYS B O 1
ATOM 3633 N N . GLU B 1 79 ? 12.461 -18.156 -3.68 1 98.69 79 GLU B N 1
ATOM 3634 C CA . GLU B 1 79 ? 12.094 -17.031 -2.826 1 98.69 79 GLU B CA 1
ATOM 3635 C C . GLU B 1 79 ? 10.758 -17.281 -2.125 1 98.69 79 GLU B C 1
ATOM 3637 O O . GLU B 1 79 ? 9.953 -18.094 -2.586 1 98.69 79 GLU B O 1
ATOM 3642 N N . SER B 1 80 ? 10.586 -16.734 -1.014 1 98.81 80 SER B N 1
ATOM 3643 C CA . SER B 1 80 ? 9.32 -16.766 -0.294 1 98.81 80 SER B CA 1
ATOM 3644 C C . SER B 1 80 ? 8.828 -15.375 0.047 1 98.81 80 SER B C 1
ATOM 3646 O O . SER B 1 80 ? 9.625 -14.484 0.365 1 98.81 80 SER B O 1
ATOM 3648 N N . ILE B 1 81 ? 7.555 -15.148 -0.08 1 98.81 81 ILE B N 1
ATOM 3649 C CA . ILE B 1 81 ? 6.914 -13.875 0.241 1 98.81 81 ILE B CA 1
ATOM 3650 C C . ILE B 1 81 ? 5.93 -14.07 1.393 1 98.81 81 ILE B C 1
ATOM 3652 O O . ILE B 1 81 ? 5.055 -14.938 1.328 1 98.81 81 ILE B O 1
ATOM 3656 N N . ARG B 1 82 ? 6.137 -13.32 2.449 1 98.62 82 ARG B N 1
ATOM 3657 C CA . ARG B 1 82 ? 5.215 -13.359 3.58 1 98.62 82 ARG B CA 1
ATOM 3658 C C . ARG B 1 82 ? 3.85 -12.797 3.191 1 98.62 82 ARG B C 1
ATOM 3660 O O . ARG B 1 82 ? 3.762 -11.75 2.555 1 98.62 82 ARG B O 1
ATOM 3667 N N . LYS B 1 83 ? 2.789 -13.5 3.527 1 98.44 83 LYS B N 1
ATOM 3668 C CA . LYS B 1 83 ? 1.425 -13.102 3.189 1 98.44 83 LYS B CA 1
ATOM 3669 C C . LYS B 1 83 ? 0.519 -13.148 4.418 1 98.44 83 LYS B C 1
ATOM 3671 O O . LYS B 1 83 ? 0.723 -13.961 5.316 1 98.44 83 LYS B O 1
ATOM 3676 N N . ARG B 1 84 ? -0.443 -12.258 4.465 1 97.69 84 ARG B N 1
ATOM 3677 C CA . ARG B 1 84 ? -1.502 -12.352 5.465 1 97.69 84 ARG B CA 1
ATOM 3678 C C . ARG B 1 84 ? -2.486 -13.461 5.117 1 97.69 84 ARG B C 1
ATOM 3680 O O . ARG B 1 84 ? -2.82 -13.664 3.949 1 97.69 84 ARG B O 1
ATOM 3687 N N . ALA B 1 85 ? -2.871 -14.148 6.129 1 97.88 85 ALA B N 1
ATOM 3688 C CA . ALA B 1 85 ? -3.771 -15.281 5.926 1 97.88 85 ALA B CA 1
ATOM 3689 C C . ALA B 1 85 ? -4.801 -15.375 7.047 1 97.88 85 ALA B C 1
ATOM 3691 O O . ALA B 1 85 ? -4.652 -14.727 8.086 1 97.88 85 ALA B O 1
ATOM 3692 N N . LEU B 1 86 ? -5.859 -16.047 6.777 1 97.12 86 LEU B N 1
ATOM 3693 C CA . LEU B 1 86 ? -6.867 -16.375 7.773 1 97.12 86 LEU B CA 1
ATOM 3694 C C . LEU B 1 86 ? -6.965 -17.891 7.961 1 97.12 86 LEU B C 1
ATOM 3696 O O . LEU B 1 86 ? -6.824 -18.641 6.996 1 97.12 86 LEU B O 1
ATOM 3700 N N . ALA B 1 87 ? -7.148 -18.25 9.141 1 94.31 87 ALA B N 1
ATOM 3701 C CA . ALA B 1 87 ? -7.434 -19.641 9.492 1 94.31 87 ALA B CA 1
ATOM 3702 C C . ALA B 1 87 ? -8.695 -19.75 10.344 1 94.31 87 ALA B C 1
ATOM 3704 O O . ALA B 1 87 ? -8.789 -19.109 11.406 1 94.31 87 ALA B O 1
ATOM 3705 N N . ALA B 1 88 ? -9.625 -20.438 9.805 1 92.5 88 ALA B N 1
ATOM 3706 C CA . ALA B 1 88 ? -10.891 -20.594 10.508 1 92.5 88 ALA B CA 1
ATOM 3707 C C . ALA B 1 88 ? -11.078 -22.016 11 1 92.5 88 ALA B C 1
ATOM 3709 O O . ALA B 1 88 ? -10.875 -22.969 10.242 1 92.5 88 ALA B O 1
ATOM 3710 N N . LYS B 1 89 ? -11.477 -22.047 12.25 1 83.38 89 LYS B N 1
ATOM 3711 C CA . LYS B 1 89 ? -11.836 -23.344 12.82 1 83.38 89 LYS B CA 1
ATOM 3712 C C . LYS B 1 89 ? -13.273 -23.719 12.477 1 83.38 89 LYS B C 1
ATOM 3714 O O . LYS B 1 89 ? -14.055 -22.875 12.039 1 83.38 89 LYS B O 1
ATOM 3719 N N . PRO B 1 90 ? -13.57 -24.953 12.789 1 81.12 90 PRO B N 1
ATOM 3720 C CA . PRO B 1 90 ? -14.93 -25.391 12.469 1 81.12 90 PRO B CA 1
ATOM 3721 C C . PRO B 1 90 ? -15.992 -24.641 13.266 1 81.12 90 PRO B C 1
ATOM 3723 O O . PRO B 1 90 ? -17.125 -24.484 12.805 1 81.12 90 PRO B O 1
ATOM 3726 N N . ASP B 1 91 ? -15.641 -24.078 14.453 1 82.81 91 ASP B N 1
ATOM 3727 C CA . ASP B 1 91 ? -16.609 -23.391 15.289 1 82.81 91 ASP B CA 1
ATOM 3728 C C . ASP B 1 91 ? -16.797 -21.938 14.836 1 82.81 91 ASP B C 1
ATOM 3730 O O . ASP B 1 91 ? -17.578 -21.203 15.422 1 82.81 91 ASP B O 1
ATOM 3734 N N . GLY B 1 92 ? -16.047 -21.609 13.844 1 86.19 92 GLY B N 1
ATOM 3735 C CA . GLY B 1 92 ? -16.219 -20.281 13.281 1 86.19 92 GLY B CA 1
ATOM 3736 C C . GLY B 1 92 ? -15.227 -19.266 13.812 1 86.19 92 GLY B C 1
ATOM 3737 O O . GLY B 1 92 ? -15.195 -18.125 13.359 1 86.19 92 GLY B O 1
ATOM 3738 N N . SER B 1 93 ? -14.445 -19.703 14.711 1 89.62 93 SER B N 1
ATOM 3739 C CA . SER B 1 93 ? -13.391 -18.797 15.18 1 89.62 93 SER B CA 1
ATOM 3740 C C . SER B 1 93 ? -12.336 -18.578 14.094 1 89.62 93 SER B C 1
ATOM 3742 O O . SER B 1 93 ? -11.922 -19.531 13.43 1 89.62 93 SER B O 1
ATOM 3744 N N . VAL B 1 94 ? -11.969 -17.344 13.875 1 94.06 94 VAL B N 1
ATOM 3745 C CA . VAL B 1 94 ? -11.039 -17 12.797 1 94.06 94 VAL B CA 1
ATOM 3746 C C . VAL B 1 94 ? -9.781 -16.375 13.375 1 94.06 94 VAL B C 1
ATOM 3748 O O . VAL B 1 94 ? -9.859 -15.43 14.172 1 94.06 94 VAL B O 1
ATOM 3751 N N . ALA B 1 95 ? -8.648 -16.922 13.016 1 94.25 95 ALA B N 1
ATOM 3752 C CA . ALA B 1 95 ? -7.355 -16.344 13.398 1 94.25 95 ALA B CA 1
ATOM 3753 C C . ALA B 1 95 ? -6.691 -15.648 12.219 1 94.25 95 ALA B C 1
ATOM 3755 O O . ALA B 1 95 ? -6.781 -16.125 11.078 1 94.25 95 ALA B O 1
ATOM 3756 N N . GLU B 1 96 ? -6.09 -14.516 12.523 1 95.69 96 GLU B N 1
ATOM 3757 C CA . GLU B 1 96 ? -5.211 -13.906 11.531 1 95.69 96 GLU B CA 1
ATOM 3758 C C . GLU B 1 96 ? -3.812 -14.516 11.578 1 95.69 96 GLU B C 1
ATOM 3760 O O . GLU B 1 96 ? -3.035 -14.234 12.492 1 95.69 96 GLU B O 1
ATOM 3765 N N . ALA B 1 97 ? -3.479 -15.273 10.57 1 96.19 97 ALA B N 1
ATOM 3766 C CA . ALA B 1 97 ? -2.248 -16.062 10.531 1 96.19 97 ALA B CA 1
ATOM 3767 C C . ALA B 1 97 ? -1.279 -15.508 9.492 1 96.19 97 ALA B C 1
ATOM 3769 O O . ALA B 1 97 ? -1.543 -14.477 8.875 1 96.19 97 ALA B O 1
ATOM 3770 N N . VAL B 1 98 ? -0.127 -16.109 9.469 1 97.38 98 VAL B N 1
ATOM 3771 C CA . VAL B 1 98 ? 0.897 -15.82 8.477 1 97.38 98 VAL B CA 1
ATOM 3772 C C . VAL B 1 98 ? 0.987 -16.984 7.48 1 97.38 98 VAL B C 1
ATOM 3774 O O . VAL B 1 98 ? 0.813 -18.141 7.852 1 97.38 98 VAL B O 1
ATOM 3777 N N . ALA B 1 99 ? 1.164 -16.672 6.262 1 98.5 99 ALA B N 1
ATOM 3778 C CA . ALA B 1 99 ? 1.49 -17.656 5.23 1 98.5 99 ALA B CA 1
ATOM 3779 C C . ALA B 1 99 ? 2.686 -17.188 4.398 1 98.5 99 ALA B C 1
ATOM 3781 O O . ALA B 1 99 ? 3.115 -16.047 4.5 1 98.5 99 ALA B O 1
ATOM 3782 N N . HIS B 1 100 ? 3.248 -18.094 3.672 1 98.88 100 HIS B N 1
ATOM 3783 C CA . HIS B 1 100 ? 4.32 -17.75 2.74 1 98.88 100 HIS B CA 1
ATOM 3784 C C . HIS B 1 100 ? 4.012 -18.266 1.339 1 98.88 100 HIS B C 1
ATOM 3786 O O . HIS B 1 100 ? 3.496 -19.375 1.18 1 98.88 100 HIS B O 1
ATOM 3792 N N . GLY B 1 101 ? 4.145 -17.438 0.374 1 98.88 101 GLY B N 1
ATOM 3793 C CA . GLY B 1 101 ? 4.172 -17.875 -1.012 1 98.88 101 GLY B CA 1
ATOM 3794 C C . GLY B 1 101 ? 5.57 -18.156 -1.521 1 98.88 101 GLY B C 1
ATOM 3795 O O . GLY B 1 101 ? 6.48 -17.344 -1.344 1 98.88 101 GLY B O 1
ATOM 3796 N N . ILE B 1 102 ? 5.758 -19.297 -2.105 1 98.88 102 ILE B N 1
ATOM 3797 C CA . ILE B 1 102 ? 7.055 -19.703 -2.645 1 98.88 102 ILE B CA 1
ATOM 3798 C C . ILE B 1 102 ? 7.062 -19.5 -4.16 1 98.88 102 ILE B C 1
ATOM 3800 O O . ILE B 1 102 ? 6.109 -19.875 -4.844 1 98.88 102 ILE B O 1
ATOM 3804 N N . ALA B 1 103 ? 8.133 -18.906 -4.621 1 97.75 103 ALA B N 1
ATOM 3805 C CA . ALA B 1 103 ? 8.234 -18.641 -6.051 1 97.75 103 ALA B CA 1
ATOM 3806 C C . ALA B 1 103 ? 9.648 -18.906 -6.562 1 97.75 103 ALA B C 1
ATOM 3808 O O . ALA B 1 103 ? 10.578 -19.078 -5.773 1 97.75 103 ALA B O 1
ATOM 3809 N N . SER B 1 104 ? 9.773 -19.047 -7.824 1 97.44 104 SER B N 1
ATOM 3810 C CA . SER B 1 104 ? 11.023 -19.031 -8.578 1 97.44 104 SER B CA 1
ATOM 3811 C C . SER B 1 104 ? 11.961 -20.141 -8.109 1 97.44 104 SER B C 1
ATOM 3813 O O . SER B 1 104 ? 13.156 -19.906 -7.922 1 97.44 104 SER B O 1
ATOM 3815 N N . VAL B 1 105 ? 11.391 -21.25 -7.84 1 98.25 105 VAL B N 1
ATOM 3816 C CA . VAL B 1 105 ? 12.242 -22.406 -7.59 1 98.25 105 VAL B CA 1
ATOM 3817 C C . VAL B 1 105 ? 13.039 -22.75 -8.852 1 98.25 105 VAL B C 1
ATOM 3819 O O . VAL B 1 105 ? 12.453 -23.047 -9.898 1 98.25 105 VAL B O 1
ATOM 3822 N N . PHE B 1 106 ? 14.367 -22.672 -8.703 1 98.12 106 PHE B N 1
ATOM 3823 C CA . PHE B 1 106 ? 15.188 -22.781 -9.906 1 98.12 106 PHE B CA 1
ATOM 3824 C C . PHE B 1 106 ? 16.5 -23.5 -9.609 1 98.12 106 PHE B C 1
ATOM 3826 O O . PHE B 1 106 ? 17.125 -23.266 -8.578 1 98.12 106 PHE B O 1
ATOM 3833 N N . THR B 1 107 ? 16.781 -24.406 -10.383 1 97.62 107 THR B N 1
ATOM 3834 C CA . THR B 1 107 ? 18.078 -25.078 -10.398 1 97.62 107 THR B CA 1
ATOM 3835 C C . THR B 1 107 ? 18.734 -24.953 -11.773 1 97.62 107 THR B C 1
ATOM 3837 O O . THR B 1 107 ? 18.141 -25.328 -12.789 1 97.62 107 THR B O 1
ATOM 3840 N N . GLU B 1 108 ? 19.938 -24.453 -11.773 1 95.81 108 GLU B N 1
ATOM 3841 C CA . GLU B 1 108 ? 20.656 -24.312 -13.039 1 95.81 108 GLU B CA 1
ATOM 3842 C C . GLU B 1 108 ? 20.797 -25.672 -13.734 1 95.81 108 GLU B C 1
ATOM 3844 O O . GLU B 1 108 ? 20.953 -26.703 -13.078 1 95.81 108 GLU B O 1
ATOM 3849 N N . PRO B 1 109 ? 20.828 -25.609 -15.039 1 94.88 109 PRO B N 1
ATOM 3850 C CA . PRO B 1 109 ? 20.906 -26.859 -15.812 1 94.88 109 PRO B CA 1
ATOM 3851 C C . PRO B 1 109 ? 22.062 -27.75 -15.391 1 94.88 109 PRO B C 1
ATOM 3853 O O . PRO B 1 109 ? 21.906 -28.969 -15.297 1 94.88 109 PRO B O 1
ATOM 3856 N N . GLU B 1 110 ? 23.188 -27.188 -15.078 1 95.06 110 GLU B N 1
ATOM 3857 C CA . GLU B 1 110 ? 24.391 -27.969 -14.727 1 95.06 110 GLU B CA 1
ATOM 3858 C C . GLU B 1 110 ? 24.203 -28.688 -13.406 1 95.06 110 GLU B C 1
ATOM 3860 O O . GLU B 1 110 ? 24.922 -29.641 -13.109 1 95.06 110 GLU B O 1
ATOM 3865 N N . HIS B 1 111 ? 23.234 -28.234 -12.602 1 96.38 111 HIS B N 1
ATOM 3866 C CA . HIS B 1 111 ? 23.031 -28.828 -11.289 1 96.38 111 HIS B CA 1
ATOM 3867 C C . HIS B 1 111 ? 21.781 -29.703 -11.258 1 96.38 111 HIS B C 1
ATOM 3869 O O . HIS B 1 111 ? 21.422 -30.234 -10.203 1 96.38 111 HIS B O 1
ATOM 3875 N N . ARG B 1 112 ? 21.094 -29.891 -12.344 1 95.62 112 ARG B N 1
ATOM 3876 C CA . ARG B 1 112 ? 19.828 -30.625 -12.375 1 95.62 112 ARG B CA 1
ATOM 3877 C C . ARG B 1 112 ? 20.078 -32.125 -12.336 1 95.62 112 ARG B C 1
ATOM 3879 O O . ARG B 1 112 ? 21.172 -32.594 -12.695 1 95.62 112 ARG B O 1
ATOM 3886 N N . GLY B 1 113 ? 19.094 -32.844 -11.805 1 95.19 113 GLY B N 1
ATOM 3887 C CA . GLY B 1 113 ? 19.172 -34.281 -11.75 1 95.19 113 GLY B CA 1
ATOM 3888 C C . GLY B 1 113 ? 20 -34.781 -10.602 1 95.19 113 GLY B C 1
ATOM 3889 O O . GLY B 1 113 ? 20.359 -35.969 -10.555 1 95.19 113 GLY B O 1
ATOM 3890 N N . LYS B 1 114 ? 20.359 -33.906 -9.742 1 96.38 114 LYS B N 1
ATOM 3891 C CA . LYS B 1 114 ? 21.219 -34.281 -8.633 1 96.38 114 LYS B CA 1
ATOM 3892 C C . LYS B 1 114 ? 20.484 -34.188 -7.301 1 96.38 114 LYS B C 1
ATOM 3894 O O . LYS B 1 114 ? 21.109 -34.281 -6.238 1 96.38 114 LYS B O 1
ATOM 3899 N N . GLY B 1 115 ? 19.203 -33.844 -7.324 1 96.56 115 GLY B N 1
ATOM 3900 C CA . GLY B 1 115 ? 18.375 -33.844 -6.125 1 96.56 115 GLY B CA 1
ATOM 3901 C C . GLY B 1 115 ? 18.438 -32.562 -5.355 1 96.56 115 GLY B C 1
ATOM 3902 O O . GLY B 1 115 ? 17.891 -32.469 -4.25 1 96.56 115 GLY B O 1
ATOM 3903 N N . TYR B 1 116 ? 19.016 -31.484 -5.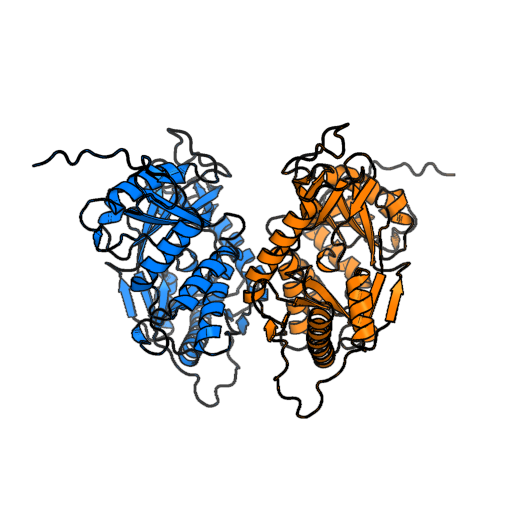895 1 97.88 116 TYR B N 1
ATOM 3904 C CA . TYR B 1 116 ? 19.234 -30.25 -5.164 1 97.88 116 TYR B CA 1
ATOM 3905 C C . TYR B 1 116 ? 17.922 -29.531 -4.914 1 97.88 116 TYR B C 1
ATOM 3907 O O . TYR B 1 116 ? 17.703 -28.984 -3.826 1 97.88 116 TYR B O 1
ATOM 3915 N N . ALA B 1 117 ? 17.031 -29.484 -5.867 1 97.94 117 ALA B N 1
ATOM 3916 C CA . ALA B 1 117 ? 15.727 -28.859 -5.66 1 97.94 117 ALA B CA 1
ATOM 3917 C C . ALA B 1 117 ? 14.953 -29.547 -4.547 1 97.94 117 ALA B C 1
ATOM 3919 O O . ALA B 1 117 ? 14.367 -28.891 -3.686 1 97.94 117 ALA B O 1
ATOM 3920 N N . SER B 1 118 ? 14.977 -30.875 -4.594 1 97.69 118 SER B N 1
ATOM 3921 C CA . SER B 1 118 ? 14.297 -31.656 -3.561 1 97.69 118 SER B CA 1
ATOM 3922 C C . SER B 1 118 ? 14.891 -31.375 -2.182 1 97.69 118 SER B C 1
ATOM 3924 O O . SER B 1 118 ? 14.148 -31.203 -1.21 1 97.69 118 SER B O 1
ATOM 3926 N N . THR B 1 119 ? 16.188 -31.375 -2.139 1 97.88 119 THR B N 1
ATOM 3927 C CA . THR B 1 119 ? 16.859 -31.094 -0.883 1 97.88 119 THR B CA 1
ATOM 3928 C C . THR B 1 119 ? 16.5 -29.688 -0.383 1 97.88 119 THR B C 1
ATOM 3930 O O . THR B 1 119 ? 16.172 -29.516 0.792 1 97.88 119 THR B O 1
ATOM 3933 N N . MET B 1 120 ? 16.531 -28.688 -1.252 1 98.5 120 MET B N 1
ATOM 3934 C CA . MET B 1 120 ? 16.188 -27.312 -0.883 1 98.5 120 MET B CA 1
ATOM 3935 C C . MET B 1 120 ? 14.773 -27.234 -0.332 1 98.5 120 MET B C 1
ATOM 3937 O O . MET B 1 120 ? 14.547 -26.656 0.729 1 98.5 120 MET B O 1
ATOM 3941 N N . MET B 1 121 ? 13.836 -27.859 -1.041 1 98.5 121 MET B N 1
ATOM 3942 C CA . MET B 1 121 ? 12.43 -27.781 -0.636 1 98.5 121 MET B CA 1
ATOM 3943 C C . MET B 1 121 ? 12.211 -28.5 0.693 1 98.5 121 MET B C 1
ATOM 3945 O O . MET B 1 121 ? 11.414 -28.047 1.519 1 98.5 121 MET B O 1
ATOM 3949 N N . SER B 1 122 ? 12.898 -29.609 0.911 1 97.75 122 SER B N 1
ATOM 3950 C CA . SER B 1 122 ? 12.781 -30.344 2.164 1 97.75 122 SER B CA 1
ATOM 3951 C C . SER B 1 122 ? 13.273 -29.516 3.342 1 97.75 122 SER B C 1
ATOM 3953 O O . SER B 1 122 ? 12.766 -29.641 4.457 1 97.75 122 SER B O 1
ATOM 3955 N N . LEU B 1 123 ? 14.266 -28.672 3.113 1 98 123 LEU B N 1
ATOM 3956 C CA . LEU B 1 123 ? 14.781 -27.781 4.148 1 98 123 LEU B CA 1
ATOM 3957 C C . LEU B 1 123 ? 13.891 -26.547 4.301 1 98 123 LEU B C 1
ATOM 3959 O O . LEU B 1 123 ? 13.703 -26.047 5.414 1 98 123 LEU B O 1
ATOM 3963 N N . LEU B 1 124 ? 13.305 -26.078 3.213 1 98.75 124 LEU B N 1
ATOM 3964 C CA . LEU B 1 124 ? 12.523 -24.844 3.189 1 98.75 124 LEU B CA 1
ATOM 3965 C C . LEU B 1 124 ? 11.211 -25.016 3.941 1 98.75 124 LEU B C 1
ATOM 3967 O O . LEU B 1 124 ? 10.781 -24.125 4.676 1 98.75 124 LEU B O 1
ATOM 3971 N N . GLY B 1 125 ? 10.539 -26.141 3.729 1 97.94 125 GLY B N 1
ATOM 3972 C CA . GLY B 1 125 ? 9.242 -26.391 4.352 1 97.94 125 GLY B CA 1
ATOM 3973 C C . GLY B 1 125 ? 9.242 -26.109 5.844 1 97.94 125 GLY B C 1
ATOM 3974 O O . GLY B 1 125 ? 8.594 -25.172 6.309 1 97.94 125 GLY B O 1
ATOM 3975 N N . PRO B 1 126 ? 10.062 -26.859 6.605 1 96.31 126 PRO B N 1
ATOM 3976 C CA . PRO B 1 126 ? 10.117 -26.641 8.055 1 96.31 126 PRO B CA 1
ATOM 3977 C C . PRO B 1 126 ? 10.625 -25.25 8.406 1 96.31 126 PRO B C 1
ATOM 3979 O O . PRO B 1 126 ? 10.188 -24.656 9.406 1 96.31 126 PRO B O 1
ATOM 3982 N N . ARG B 1 127 ? 11.5 -24.719 7.637 1 97.75 127 ARG B N 1
ATOM 3983 C CA . ARG B 1 127 ? 12.031 -23.375 7.895 1 97.75 127 ARG B CA 1
ATOM 3984 C C . ARG B 1 127 ? 10.93 -22.328 7.836 1 97.75 127 ARG B C 1
ATOM 3986 O O . ARG B 1 127 ? 10.844 -21.469 8.711 1 97.75 127 ARG B O 1
ATOM 3993 N N . LEU B 1 128 ? 10.055 -22.406 6.867 1 98.25 128 LEU B N 1
ATOM 3994 C CA . LEU B 1 128 ? 8.984 -21.422 6.68 1 98.25 128 LEU B CA 1
ATOM 3995 C C . LEU B 1 128 ? 7.938 -21.547 7.781 1 98.25 128 LEU B C 1
ATOM 3997 O O . LEU B 1 128 ? 7.273 -20.562 8.117 1 98.25 128 LEU B O 1
ATOM 4001 N N . GLY B 1 129 ? 7.848 -22.719 8.391 1 96.44 129 GLY B N 1
ATOM 4002 C CA . GLY B 1 129 ? 6.871 -22.922 9.445 1 96.44 129 GLY B CA 1
ATOM 4003 C C . GLY B 1 129 ? 7.086 -22.031 10.648 1 96.44 129 GLY B C 1
ATOM 4004 O O . GLY B 1 129 ? 6.18 -21.844 11.461 1 96.44 129 GLY B O 1
ATOM 4005 N N . GLY B 1 130 ? 8.227 -21.453 10.75 1 95.94 130 GLY B N 1
ATOM 4006 C CA . GLY B 1 130 ? 8.539 -20.531 11.828 1 95.94 130 GLY B CA 1
ATOM 4007 C C . GLY B 1 130 ? 9.172 -19.234 11.336 1 95.94 130 GLY B C 1
ATOM 4008 O O . GLY B 1 130 ? 9.812 -18.516 12.117 1 95.94 130 GLY B O 1
ATOM 4009 N N . TRP B 1 131 ? 9.07 -19 10.047 1 97.69 131 TRP B N 1
ATOM 4010 C CA . TRP B 1 131 ? 9.711 -17.828 9.453 1 97.69 131 TRP B CA 1
ATOM 4011 C C . TRP B 1 131 ? 8.781 -16.625 9.5 1 97.69 131 TRP B C 1
ATOM 4013 O O . TRP B 1 131 ? 7.664 -16.672 8.992 1 97.69 131 TRP B O 1
ATOM 4023 N N . GLN B 1 132 ? 9.227 -15.516 10.195 1 97.38 132 GLN B N 1
ATOM 4024 C CA . GLN B 1 132 ? 8.523 -14.234 10.25 1 97.38 132 GLN B CA 1
ATOM 4025 C C . GLN B 1 132 ? 7.137 -14.398 10.867 1 97.38 132 GLN B C 1
ATOM 4027 O O . GLN B 1 132 ? 6.184 -13.734 10.445 1 97.38 132 GLN B O 1
ATOM 4032 N N . GLY B 1 133 ? 6.941 -15.352 11.656 1 96.31 133 GLY B N 1
ATOM 4033 C CA . GLY B 1 133 ? 5.773 -15.688 12.453 1 96.31 133 GLY B CA 1
ATOM 4034 C C . GLY B 1 133 ? 6.055 -16.75 13.508 1 96.31 133 GLY B C 1
ATOM 4035 O O . GLY B 1 133 ? 7.164 -17.281 13.57 1 96.31 133 GLY B O 1
ATOM 4036 N N . ALA B 1 134 ? 5.113 -16.953 14.367 1 94.75 134 ALA B N 1
ATOM 4037 C CA . ALA B 1 134 ? 5.285 -17.984 15.398 1 94.75 134 ALA B CA 1
ATOM 4038 C C . ALA B 1 134 ? 5.004 -19.375 14.844 1 94.75 134 ALA B C 1
ATOM 4040 O O . ALA B 1 134 ? 4.086 -19.547 14.039 1 94.75 134 ALA B O 1
ATOM 4041 N N . ARG B 1 135 ? 5.809 -20.312 15.258 1 93.31 135 ARG B N 1
ATOM 4042 C CA . ARG B 1 135 ? 5.57 -21.703 14.883 1 93.31 135 ARG B CA 1
ATOM 4043 C C . ARG B 1 135 ? 4.379 -22.281 15.633 1 93.31 135 ARG B C 1
ATOM 4045 O O . ARG B 1 135 ? 4.219 -22.047 16.828 1 93.31 135 ARG B O 1
ATOM 4052 N N . MET B 1 136 ? 3.66 -23 14.891 1 87.12 136 MET B N 1
ATOM 4053 C CA . MET B 1 136 ? 2.6 -23.734 15.57 1 87.12 136 MET B CA 1
ATOM 4054 C C . MET B 1 136 ? 3.182 -24.797 16.5 1 87.12 136 MET B C 1
ATOM 4056 O O . MET B 1 136 ? 4.176 -25.438 16.172 1 87.12 136 MET B O 1
ATOM 4060 N N . ALA B 1 137 ? 2.588 -24.828 17.672 1 78.12 137 ALA B N 1
ATOM 4061 C CA . ALA B 1 137 ? 3.072 -25.844 18.609 1 78.12 137 ALA B CA 1
ATOM 4062 C C . ALA B 1 137 ? 2.787 -27.25 18.094 1 78.12 137 ALA B C 1
ATOM 4064 O O . ALA B 1 137 ? 1.828 -27.453 17.344 1 78.12 137 ALA B O 1
ATOM 4065 N N . LYS B 1 138 ? 3.785 -28.094 18.562 1 68.62 138 LYS B N 1
ATOM 4066 C CA . LYS B 1 138 ? 3.609 -29.484 18.172 1 68.62 138 LYS B CA 1
ATOM 4067 C C . LYS B 1 138 ? 2.289 -30.047 18.703 1 68.62 138 LYS B C 1
ATOM 4069 O O . LYS B 1 138 ? 1.945 -29.844 19.859 1 68.62 138 LYS B O 1
ATOM 4074 N N . GLY B 1 139 ? 1.627 -30.641 17.969 1 63.06 139 GLY B N 1
ATOM 4075 C CA . GLY B 1 139 ? 0.366 -31.234 18.359 1 63.06 139 GLY B CA 1
ATOM 4076 C C . GLY B 1 139 ? -0.801 -30.266 18.312 1 63.06 139 GLY B C 1
ATOM 4077 O O . GLY B 1 139 ? -1.936 -30.641 18.625 1 63.06 139 GLY B O 1
ATOM 4078 N N . GLU B 1 140 ? -0.354 -29.031 18.203 1 60.03 140 GLU B N 1
ATOM 4079 C CA . GLU B 1 140 ? -1.468 -28.109 18.047 1 60.03 140 GLU B CA 1
ATOM 4080 C C . GLU B 1 140 ? -2.367 -28.5 16.891 1 60.03 140 GLU B C 1
ATOM 4082 O O . GLU B 1 140 ? -1.879 -28.828 15.805 1 60.03 140 GLU B O 1
ATOM 4087 N N . GLN B 1 141 ? -3.496 -28.891 17.438 1 56.66 141 GLN B N 1
ATOM 4088 C CA . GLN B 1 141 ? -4.492 -29.25 16.438 1 56.66 141 GLN B CA 1
ATOM 4089 C C . GLN B 1 141 ? -4.969 -28.016 15.672 1 56.66 141 GLN B C 1
ATOM 4091 O O . GLN B 1 141 ? -4.699 -26.891 16.078 1 56.66 141 GLN B O 1
ATOM 4096 N N . TRP B 1 142 ? -5.582 -28.328 14.484 1 53.91 142 TRP B N 1
ATOM 4097 C CA . TRP B 1 142 ? -6.219 -27.391 13.57 1 53.91 142 TRP B CA 1
ATOM 4098 C C . TRP B 1 142 ? -6.816 -26.203 14.32 1 53.91 142 TRP B C 1
ATOM 4100 O O . TRP B 1 142 ? -6.688 -25.062 13.891 1 53.91 142 TRP B O 1
ATOM 4110 N N . GLY B 1 143 ? -7.43 -26.562 15.375 1 58.28 143 GLY B N 1
ATOM 4111 C CA . GLY B 1 143 ? -8.273 -25.578 16.031 1 58.28 143 GLY B CA 1
ATOM 4112 C C . GLY B 1 143 ? -7.492 -24.609 16.906 1 58.28 143 GLY B C 1
ATOM 4113 O O . GLY B 1 143 ? -8.039 -23.609 17.375 1 58.28 143 GLY B O 1
ATOM 4114 N N . ASP B 1 144 ? -6.145 -24.859 16.688 1 70.38 144 ASP B N 1
ATOM 4115 C CA . ASP B 1 144 ? -5.484 -24.078 17.734 1 70.38 144 ASP B CA 1
ATOM 4116 C C . ASP B 1 144 ? -4.641 -22.953 17.125 1 70.38 144 ASP B C 1
ATOM 4118 O O . ASP B 1 144 ? -3.797 -22.375 17.812 1 70.38 144 ASP B O 1
ATOM 4122 N N . ILE B 1 145 ? -4.816 -22.719 15.805 1 82.81 145 ILE B N 1
ATOM 4123 C CA . ILE B 1 145 ? -4 -21.672 15.211 1 82.81 145 ILE B CA 1
ATOM 4124 C C . ILE B 1 145 ? -4.336 -20.328 15.859 1 82.81 145 ILE B C 1
ATOM 4126 O O . ILE B 1 145 ? -5.508 -20 16.047 1 82.81 145 ILE B O 1
ATOM 4130 N N . ARG B 1 146 ? -3.291 -19.656 16.203 1 87.06 146 ARG B N 1
ATOM 4131 C CA . ARG B 1 146 ? -3.449 -18.359 16.859 1 87.06 146 ARG B CA 1
ATOM 4132 C C . ARG B 1 146 ? -2.934 -17.234 15.984 1 87.06 146 ARG B C 1
ATOM 4134 O O . ARG B 1 146 ? -2.184 -17.469 15.031 1 87.06 146 ARG B O 1
ATOM 4141 N N . ASP B 1 147 ? -3.387 -16.109 16.359 1 90.69 147 ASP B N 1
ATOM 4142 C CA . ASP B 1 147 ? -2.92 -14.922 15.672 1 90.69 147 ASP B CA 1
ATOM 4143 C C . ASP B 1 147 ? -1.395 -14.875 15.617 1 90.69 147 ASP B C 1
ATOM 4145 O O . ASP B 1 147 ? -0.727 -15.102 16.625 1 90.69 147 ASP B O 1
ATOM 4149 N N . GLY B 1 148 ? -0.878 -14.68 14.398 1 93.31 148 GLY B N 1
ATOM 4150 C CA . GLY B 1 148 ? 0.555 -14.477 14.242 1 93.31 148 GLY B CA 1
ATOM 4151 C C . GLY B 1 148 ? 1.307 -15.766 13.953 1 93.31 148 GLY B C 1
ATOM 4152 O O . GLY B 1 148 ? 2.486 -15.727 13.594 1 93.31 148 GLY B O 1
ATOM 4153 N N . GLU B 1 149 ? 0.665 -16.906 14.031 1 94.75 149 GLU B N 1
ATOM 4154 C CA . GLU B 1 149 ? 1.31 -18.172 13.703 1 94.75 149 GLU B CA 1
ATOM 4155 C C . GLU B 1 149 ? 1.346 -18.406 12.195 1 94.75 149 GLU B C 1
ATOM 4157 O O . GLU B 1 149 ? 0.458 -17.953 11.469 1 94.75 149 GLU B O 1
ATOM 4162 N N . VAL B 1 150 ? 2.408 -19.078 11.742 1 96.75 150 VAL B N 1
ATOM 4163 C CA . VAL B 1 150 ? 2.471 -19.484 10.336 1 96.75 150 VAL B CA 1
ATOM 4164 C C . VAL B 1 150 ? 1.579 -20.703 10.117 1 96.75 150 VAL B C 1
ATOM 4166 O O . VAL B 1 150 ? 1.834 -21.781 10.664 1 96.75 150 VAL B O 1
ATOM 4169 N N . ALA B 1 151 ? 0.599 -20.531 9.312 1 95.25 151 ALA B N 1
ATOM 4170 C CA . ALA B 1 151 ? -0.398 -21.578 9.148 1 95.25 151 ALA B CA 1
ATOM 4171 C C . ALA B 1 151 ? -0.059 -22.484 7.961 1 95.25 151 ALA B C 1
ATOM 4173 O O . ALA B 1 151 ? -0.248 -23.703 8.016 1 95.25 151 ALA B O 1
ATOM 4174 N N . PHE B 1 152 ? 0.426 -21.828 6.914 1 96.75 152 PHE B N 1
ATOM 4175 C CA . PHE B 1 152 ? 0.659 -22.609 5.707 1 96.75 152 PHE B CA 1
ATOM 4176 C C . PHE B 1 152 ? 1.585 -21.875 4.75 1 96.75 152 PHE B C 1
ATOM 4178 O O . PHE B 1 152 ? 1.893 -20.703 4.957 1 96.75 152 PHE B O 1
ATOM 4185 N N . SER B 1 153 ? 2.102 -22.562 3.82 1 98.56 153 SER B N 1
ATOM 4186 C CA . SER B 1 153 ? 2.797 -22.016 2.66 1 98.56 153 SER B CA 1
ATOM 4187 C C . SER B 1 153 ? 2.223 -22.562 1.36 1 98.56 153 SER B C 1
ATOM 4189 O O . SER B 1 153 ? 1.646 -23.656 1.345 1 98.56 153 SER B O 1
ATOM 4191 N N . VAL B 1 154 ? 2.32 -21.734 0.33 1 98.88 154 VAL B N 1
ATOM 4192 C CA . VAL B 1 154 ? 1.739 -22.141 -0.945 1 98.88 154 VAL B CA 1
ATOM 4193 C C . VAL B 1 154 ? 2.752 -21.922 -2.066 1 98.88 154 VAL B C 1
ATOM 4195 O O . VAL B 1 154 ? 3.68 -21.125 -1.931 1 98.88 154 VAL B O 1
ATOM 4198 N N . LEU B 1 155 ? 2.639 -22.688 -3.088 1 98.81 155 LEU B N 1
ATOM 4199 C CA . LEU B 1 155 ? 3.338 -22.469 -4.352 1 98.81 155 LEU B CA 1
ATOM 4200 C C . LEU B 1 155 ? 2.467 -22.906 -5.531 1 98.81 155 LEU B C 1
ATOM 4202 O O . LEU B 1 155 ? 1.382 -23.453 -5.336 1 98.81 155 LEU B O 1
ATOM 4206 N N . PHE B 1 156 ? 2.846 -22.547 -6.707 1 98.69 156 PHE B N 1
ATOM 4207 C CA . PHE B 1 156 ? 2.146 -22.891 -7.945 1 98.69 156 PHE B CA 1
ATOM 4208 C C . PHE B 1 156 ? 3.076 -23.594 -8.922 1 98.69 156 PHE B C 1
ATOM 4210 O O . PHE B 1 156 ? 3.852 -22.953 -9.625 1 98.69 156 PHE B O 1
ATOM 4217 N N . SER B 1 157 ? 2.914 -24.875 -8.969 1 98.31 157 SER B N 1
ATOM 4218 C CA . SER B 1 157 ? 3.867 -25.766 -9.633 1 98.31 157 SER B CA 1
ATOM 4219 C C . SER B 1 157 ? 3.74 -25.688 -11.148 1 98.31 157 SER B C 1
ATOM 4221 O O . SER B 1 157 ? 2.639 -25.797 -11.688 1 98.31 157 SER B O 1
ATOM 4223 N N . ASP B 1 158 ? 4.863 -25.484 -11.75 1 95.94 158 ASP B N 1
ATOM 4224 C CA . ASP B 1 158 ? 4.91 -25.531 -13.211 1 95.94 158 ASP B CA 1
ATOM 4225 C C . ASP B 1 158 ? 5.52 -26.844 -13.703 1 95.94 158 ASP B C 1
ATOM 4227 O O . ASP B 1 158 ? 5.969 -26.922 -14.852 1 95.94 158 ASP B O 1
ATOM 4231 N N . ILE B 1 159 ? 5.574 -27.875 -12.812 1 96.25 159 ILE B N 1
ATOM 4232 C CA . ILE B 1 159 ? 6.148 -29.156 -13.203 1 96.25 159 ILE B CA 1
ATOM 4233 C C . ILE B 1 159 ? 5.23 -30.281 -12.75 1 96.25 159 ILE B C 1
ATOM 4235 O O . ILE B 1 159 ? 5.703 -31.375 -12.391 1 96.25 159 ILE B O 1
ATOM 4239 N N . GLY B 1 160 ? 3.955 -29.953 -12.594 1 97.31 160 GLY B N 1
ATOM 4240 C CA . GLY B 1 160 ? 2.967 -31 -12.344 1 97.31 160 GLY B CA 1
ATOM 4241 C C . GLY B 1 160 ? 2.646 -31.172 -10.867 1 97.31 160 GLY B C 1
ATOM 4242 O O . GLY B 1 160 ? 2.982 -30.312 -10.055 1 97.31 160 GLY B O 1
ATOM 4243 N N . LYS B 1 161 ? 1.999 -32.219 -10.508 1 98.12 161 LYS B N 1
ATOM 4244 C CA . LYS B 1 161 ? 1.346 -32.375 -9.211 1 98.12 161 LYS B CA 1
ATOM 4245 C C . LYS B 1 161 ? 2.188 -33.25 -8.273 1 98.12 161 LYS B C 1
ATOM 4247 O O . LYS B 1 161 ? 1.943 -33.281 -7.066 1 98.12 161 LYS B O 1
ATOM 4252 N N . LYS B 1 162 ? 3.266 -33.812 -8.742 1 97.81 162 LYS B N 1
ATOM 4253 C CA . LYS B 1 162 ? 3.895 -34.906 -7.996 1 97.81 162 LYS B CA 1
ATOM 4254 C C . LYS B 1 162 ? 5.109 -34.406 -7.219 1 97.81 162 LYS B C 1
ATOM 4256 O O . LYS B 1 162 ? 5.273 -34.719 -6.039 1 97.81 162 LYS B O 1
ATOM 4261 N N . PHE B 1 163 ? 6.012 -33.688 -7.812 1 97.44 163 PHE B N 1
ATOM 4262 C CA . PHE B 1 163 ? 7.301 -33.312 -7.238 1 97.44 163 PHE B CA 1
ATOM 4263 C C . PHE B 1 163 ? 7.117 -32.625 -5.879 1 97.44 163 PHE B C 1
ATOM 4265 O O . PHE B 1 163 ? 7.668 -33.094 -4.879 1 97.44 163 PHE B O 1
ATOM 4272 N N . TYR B 1 164 ? 6.297 -31.562 -5.809 1 98.44 164 TYR B N 1
ATOM 4273 C CA . TYR B 1 164 ? 6.164 -30.797 -4.574 1 98.44 164 TYR B CA 1
ATOM 4274 C C . TYR B 1 164 ? 5.312 -31.547 -3.557 1 98.44 164 TYR B C 1
ATOM 4276 O O . TYR B 1 164 ? 5.492 -31.375 -2.348 1 98.44 164 TYR B O 1
ATOM 4284 N N . ALA B 1 165 ? 4.383 -32.344 -4.059 1 98 165 ALA B N 1
ATOM 4285 C CA . ALA B 1 165 ? 3.574 -33.188 -3.158 1 98 165 ALA B CA 1
ATOM 4286 C C . ALA B 1 165 ? 4.457 -34.062 -2.291 1 98 165 ALA B C 1
ATOM 4288 O O . ALA B 1 165 ? 4.176 -34.25 -1.105 1 98 165 ALA B O 1
ATOM 4289 N N . LYS B 1 166 ? 5.512 -34.562 -2.848 1 97.12 166 LYS B N 1
ATOM 4290 C CA . LYS B 1 166 ? 6.445 -35.406 -2.131 1 97.12 166 LYS B CA 1
ATOM 4291 C C . LYS B 1 166 ? 7.152 -34.656 -1.015 1 97.12 166 LYS B C 1
ATOM 4293 O O . LYS B 1 166 ? 7.633 -35.25 -0.052 1 97.12 166 LYS B O 1
ATOM 4298 N N . GLN B 1 167 ? 7.234 -33.375 -1.23 1 96.88 167 GLN B N 1
ATOM 4299 C CA . GLN B 1 167 ? 7.914 -32.531 -0.243 1 96.88 167 GLN B CA 1
ATOM 4300 C C . GLN B 1 167 ? 6.918 -31.922 0.734 1 96.88 167 GLN B C 1
ATOM 4302 O O . GLN B 1 167 ? 7.309 -31.156 1.625 1 96.88 167 GLN B O 1
ATOM 4307 N N . GLY B 1 168 ? 5.625 -32.156 0.55 1 96.81 168 GLY B N 1
ATOM 4308 C CA . GLY B 1 168 ? 4.641 -31.734 1.526 1 96.81 168 GLY B CA 1
ATOM 4309 C C . GLY B 1 168 ? 3.678 -30.688 0.979 1 96.81 168 GLY B C 1
ATOM 4310 O O . GLY B 1 168 ? 2.709 -30.328 1.646 1 96.81 168 GLY B O 1
ATOM 4311 N N . TRP B 1 169 ? 3.906 -30.172 -0.187 1 98.44 169 TRP B N 1
ATOM 4312 C CA . TRP B 1 169 ? 2.975 -29.25 -0.821 1 98.44 169 TRP B CA 1
ATOM 4313 C C . TRP B 1 169 ? 1.994 -29.984 -1.721 1 98.44 169 TRP B C 1
ATOM 4315 O O . TRP B 1 169 ? 2.268 -30.203 -2.904 1 98.44 169 TRP B O 1
ATOM 4325 N N . HIS B 1 170 ? 0.846 -30.25 -1.235 1 98.06 170 HIS B N 1
ATOM 4326 C CA . HIS B 1 170 ? -0.139 -31.078 -1.932 1 98.06 170 HIS B CA 1
ATOM 4327 C C . HIS B 1 170 ? -0.953 -30.234 -2.916 1 98.06 170 HIS B C 1
ATOM 4329 O O . HIS B 1 170 ? -1.299 -29.094 -2.627 1 98.06 170 HIS B O 1
ATOM 4335 N N . PRO B 1 171 ? -1.274 -30.828 -4.051 1 98.12 171 PRO B N 1
ATOM 4336 C CA . PRO B 1 171 ? -2.039 -30.094 -5.062 1 98.12 171 PRO B CA 1
ATOM 4337 C C . PRO B 1 171 ? -3.49 -29.859 -4.648 1 98.12 171 PRO B C 1
ATOM 4339 O O . PRO B 1 171 ? -4.105 -30.719 -4.023 1 98.12 171 PRO B O 1
ATOM 4342 N N . TYR B 1 172 ? -3.998 -28.703 -4.945 1 98.19 172 TYR B N 1
ATOM 4343 C CA . TYR B 1 172 ? -5.395 -28.328 -4.785 1 98.19 172 TYR B CA 1
ATOM 4344 C C . TYR B 1 172 ? -6.035 -28 -6.129 1 98.19 172 TYR B C 1
ATOM 4346 O O . TYR B 1 172 ? -5.398 -28.156 -7.176 1 98.19 172 TYR B O 1
ATOM 4354 N N . GLU B 1 173 ? -7.305 -27.672 -6.113 1 96.5 173 GLU B N 1
ATOM 4355 C CA . GLU B 1 173 ? -8.023 -27.328 -7.336 1 96.5 173 GLU B CA 1
ATOM 4356 C C . GLU B 1 173 ? -7.25 -26.312 -8.172 1 96.5 173 GLU B C 1
ATOM 4358 O O . GLU B 1 173 ? -6.824 -25.281 -7.664 1 96.5 173 GLU B O 1
ATOM 4363 N N . SER B 1 174 ? -6.988 -26.688 -9.406 1 98.25 174 SER B N 1
ATOM 4364 C CA . SER B 1 174 ? -6.266 -25.875 -10.367 1 98.25 174 SER B CA 1
ATOM 4365 C C . SER B 1 174 ? -6.969 -25.844 -11.719 1 98.25 174 SER B C 1
ATOM 4367 O O . SER B 1 174 ? -6.543 -26.531 -12.656 1 98.25 174 SER B O 1
ATOM 4369 N N . ALA B 1 175 ? -8.008 -25.094 -11.805 1 98.25 175 ALA B N 1
ATOM 4370 C CA . ALA B 1 175 ? -8.766 -24.891 -13.031 1 98.25 175 ALA B CA 1
ATOM 4371 C C . ALA B 1 175 ? -8.953 -23.406 -13.32 1 98.25 175 ALA B C 1
ATOM 4373 O O . ALA B 1 175 ? -8.656 -22.562 -12.477 1 98.25 175 ALA B O 1
ATOM 4374 N N . HIS B 1 176 ? -9.273 -23.109 -14.555 1 98.56 176 HIS B N 1
ATOM 4375 C CA . HIS B 1 176 ? -9.633 -21.734 -14.875 1 98.56 176 HIS B CA 1
ATOM 4376 C C . HIS B 1 176 ? -10.586 -21.688 -16.062 1 98.56 176 HIS B C 1
ATOM 4378 O O . HIS B 1 176 ? -10.695 -22.656 -16.828 1 98.56 176 HIS B O 1
ATOM 4384 N N . LEU B 1 177 ? -11.406 -20.688 -16.125 1 98.69 177 LEU B N 1
ATOM 4385 C CA . LEU B 1 177 ? -12.062 -20.297 -17.375 1 98.69 177 LEU B CA 1
ATOM 4386 C C . LEU B 1 177 ? -11.172 -19.391 -18.203 1 98.69 177 LEU B C 1
ATOM 4388 O O . LEU B 1 177 ? -10.516 -18.5 -17.672 1 98.69 177 LEU B O 1
ATOM 4392 N N . SER B 1 178 ? -11.078 -19.688 -19.453 1 98.44 178 SER B N 1
ATOM 4393 C CA . SER B 1 178 ? -10.32 -18.875 -20.406 1 98.44 178 SER B CA 1
ATOM 4394 C C . SER B 1 178 ? -11.242 -18.141 -21.375 1 98.44 178 SER B C 1
ATOM 4396 O O . SER B 1 178 ? -12.109 -18.75 -22 1 98.44 178 SER B O 1
ATOM 4398 N N . PHE B 1 179 ? -11.109 -16.797 -21.469 1 98.62 179 PHE B N 1
ATOM 4399 C CA . PHE B 1 179 ? -11.922 -15.969 -22.359 1 98.62 179 PHE B CA 1
ATOM 4400 C C . PHE B 1 179 ? -11.062 -15.352 -23.453 1 98.62 179 PHE B C 1
ATOM 4402 O O . PHE B 1 179 ? -9.93 -14.93 -23.203 1 98.62 179 PHE B O 1
ATOM 4409 N N . PRO B 1 180 ? -11.531 -15.328 -24.672 1 97.94 180 PRO B N 1
ATOM 4410 C CA . PRO B 1 180 ? -10.797 -14.602 -25.719 1 97.94 180 PRO B CA 1
ATOM 4411 C C . PRO B 1 180 ? -10.961 -13.086 -25.609 1 97.94 180 PRO B C 1
ATOM 4413 O O . PRO B 1 180 ? -12.031 -12.602 -25.219 1 97.94 180 PRO B O 1
ATOM 4416 N N . PRO B 1 181 ? -9.867 -12.352 -25.922 1 97.5 181 PRO B N 1
ATOM 4417 C CA . PRO B 1 181 ? -10.055 -10.906 -26.031 1 97.5 181 PRO B CA 1
ATOM 4418 C C . PRO B 1 181 ? -11.102 -10.531 -27.078 1 97.5 181 PRO B C 1
ATOM 4420 O O . PRO B 1 181 ? -11.367 -11.305 -28 1 97.5 181 PRO B O 1
ATOM 4423 N N . GLN B 1 182 ? -11.711 -9.398 -26.875 1 96.19 182 GLN B N 1
ATOM 4424 C CA . GLN B 1 182 ? -12.688 -8.859 -27.812 1 96.19 182 GLN B CA 1
ATOM 4425 C C . GLN B 1 182 ? -12.609 -7.336 -27.875 1 96.19 182 GLN B C 1
ATOM 4427 O O . GLN B 1 182 ? -12.992 -6.652 -26.922 1 96.19 182 GLN B O 1
ATOM 4432 N N . PRO B 1 183 ? -12.094 -6.809 -28.953 1 94.62 183 PRO B N 1
ATOM 4433 C CA . PRO B 1 183 ? -12.031 -5.348 -29.062 1 94.62 183 PRO B CA 1
ATOM 4434 C C . PRO B 1 183 ? -13.398 -4.688 -28.922 1 94.62 183 PRO B C 1
ATOM 4436 O O . PRO B 1 183 ? -14.422 -5.309 -29.219 1 94.62 183 PRO B O 1
ATOM 4439 N N . ARG B 1 184 ? -13.336 -3.496 -28.453 1 87.06 184 ARG B N 1
ATOM 4440 C CA . ARG B 1 184 ? -14.57 -2.729 -28.359 1 87.06 184 ARG B CA 1
ATOM 4441 C C . ARG B 1 184 ? -15.18 -2.496 -29.734 1 87.06 184 ARG B C 1
ATOM 4443 O O . ARG B 1 184 ? -14.461 -2.232 -30.703 1 87.06 184 ARG B O 1
ATOM 4450 N N . ALA B 1 185 ? -16.5 -2.877 -29.781 1 76.56 185 ALA B N 1
ATOM 4451 C CA . ALA B 1 185 ? -17.156 -2.609 -31.062 1 76.56 185 ALA B CA 1
ATOM 4452 C C . ALA B 1 185 ? -17.078 -1.127 -31.406 1 76.56 185 ALA B C 1
ATOM 4454 O O . ALA B 1 185 ? -17.094 -0.269 -30.531 1 76.56 185 ALA B O 1
ATOM 4455 N N . GLU B 1 186 ? -16.828 -0.859 -32.688 1 68.44 186 GLU B N 1
ATOM 4456 C CA . GLU B 1 186 ? -16.812 0.519 -33.188 1 68.44 186 GLU B CA 1
ATOM 4457 C C . GLU B 1 186 ? -18.078 1.259 -32.781 1 68.44 186 GLU B C 1
ATOM 4459 O O . GLU B 1 186 ? -19.188 0.731 -32.938 1 68.44 186 GLU B O 1
ATOM 4464 N N . GLY B 1 187 ? -18.125 2.434 -32.031 1 60.19 187 GLY B N 1
ATOM 4465 C CA . GLY B 1 187 ? -19.281 3.229 -31.656 1 60.19 187 GLY B CA 1
ATOM 4466 C C . GLY B 1 187 ? -19.797 2.873 -30.266 1 60.19 187 GLY B C 1
ATOM 4467 O O . GLY B 1 187 ? -20.797 3.438 -29.812 1 60.19 187 GLY B O 1
ATOM 4468 N N . GLN B 1 188 ? -19.391 1.777 -29.766 1 58.06 188 GLN B N 1
ATOM 4469 C CA . GLN B 1 188 ? -19.906 1.414 -28.453 1 58.06 188 GLN B CA 1
ATOM 4470 C C . GLN B 1 188 ? -19.438 2.408 -27.391 1 58.06 188 GLN B C 1
ATOM 4472 O O . GLN B 1 188 ? -18.25 2.688 -27.266 1 58.06 188 GLN B O 1
ATOM 4477 N N . LYS B 1 189 ? -20.391 3.32 -27.156 1 53.66 189 LYS B N 1
ATOM 4478 C CA . LYS B 1 189 ? -20.156 4.336 -26.141 1 53.66 189 LYS B CA 1
ATOM 4479 C C . LYS B 1 189 ? -19.734 3.701 -24.812 1 53.66 189 LYS B C 1
ATOM 4481 O O . LYS B 1 189 ? -20.109 2.557 -24.531 1 53.66 189 LYS B O 1
ATOM 4486 N N . GLU B 1 190 ? -18.797 4.195 -24.125 1 59.25 190 GLU B N 1
ATOM 4487 C CA . GLU B 1 190 ? -18.344 3.949 -22.75 1 59.25 190 GLU B CA 1
ATOM 4488 C C . GLU B 1 190 ? -19.531 3.768 -21.812 1 59.25 190 GLU B C 1
ATOM 4490 O O . GLU B 1 190 ? -19.359 3.633 -20.609 1 59.25 190 GLU B O 1
ATOM 4495 N N . GLY B 1 191 ? -20.641 3.334 -22.406 1 60.53 191 GLY B N 1
ATOM 4496 C CA . GLY B 1 191 ? -21.891 3.486 -21.656 1 60.53 191 GLY B CA 1
ATOM 4497 C C . GLY B 1 191 ? -22.328 2.207 -20.984 1 60.53 191 GLY B C 1
ATOM 4498 O O . GLY B 1 191 ? -23.516 2.018 -20.719 1 60.53 191 GLY B O 1
ATOM 4499 N N . GLY B 1 192 ? -21.406 1.305 -20.766 1 76.69 192 GLY B N 1
ATOM 4500 C CA . GLY B 1 192 ? -21.859 0.122 -20.047 1 76.69 192 GLY B CA 1
ATOM 4501 C C . GLY B 1 192 ? -22 0.341 -18.562 1 76.69 192 GLY B C 1
ATOM 4502 O O . GLY B 1 192 ? -21.656 1.406 -18.047 1 76.69 192 GLY B O 1
ATOM 4503 N N . LYS B 1 193 ? -22.766 -0.529 -17.953 1 91.31 193 LYS B N 1
ATOM 4504 C CA . LYS B 1 193 ? -23.031 -0.487 -16.531 1 91.31 193 LYS B CA 1
ATOM 4505 C C . LYS B 1 193 ? -21.75 -0.684 -15.719 1 91.31 193 LYS B C 1
ATOM 4507 O O . LYS B 1 193 ? -21.688 -0.307 -14.547 1 91.31 193 LYS B O 1
ATOM 4512 N N . ALA B 1 194 ? -20.75 -1.236 -16.391 1 96.25 194 ALA B N 1
ATOM 4513 C CA . ALA B 1 194 ? -19.484 -1.478 -15.695 1 96.25 194 ALA B CA 1
ATOM 4514 C C . ALA B 1 194 ? -18.641 -0.206 -15.633 1 96.25 194 ALA B C 1
ATOM 4516 O O . ALA B 1 194 ? -18.312 0.383 -16.656 1 96.25 194 ALA B O 1
ATOM 4517 N N . LYS B 1 195 ? -18.312 0.209 -14.469 1 96 195 LYS B N 1
ATOM 4518 C CA . LYS B 1 195 ? -17.469 1.376 -14.258 1 96 195 LYS B CA 1
ATOM 4519 C C . LYS B 1 195 ? -16.016 0.963 -14.023 1 96 195 LYS B C 1
ATOM 4521 O O . LYS B 1 195 ? -15.734 0.116 -13.18 1 96 195 LYS B O 1
ATOM 4526 N N . PRO B 1 196 ? -15.094 1.587 -14.781 1 96.19 196 PRO B N 1
ATOM 4527 C CA . PRO B 1 196 ? -13.688 1.229 -14.609 1 96.19 196 PRO B CA 1
ATOM 4528 C C . PRO B 1 196 ? -13.164 1.552 -13.211 1 96.19 196 PRO B C 1
ATOM 4530 O O . PRO B 1 196 ? -13.602 2.525 -12.594 1 96.19 196 PRO B O 1
ATOM 4533 N N . VAL B 1 197 ? -12.297 0.71 -12.75 1 96.25 197 VAL B N 1
ATOM 4534 C CA . VAL B 1 197 ? -11.625 0.834 -11.453 1 96.25 197 VAL B CA 1
ATOM 4535 C C . VAL B 1 197 ? -10.156 1.194 -11.664 1 96.25 197 VAL B C 1
ATOM 4537 O O . VAL B 1 197 ? -9.469 0.571 -12.477 1 96.25 197 VAL B O 1
ATOM 4540 N N . GLY B 1 198 ? -9.734 2.279 -10.961 1 93.75 198 GLY B N 1
ATOM 4541 C CA . GLY B 1 198 ? -8.328 2.627 -10.945 1 93.75 198 GLY B CA 1
ATOM 4542 C C . GLY B 1 198 ? -7.637 2.252 -9.648 1 93.75 198 GLY B C 1
ATOM 4543 O O . GLY B 1 198 ? -8.172 1.472 -8.859 1 93.75 198 GLY B O 1
ATOM 4544 N N . TYR B 1 199 ? -6.418 2.795 -9.344 1 92.25 199 TYR B N 1
ATOM 4545 C CA . TYR B 1 199 ? -5.574 2.43 -8.211 1 92.25 199 TYR B CA 1
ATOM 4546 C C . TYR B 1 199 ? -6.273 2.721 -6.891 1 92.25 199 TYR B C 1
ATOM 4548 O O . TYR B 1 199 ? -6.305 1.87 -6 1 92.25 199 TYR B O 1
ATOM 4556 N N . HIS B 1 200 ? -6.891 3.895 -6.836 1 94.38 200 HIS B N 1
ATOM 4557 C CA . HIS B 1 200 ? -7.34 4.32 -5.512 1 94.38 200 HIS B CA 1
ATOM 4558 C C . HIS B 1 200 ? -8.586 3.557 -5.082 1 94.38 200 HIS B C 1
ATOM 4560 O O . HIS B 1 200 ? -8.781 3.299 -3.891 1 94.38 200 HIS B O 1
ATOM 4566 N N . GLU B 1 201 ? -9.453 3.121 -6.066 1 96.81 201 GLU B N 1
ATOM 4567 C CA . GLU B 1 201 ? -10.68 2.414 -5.699 1 96.81 201 GLU B CA 1
ATOM 4568 C C . GLU B 1 201 ? -10.375 1.033 -5.129 1 96.81 201 GLU B C 1
ATOM 4570 O O . GLU B 1 201 ? -11.211 0.431 -4.457 1 96.81 201 GLU B O 1
ATOM 4575 N N . LEU B 1 202 ? -9.18 0.573 -5.383 1 97.88 202 LEU B N 1
ATOM 4576 C CA . LEU B 1 202 ? -8.781 -0.748 -4.914 1 97.88 202 LEU B CA 1
ATOM 4577 C C . LEU B 1 202 ? -8.742 -0.793 -3.389 1 97.88 202 LEU B C 1
ATOM 4579 O O . LEU B 1 202 ? -8.945 -1.851 -2.789 1 97.88 202 LEU B O 1
ATOM 4583 N N . ALA B 1 203 ? -8.477 0.371 -2.756 1 98 203 ALA B N 1
ATOM 4584 C CA . ALA B 1 203 ? -8.406 0.416 -1.297 1 98 203 ALA B CA 1
ATOM 4585 C C . ALA B 1 203 ? -9.734 -0.018 -0.672 1 98 203 ALA B C 1
ATOM 4587 O O . ALA B 1 203 ? -9.758 -0.917 0.172 1 98 203 ALA B O 1
ATOM 4588 N N . GLU B 1 204 ? -10.773 0.55 -1.147 1 98 204 GLU B N 1
ATOM 4589 C CA . GLU B 1 204 ? -12.094 0.22 -0.612 1 98 204 GLU B CA 1
ATOM 4590 C C . GLU B 1 204 ? -12.516 -1.189 -1.017 1 98 204 GLU B C 1
ATOM 4592 O O . GLU B 1 204 ? -13.07 -1.935 -0.206 1 98 204 GLU B O 1
ATOM 4597 N N . LEU B 1 205 ? -12.273 -1.514 -2.279 1 98.56 205 LEU B N 1
ATOM 4598 C CA . LEU B 1 205 ? -12.688 -2.824 -2.764 1 98.56 205 LEU B CA 1
ATOM 4599 C C . LEU B 1 205 ? -11.977 -3.938 -2.006 1 98.56 205 LEU B C 1
ATOM 4601 O O . LEU B 1 205 ? -12.594 -4.938 -1.636 1 98.56 205 LEU B O 1
ATOM 4605 N N . SER B 1 206 ? -10.672 -3.779 -1.762 1 98.44 206 SER B N 1
ATOM 4606 C CA . SER B 1 206 ? -9.922 -4.777 -1.004 1 98.44 206 SER B CA 1
ATOM 4607 C C . SER B 1 206 ? -10.422 -4.867 0.433 1 98.44 206 SER B C 1
ATOM 4609 O O . SER B 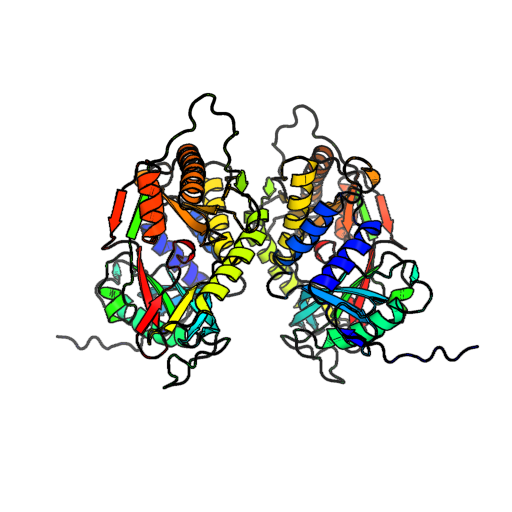1 206 ? -10.484 -5.961 1.005 1 98.44 206 SER B O 1
ATOM 4611 N N . HIS B 1 207 ? -10.773 -3.74 1.002 1 98.12 207 HIS B N 1
ATOM 4612 C CA . HIS B 1 207 ? -11.328 -3.711 2.35 1 98.12 207 HIS B CA 1
ATOM 4613 C C . HIS B 1 207 ? -12.633 -4.492 2.424 1 98.12 207 HIS B C 1
ATOM 4615 O O . HIS B 1 207 ? -12.828 -5.309 3.326 1 98.12 207 HIS B O 1
ATOM 4621 N N . VAL B 1 208 ? -13.477 -4.258 1.48 1 98.12 208 VAL B N 1
ATOM 4622 C CA . VAL B 1 208 ? -14.758 -4.945 1.414 1 98.12 208 VAL B CA 1
ATOM 4623 C C . VAL B 1 208 ? -14.531 -6.445 1.227 1 98.12 208 VAL B C 1
ATOM 4625 O O . VAL B 1 208 ? -15.188 -7.262 1.881 1 98.12 208 VAL B O 1
ATOM 4628 N N . ASP B 1 209 ? -13.625 -6.773 0.376 1 98.5 209 ASP B N 1
ATOM 4629 C CA . ASP B 1 209 ? -13.32 -8.172 0.1 1 98.5 209 ASP B CA 1
ATOM 4630 C C . ASP B 1 209 ? -12.859 -8.891 1.365 1 98.5 209 ASP B C 1
ATOM 4632 O O . ASP B 1 209 ? -13.328 -10 1.66 1 98.5 209 ASP B O 1
ATOM 4636 N N . GLU B 1 210 ? -11.984 -8.289 2.115 1 97.75 210 GLU B N 1
ATOM 4637 C CA . GLU B 1 210 ? -11.508 -8.867 3.367 1 97.75 210 GLU B CA 1
ATOM 4638 C C . GLU B 1 210 ? -12.656 -9.078 4.352 1 97.75 210 GLU B C 1
ATOM 4640 O O . GLU B 1 210 ? -12.727 -10.109 5.023 1 97.75 210 GLU B O 1
ATOM 4645 N N . LYS B 1 211 ? -13.469 -8.078 4.441 1 97.06 211 LYS B N 1
ATOM 4646 C CA . LYS B 1 211 ? -14.609 -8.164 5.344 1 97.06 211 LYS B CA 1
ATOM 4647 C C . LYS B 1 211 ? -15.523 -9.328 4.969 1 97.06 211 LYS B C 1
ATOM 4649 O O . LYS B 1 211 ? -15.969 -10.086 5.836 1 97.06 211 LYS B O 1
ATOM 4654 N N . LEU B 1 212 ? -15.805 -9.445 3.709 1 97.94 212 LEU B N 1
ATOM 4655 C CA . LEU B 1 212 ? -16.656 -10.516 3.219 1 97.94 212 LEU B CA 1
ATOM 4656 C C . LEU B 1 212 ? -16.031 -11.883 3.488 1 97.94 212 LEU B C 1
ATOM 4658 O O . LEU B 1 212 ? -16.719 -12.82 3.895 1 97.94 212 LEU B O 1
ATOM 4662 N N . LEU B 1 213 ? -14.742 -12.016 3.268 1 97.69 213 LEU B N 1
ATOM 4663 C CA . LEU B 1 213 ? -14.039 -13.273 3.496 1 97.69 213 LEU B CA 1
ATOM 4664 C C . LEU B 1 213 ? -14.07 -13.656 4.973 1 97.69 213 LEU B C 1
ATOM 4666 O O . LEU B 1 213 ? -14.312 -14.812 5.312 1 97.69 213 LEU B O 1
ATOM 4670 N N . ARG B 1 214 ? -13.82 -12.703 5.859 1 97.06 214 ARG B N 1
ATOM 4671 C CA . ARG B 1 214 ? -13.875 -12.961 7.293 1 97.06 214 ARG B CA 1
ATOM 4672 C C . ARG B 1 214 ? -15.266 -13.414 7.719 1 97.06 214 ARG B C 1
ATOM 4674 O O . ARG B 1 214 ? -15.398 -14.336 8.531 1 97.06 214 ARG B O 1
ATOM 4681 N N . ALA B 1 215 ? -16.234 -12.742 7.172 1 96.56 215 ALA B N 1
ATOM 4682 C CA . ALA B 1 215 ? -17.609 -13.133 7.477 1 96.56 215 ALA B CA 1
ATOM 4683 C C . ALA B 1 215 ? -17.891 -14.562 7.02 1 96.56 215 ALA B C 1
ATOM 4685 O O . ALA B 1 215 ? -18.5 -15.344 7.746 1 96.56 215 ALA B O 1
ATOM 4686 N N . ARG B 1 216 ? -17.453 -14.906 5.855 1 94.94 216 ARG B N 1
ATOM 4687 C CA . ARG B 1 2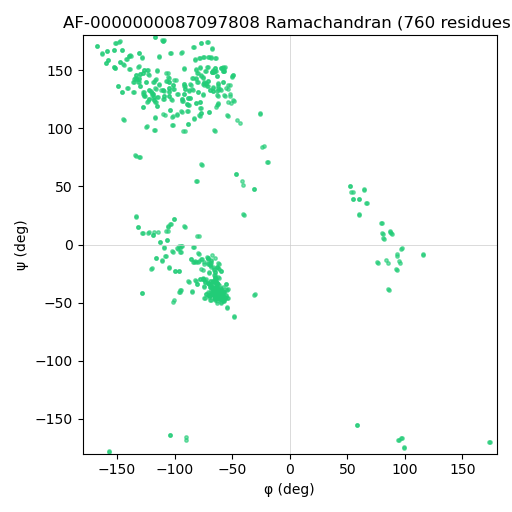16 ? -17.641 -16.234 5.301 1 94.94 216 ARG B CA 1
ATOM 4688 C C . ARG B 1 216 ? -16.953 -17.297 6.168 1 94.94 216 ARG B C 1
ATOM 4690 O O . ARG B 1 216 ? -17.547 -18.328 6.477 1 94.94 216 ARG B O 1
ATOM 4697 N N . LEU B 1 217 ? -15.758 -17 6.582 1 94.81 217 LEU B N 1
ATOM 4698 C CA . LEU B 1 217 ? -14.953 -17.969 7.336 1 94.81 217 LEU B CA 1
ATOM 4699 C C . LEU B 1 217 ? -15.43 -18.062 8.781 1 94.81 217 LEU B C 1
ATOM 4701 O O . LEU B 1 217 ? -15.117 -19.031 9.477 1 94.81 217 LEU B O 1
ATOM 4705 N N . SER B 1 218 ? -16.125 -17.031 9.234 1 94.38 218 SER B N 1
ATOM 4706 C CA . SER B 1 218 ? -16.625 -17.016 10.609 1 94.38 218 SER B CA 1
ATOM 4707 C C . SER B 1 218 ? -17.859 -17.906 10.758 1 94.38 218 SER B C 1
ATOM 4709 O O . SER B 1 218 ? -18.297 -18.188 11.867 1 94.38 218 SER B O 1
ATOM 4711 N N . LYS B 1 219 ? -18.406 -18.312 9.656 1 91.94 219 LYS B N 1
ATOM 4712 C CA . LYS B 1 219 ? -19.531 -19.234 9.703 1 91.94 219 LYS B CA 1
ATOM 4713 C C . LYS B 1 219 ? -19.078 -20.656 10.055 1 91.94 219 LYS B C 1
ATOM 4715 O O . LYS B 1 219 ? -18.078 -21.125 9.539 1 91.94 219 LYS B O 1
ATOM 4720 N N . GLU B 1 220 ? -19.859 -21.219 10.906 1 86.94 220 GLU B N 1
ATOM 4721 C CA . GLU B 1 220 ? -19.547 -22.578 11.312 1 86.94 220 GLU B CA 1
ATOM 4722 C C . GLU B 1 220 ? -19.609 -23.531 10.133 1 86.94 220 GLU B C 1
ATOM 4724 O O . GLU B 1 220 ? -20.469 -23.391 9.25 1 86.94 220 GLU B O 1
ATOM 4729 N N . SER B 1 221 ? -18.641 -24.328 10.141 1 80.5 221 SER B N 1
ATOM 4730 C CA . SER B 1 221 ? -18.625 -25.328 9.086 1 80.5 221 SER B CA 1
ATOM 4731 C C . SER B 1 221 ? -18.891 -26.719 9.648 1 80.5 221 SER B C 1
ATOM 4733 O O . SER B 1 221 ? -18.516 -27.016 10.789 1 80.5 221 SER B O 1
ATOM 4735 N N . LYS B 1 222 ? -19.781 -27.453 9.016 1 73.81 222 LYS B N 1
ATOM 4736 C CA . LYS B 1 222 ? -20.156 -28.781 9.461 1 73.81 222 LYS B CA 1
ATOM 4737 C C . LYS B 1 222 ? -19 -29.766 9.312 1 73.81 222 LYS B C 1
ATOM 4739 O O . LYS B 1 222 ? -19 -30.828 9.93 1 73.81 222 LYS B O 1
ATOM 4744 N N . GLY B 1 223 ? -18.031 -29.359 8.703 1 68.31 223 GLY B N 1
ATOM 4745 C CA . GLY B 1 223 ? -16.938 -30.281 8.492 1 68.31 223 GLY B CA 1
ATOM 4746 C C . GLY B 1 223 ? -15.852 -30.172 9.531 1 68.31 223 GLY B C 1
ATOM 4747 O O . GLY B 1 223 ? -15.898 -29.281 10.398 1 68.31 223 GLY B O 1
ATOM 4748 N N . SER B 1 224 ? -15.055 -31.141 9.562 1 67.19 224 SER B N 1
ATOM 4749 C CA . SER B 1 224 ? -13.969 -31.25 10.531 1 67.19 224 SER B CA 1
ATOM 4750 C C . SER B 1 224 ? -12.688 -30.625 10 1 67.19 224 SER B C 1
ATOM 4752 O O . SER B 1 224 ? -11.617 -30.781 10.594 1 67.19 224 SER B O 1
ATOM 4754 N N . LYS B 1 225 ? -12.875 -29.859 8.961 1 77.94 225 LYS B N 1
ATOM 4755 C CA . LYS B 1 225 ? -11.641 -29.359 8.359 1 77.94 225 LYS B CA 1
ATOM 4756 C C . LYS B 1 225 ? -11.414 -27.891 8.711 1 77.94 225 LYS B C 1
ATOM 4758 O O . LYS B 1 225 ? -12.367 -27.109 8.766 1 77.94 225 LYS B O 1
ATOM 4763 N N . THR B 1 226 ? -10.109 -27.609 8.914 1 86.19 226 THR B N 1
ATOM 4764 C CA . THR B 1 226 ? -9.688 -26.203 9 1 86.19 226 THR B CA 1
ATOM 4765 C C . THR B 1 226 ? -9.766 -25.531 7.637 1 86.19 226 THR B C 1
ATOM 4767 O O . THR B 1 226 ? -9.43 -26.141 6.617 1 86.19 226 THR B O 1
ATOM 4770 N N . ARG B 1 227 ? -10.297 -24.344 7.684 1 93.56 227 ARG B N 1
ATOM 4771 C CA . ARG B 1 227 ? -10.328 -23.547 6.465 1 93.56 227 ARG B CA 1
ATOM 4772 C C . ARG B 1 227 ? -9.273 -22.438 6.512 1 93.56 227 ARG B C 1
ATOM 4774 O O . ARG B 1 227 ? -9.172 -21.719 7.504 1 93.56 227 ARG B O 1
ATOM 4781 N N . VAL B 1 228 ? -8.445 -22.391 5.453 1 95.38 228 VAL B N 1
ATOM 4782 C CA . VAL B 1 228 ? -7.422 -21.344 5.402 1 95.38 228 VAL B CA 1
ATOM 4783 C C . VAL B 1 228 ? -7.574 -20.531 4.117 1 95.38 228 VAL B C 1
ATOM 4785 O O . VAL B 1 228 ? -8.102 -21.031 3.121 1 95.38 228 VAL B O 1
ATOM 4788 N N . SER B 1 229 ? -7.203 -19.297 4.168 1 98 229 SER B N 1
ATOM 4789 C CA . SER B 1 229 ? -7.254 -18.422 3.004 1 98 229 SER B CA 1
ATOM 4790 C C . SER B 1 229 ? -6.152 -17.359 3.061 1 98 229 SER B C 1
ATOM 4792 O O . SER B 1 229 ? -5.859 -16.828 4.129 1 98 229 SER B O 1
ATOM 4794 N N . LEU B 1 230 ? -5.52 -17.172 1.905 1 98.56 230 LEU B N 1
ATOM 4795 C CA . LEU B 1 230 ? -4.781 -15.922 1.769 1 98.56 230 LEU B CA 1
ATOM 4796 C C . LEU B 1 230 ? -5.727 -14.727 1.788 1 98.56 230 LEU B C 1
ATOM 4798 O O . LEU B 1 230 ? -6.898 -14.852 1.425 1 98.56 230 LEU B O 1
ATOM 4802 N N . LEU B 1 231 ? -5.23 -13.609 2.234 1 97.94 231 LEU B N 1
ATOM 4803 C CA . LEU B 1 231 ? -6.047 -12.398 2.266 1 97.94 231 LEU B CA 1
ATOM 4804 C C . LEU B 1 231 ? -5.836 -11.57 1.005 1 97.94 231 LEU B C 1
ATOM 4806 O O . LEU B 1 231 ? -4.699 -11.25 0.651 1 97.94 231 LEU B O 1
ATOM 4810 N N . PRO B 1 232 ? -6.934 -11.25 0.31 1 97.88 232 PRO B N 1
ATOM 4811 C CA . PRO B 1 232 ? -6.824 -10.352 -0.842 1 97.88 232 PRO B CA 1
ATOM 4812 C C . PRO B 1 232 ? -6.773 -8.883 -0.439 1 97.88 232 PRO B C 1
ATOM 4814 O O . PRO B 1 232 ? -7.551 -8.07 -0.952 1 97.88 232 PRO B O 1
ATOM 4817 N N . ASP B 1 233 ? -5.812 -8.562 0.436 1 96.62 233 ASP B N 1
ATOM 4818 C CA . ASP B 1 233 ? -5.715 -7.176 0.886 1 96.62 233 ASP B CA 1
ATOM 4819 C C . ASP B 1 233 ? -5.055 -6.301 -0.175 1 96.62 233 ASP B C 1
ATOM 4821 O O . ASP B 1 233 ? -4.629 -6.797 -1.22 1 96.62 233 ASP B O 1
ATOM 4825 N N . ILE B 1 234 ? -5.012 -5.082 0 1 97.62 234 ILE B N 1
ATOM 4826 C CA . ILE B 1 234 ? -4.578 -4.121 -1.009 1 97.62 234 ILE B CA 1
ATOM 4827 C C . ILE B 1 234 ? -3.111 -4.363 -1.352 1 97.62 234 ILE B C 1
ATOM 4829 O O . ILE B 1 234 ? -2.697 -4.184 -2.5 1 97.62 234 ILE B O 1
ATOM 4833 N N . ASP B 1 235 ? -2.256 -4.762 -0.412 1 97.31 235 ASP B N 1
ATOM 4834 C CA . ASP B 1 235 ? -0.848 -5.027 -0.69 1 97.31 235 ASP B CA 1
ATOM 4835 C C . ASP B 1 235 ? -0.692 -6.172 -1.691 1 97.31 235 ASP B C 1
ATOM 4837 O O . ASP B 1 235 ? 0.137 -6.098 -2.6 1 97.31 235 ASP B O 1
ATOM 4841 N N . ALA B 1 236 ? -1.522 -7.195 -1.499 1 97.81 236 ALA B N 1
ATOM 4842 C CA . ALA B 1 236 ? -1.491 -8.328 -2.426 1 97.81 236 ALA B CA 1
ATOM 4843 C C . ALA B 1 236 ? -1.882 -7.891 -3.834 1 97.81 236 ALA B C 1
ATOM 4845 O O . ALA B 1 236 ? -1.265 -8.312 -4.816 1 97.81 236 ALA B O 1
ATOM 4846 N N . ILE B 1 237 ? -2.859 -7.016 -3.918 1 98.38 237 ILE B N 1
ATOM 4847 C CA . ILE B 1 237 ? -3.346 -6.559 -5.215 1 98.38 237 ILE B CA 1
ATOM 4848 C C . ILE B 1 237 ? -2.316 -5.629 -5.852 1 98.38 237 ILE B C 1
ATOM 4850 O O . ILE B 1 237 ? -1.995 -5.766 -7.035 1 98.38 237 ILE B O 1
ATOM 4854 N N . LEU B 1 238 ? -1.756 -4.754 -5.039 1 97.81 238 LEU B N 1
ATOM 4855 C CA . LEU B 1 238 ? -0.781 -3.795 -5.551 1 97.81 238 LEU B CA 1
ATOM 4856 C C . LEU B 1 238 ? 0.488 -4.504 -6.012 1 97.81 238 LEU B C 1
ATOM 4858 O O . LEU B 1 238 ? 1.137 -4.07 -6.965 1 97.81 238 LEU B O 1
ATOM 4862 N N . TRP B 1 239 ? 0.813 -5.594 -5.367 1 98.25 239 TRP B N 1
ATOM 4863 C CA . TRP B 1 239 ? 1.957 -6.383 -5.809 1 98.25 239 TRP B CA 1
ATOM 4864 C C . TRP B 1 239 ? 1.811 -6.785 -7.273 1 98.25 239 TRP B C 1
ATOM 4866 O O . TRP B 1 239 ? 2.742 -6.625 -8.062 1 98.25 239 TRP B O 1
ATOM 4876 N N . HIS B 1 240 ? 0.628 -7.223 -7.672 1 98.38 240 HIS B N 1
ATOM 4877 C CA . HIS B 1 240 ? 0.345 -7.617 -9.047 1 98.38 240 HIS B CA 1
ATOM 4878 C C . HIS B 1 240 ? 0.347 -6.41 -9.977 1 98.38 240 HIS B C 1
ATOM 4880 O O . HIS B 1 240 ? 0.924 -6.465 -11.07 1 98.38 240 HIS B O 1
ATOM 4886 N N . LEU B 1 241 ? -0.264 -5.363 -9.531 1 98.19 241 LEU B N 1
ATOM 4887 C CA . LEU B 1 241 ? -0.491 -4.234 -10.43 1 98.19 241 LEU B CA 1
ATOM 4888 C C . LEU B 1 241 ? 0.801 -3.457 -10.664 1 98.19 241 LEU B C 1
ATOM 4890 O O . LEU B 1 241 ? 1.036 -2.951 -11.758 1 98.19 241 LEU B O 1
ATOM 4894 N N . MET B 1 242 ? 1.609 -3.363 -9.633 1 98 242 MET B N 1
ATOM 4895 C CA . MET B 1 242 ? 2.867 -2.641 -9.812 1 98 242 MET B CA 1
ATOM 4896 C C . MET B 1 242 ? 3.854 -3.461 -10.633 1 98 242 MET B C 1
ATOM 4898 O O . MET B 1 242 ? 4.648 -2.902 -11.391 1 98 242 MET B O 1
ATOM 4902 N N . ARG B 1 243 ? 3.82 -4.773 -10.531 1 97.56 243 ARG B N 1
ATOM 4903 C CA . ARG B 1 243 ? 4.566 -5.633 -11.438 1 97.56 243 ARG B CA 1
ATOM 4904 C C . ARG B 1 243 ? 4.117 -5.422 -12.883 1 97.56 243 ARG B C 1
ATOM 4906 O O . ARG B 1 243 ? 4.945 -5.27 -13.781 1 97.56 243 ARG B O 1
ATOM 4913 N N . GLU B 1 244 ? 2.807 -5.402 -13.078 1 97.81 244 GLU B N 1
ATOM 4914 C CA . GLU B 1 244 ? 2.234 -5.145 -14.398 1 97.81 244 GLU B CA 1
ATOM 4915 C C . GLU B 1 244 ? 2.709 -3.805 -14.953 1 97.81 244 GLU B C 1
ATOM 4917 O O . GLU B 1 244 ? 3.076 -3.705 -16.125 1 97.81 244 GLU B O 1
ATOM 4922 N N . ASP B 1 245 ? 2.68 -2.826 -14.109 1 97.69 245 ASP B N 1
ATOM 4923 C CA . ASP B 1 245 ? 3.027 -1.48 -14.555 1 97.69 245 ASP B CA 1
ATOM 4924 C C . ASP B 1 245 ? 4.488 -1.409 -14.992 1 97.69 245 ASP B C 1
ATOM 4926 O O . ASP B 1 245 ? 4.812 -0.749 -15.984 1 97.69 245 ASP B O 1
ATOM 4930 N N . PHE B 1 246 ? 5.355 -2.053 -14.242 1 97.06 246 PHE B N 1
ATOM 4931 C CA . PHE B 1 246 ? 6.75 -2.105 -14.664 1 97.06 246 PHE B CA 1
ATOM 4932 C C . PHE B 1 246 ? 6.867 -2.693 -16.062 1 97.06 246 PHE B C 1
ATOM 4934 O O . PHE B 1 246 ? 7.543 -2.123 -16.938 1 97.06 246 PHE B O 1
ATOM 4941 N N . MET B 1 247 ? 6.168 -3.779 -16.297 1 96.5 247 MET B N 1
ATOM 4942 C CA . MET B 1 247 ? 6.25 -4.496 -17.562 1 96.5 247 MET B CA 1
ATOM 4943 C C . MET B 1 247 ? 5.629 -3.676 -18.688 1 96.5 247 MET B C 1
ATOM 4945 O O . MET B 1 247 ? 6.23 -3.516 -19.75 1 96.5 247 MET B O 1
ATOM 4949 N N . THR B 1 248 ? 4.426 -3.123 -18.484 1 96.62 248 THR B N 1
ATOM 4950 C CA . THR B 1 248 ? 3.709 -2.426 -19.547 1 96.62 248 THR B CA 1
ATOM 4951 C C . THR B 1 248 ? 4.41 -1.118 -19.891 1 96.62 248 THR B C 1
ATOM 4953 O O . THR B 1 248 ? 4.418 -0.709 -21.062 1 96.62 248 THR B O 1
ATOM 4956 N N . LYS B 1 249 ? 4.945 -0.488 -18.859 1 95.06 249 LYS B N 1
ATOM 4957 C CA . LYS B 1 249 ? 5.723 0.709 -19.172 1 95.06 249 LYS B CA 1
ATOM 4958 C C . LYS B 1 249 ? 6.891 0.385 -20.094 1 95.06 249 LYS B C 1
ATOM 4960 O O . LYS B 1 249 ? 7.18 1.139 -21.031 1 95.06 249 LYS B O 1
ATOM 4965 N N . HIS B 1 250 ? 7.57 -0.7 -19.875 1 93 250 HIS B N 1
ATOM 4966 C CA . HIS B 1 250 ? 8.703 -1.115 -20.688 1 93 250 HIS B CA 1
ATOM 4967 C C . HIS B 1 250 ? 8.258 -1.514 -22.094 1 93 250 HIS B C 1
ATOM 4969 O O . HIS B 1 250 ? 8.914 -1.169 -23.078 1 93 250 HIS B O 1
ATOM 4975 N N . ILE B 1 251 ? 7.152 -2.17 -22.172 1 93.19 251 ILE B N 1
ATOM 4976 C CA . ILE B 1 251 ? 6.723 -2.775 -23.422 1 93.19 251 ILE B CA 1
ATOM 4977 C C . ILE B 1 251 ? 5.984 -1.74 -24.266 1 93.19 251 ILE B C 1
ATOM 4979 O O . ILE B 1 251 ? 6.188 -1.665 -25.484 1 93.19 251 ILE B O 1
ATOM 4983 N N . PHE B 1 252 ? 5.117 -0.873 -23.656 1 94 252 PHE B N 1
ATOM 4984 C CA . PHE B 1 252 ? 4.199 -0.032 -24.422 1 94 252 PHE B CA 1
ATOM 4985 C C . PHE B 1 252 ? 4.523 1.443 -24.219 1 94 252 PHE B C 1
ATOM 4987 O O . PHE B 1 252 ? 3.965 2.307 -24.891 1 94 252 PHE B O 1
ATOM 4994 N N . GLY B 1 253 ? 5.398 1.759 -23.219 1 92.88 253 GLY B N 1
ATOM 4995 C CA . GLY B 1 253 ? 5.715 3.145 -22.906 1 92.88 253 GLY B CA 1
ATOM 4996 C C . GLY B 1 253 ? 4.672 3.82 -22.047 1 92.88 253 GLY B C 1
ATOM 4997 O O . GLY B 1 253 ? 4.758 5.023 -21.781 1 92.88 253 GLY B O 1
ATOM 4998 N N . LYS B 1 254 ? 3.66 3.051 -21.594 1 94.56 254 LYS B N 1
ATOM 4999 C CA . LYS B 1 254 ? 2.584 3.541 -20.734 1 94.56 254 LYS B CA 1
ATOM 5000 C C . LYS B 1 254 ? 2.016 2.418 -19.859 1 94.56 254 LYS B C 1
ATOM 5002 O O . LYS B 1 254 ? 2.371 1.251 -20.047 1 94.56 254 LYS B O 1
ATOM 5007 N N . THR B 1 255 ? 1.253 2.777 -18.891 1 96.44 255 THR B N 1
ATOM 5008 C CA . THR B 1 255 ? 0.602 1.813 -18.016 1 96.44 255 THR B CA 1
ATOM 5009 C C . THR B 1 255 ? -0.915 1.876 -18.172 1 96.44 255 THR B C 1
ATOM 5011 O O . THR B 1 255 ? -1.467 2.928 -18.5 1 96.44 255 THR B O 1
ATOM 5014 N N . PRO B 1 256 ? -1.558 0.777 -17.969 1 95.88 256 PRO B N 1
ATOM 5015 C CA . PRO B 1 256 ? -3.021 0.817 -18.016 1 95.88 256 PRO B CA 1
ATOM 5016 C C . PRO B 1 256 ? -3.621 1.639 -16.875 1 95.88 256 PRO B C 1
ATOM 5018 O O . PRO B 1 256 ? -3.076 1.656 -15.766 1 95.88 256 PRO B O 1
ATOM 5021 N N . THR B 1 257 ? -4.781 2.238 -17.172 1 93.81 257 THR B N 1
ATOM 5022 C CA . THR B 1 257 ? -5.477 3.004 -16.141 1 93.81 257 THR B CA 1
ATOM 5023 C C . THR B 1 257 ? -6.684 2.229 -15.617 1 93.81 257 THR B C 1
ATOM 5025 O O . THR B 1 257 ? -7.195 2.523 -14.531 1 93.81 257 THR B O 1
ATOM 5028 N N . VAL B 1 258 ? -7.152 1.244 -16.391 1 96.31 258 VAL B N 1
ATOM 5029 C CA . VAL B 1 258 ? -8.297 0.433 -16 1 96.31 258 VAL B CA 1
ATOM 5030 C C . VAL B 1 258 ? -7.82 -0.883 -15.391 1 96.31 258 VAL B C 1
ATOM 5032 O O . VAL B 1 258 ? -7.305 -1.75 -16.094 1 96.31 258 VAL B O 1
ATOM 5035 N N . ARG B 1 259 ? -8.047 -1.049 -14.086 1 97.75 259 ARG B N 1
ATOM 5036 C CA . ARG B 1 259 ? -7.516 -2.186 -13.344 1 97.75 259 ARG B CA 1
ATOM 5037 C C . ARG B 1 259 ? -8.625 -3.152 -12.945 1 97.75 259 ARG B C 1
ATOM 5039 O O . ARG B 1 259 ? -8.367 -4.172 -12.305 1 97.75 259 ARG B O 1
ATOM 5046 N N . GLY B 1 260 ? -9.781 -2.844 -13.25 1 98.31 260 GLY B N 1
ATOM 5047 C CA . GLY B 1 260 ? -10.984 -3.594 -12.906 1 98.31 260 GLY B CA 1
ATOM 5048 C C . GLY B 1 260 ? -12.266 -2.873 -13.289 1 98.31 260 GLY B C 1
ATOM 5049 O O . GLY B 1 260 ? -12.234 -1.884 -14.023 1 98.31 260 GLY B O 1
ATOM 5050 N N . ALA B 1 261 ? -13.328 -3.422 -12.812 1 98.38 261 ALA B N 1
ATOM 5051 C CA . ALA B 1 261 ? -14.633 -2.812 -13.062 1 98.38 261 ALA B CA 1
ATOM 5052 C C . ALA B 1 261 ? -15.625 -3.15 -11.953 1 98.38 261 ALA B C 1
ATOM 5054 O O . ALA B 1 261 ? -15.484 -4.172 -11.281 1 98.38 261 ALA B O 1
ATOM 5055 N N . VAL B 1 262 ? -16.547 -2.277 -11.789 1 98.56 262 VAL B N 1
ATOM 5056 C CA . VAL B 1 262 ? -17.594 -2.455 -10.781 1 98.56 262 VAL B CA 1
ATOM 5057 C C . VAL B 1 262 ? -18.969 -2.242 -11.414 1 98.56 262 VAL B C 1
ATOM 5059 O O . VAL B 1 262 ? -19.156 -1.331 -12.227 1 98.56 262 VAL B O 1
ATOM 5062 N N . VAL B 1 263 ? -19.891 -3.086 -11.102 1 98.44 263 VAL B N 1
ATOM 5063 C CA . VAL B 1 263 ? -21.297 -2.943 -11.469 1 98.44 263 VAL B CA 1
ATOM 5064 C C . VAL B 1 263 ? -22.156 -2.877 -10.203 1 98.44 263 VAL B C 1
ATOM 5066 O O . VAL B 1 263 ? -22 -3.699 -9.297 1 98.44 263 VAL B O 1
ATOM 5069 N N . GLY B 1 264 ? -23.016 -1.879 -10.156 1 97.69 264 GLY B N 1
ATOM 5070 C CA . GLY B 1 264 ? -23.969 -1.815 -9.062 1 97.69 264 GLY B CA 1
ATOM 5071 C C . GLY B 1 264 ? -23.547 -0.871 -7.953 1 97.69 264 GLY B C 1
ATOM 5072 O O . GLY B 1 264 ? -22.516 -0.188 -8.07 1 97.69 264 GLY B O 1
ATOM 5073 N N . GLU B 1 265 ? -24.328 -0.866 -6.887 1 95.69 265 GLU B N 1
ATOM 5074 C CA . GLU B 1 265 ? -24.109 0.047 -5.77 1 95.69 265 GLU B CA 1
ATOM 5075 C C . GLU B 1 265 ? -23.484 -0.677 -4.578 1 95.69 265 GLU B C 1
ATOM 5077 O O . GLU B 1 265 ? -23.531 -1.906 -4.5 1 95.69 265 GLU B O 1
ATOM 5082 N N . ARG B 1 266 ? -22.969 0.1 -3.676 1 95.44 266 ARG B N 1
ATOM 5083 C CA . ARG B 1 266 ? -22.328 -0.441 -2.486 1 95.44 266 ARG B CA 1
ATOM 5084 C C . ARG B 1 266 ? -23.25 -1.405 -1.749 1 95.44 266 ARG B C 1
ATOM 5086 O O . ARG B 1 266 ? -24.438 -1.116 -1.556 1 95.44 266 ARG B O 1
ATOM 5093 N N . GLY B 1 267 ? -22.75 -2.473 -1.382 1 96.38 267 GLY B N 1
ATOM 5094 C CA . GLY B 1 267 ? -23.516 -3.512 -0.718 1 96.38 267 GLY B CA 1
ATOM 5095 C C . GLY B 1 267 ? -24.078 -4.539 -1.679 1 96.38 267 GLY B C 1
ATOM 5096 O O . GLY B 1 267 ? -24.391 -5.664 -1.278 1 96.38 267 GLY B O 1
ATOM 5097 N N . GLU B 1 268 ? -24.188 -4.121 -2.975 1 97.44 268 GLU B N 1
ATOM 5098 C CA . GLU B 1 268 ? -24.719 -5.008 -4.004 1 97.44 268 GLU B CA 1
ATOM 5099 C C . GLU B 1 268 ? -23.781 -5.105 -5.199 1 97.44 268 GLU B C 1
ATOM 5101 O O . GLU B 1 268 ? -24.141 -5.676 -6.23 1 97.44 268 GLU B O 1
ATOM 5106 N N . ARG B 1 269 ? -22.656 -4.582 -5.027 1 98.31 269 ARG B N 1
ATOM 5107 C CA . ARG B 1 269 ? -21.75 -4.52 -6.168 1 98.31 269 ARG B CA 1
ATOM 5108 C C . ARG B 1 269 ? -21.297 -5.914 -6.59 1 98.31 269 ARG B C 1
ATOM 5110 O O . ARG B 1 269 ? -21.156 -6.805 -5.746 1 98.31 269 ARG B O 1
ATOM 5117 N N . VAL B 1 270 ? -21.062 -6.062 -7.855 1 98.69 270 VAL B N 1
ATOM 5118 C CA . VAL B 1 270 ? -20.266 -7.125 -8.461 1 98.69 270 VAL B CA 1
ATOM 5119 C C . VAL B 1 270 ? -19.047 -6.523 -9.172 1 98.69 270 VAL B C 1
ATOM 5121 O O . VAL B 1 270 ? -19.188 -5.617 -10 1 98.69 270 VAL B O 1
ATOM 5124 N N . TRP B 1 271 ? -17.906 -6.973 -8.812 1 98.81 271 TRP B N 1
ATOM 5125 C CA . TRP B 1 271 ? -16.734 -6.301 -9.391 1 98.81 271 TRP B CA 1
ATOM 5126 C C . TRP B 1 271 ? -15.586 -7.285 -9.594 1 98.81 271 TRP B C 1
ATOM 5128 O O . TRP B 1 271 ? -15.586 -8.375 -9.016 1 98.81 271 TRP B O 1
ATOM 5138 N N . ALA B 1 272 ? -14.703 -6.949 -10.484 1 98.81 272 ALA B N 1
ATOM 5139 C CA . ALA B 1 272 ? -13.5 -7.719 -10.773 1 98.81 272 ALA B CA 1
ATOM 5140 C C . ALA B 1 272 ? -12.273 -6.809 -10.883 1 98.81 272 ALA B C 1
ATOM 5142 O O . ALA B 1 272 ? -12.391 -5.656 -11.312 1 98.81 272 ALA B O 1
ATOM 5143 N N . VAL B 1 273 ? -11.211 -7.285 -10.414 1 98.81 273 VAL B N 1
ATOM 5144 C CA . VAL B 1 273 ? -9.898 -6.664 -10.586 1 98.81 273 VAL B CA 1
ATOM 5145 C C . VAL B 1 273 ? -8.977 -7.609 -11.352 1 98.81 273 VAL B C 1
ATOM 5147 O O . VAL B 1 273 ? -9.062 -8.836 -11.203 1 98.81 273 VAL B O 1
ATOM 5150 N N . TRP B 1 274 ? -8.18 -7.039 -12.258 1 98.81 274 TRP B N 1
ATOM 5151 C CA . TRP B 1 274 ? -7.375 -7.922 -13.094 1 98.81 274 TRP B CA 1
ATOM 5152 C C . TRP B 1 274 ? -5.961 -7.371 -13.273 1 98.81 274 TRP B C 1
ATOM 5154 O O . TRP B 1 274 ? -5.695 -6.215 -12.938 1 98.81 274 TRP B O 1
ATOM 5164 N N . THR B 1 275 ? -5.062 -8.195 -13.688 1 98.62 275 THR B N 1
ATOM 5165 C CA . THR B 1 275 ? -3.68 -7.871 -14.023 1 98.62 275 THR B CA 1
ATOM 5166 C C . THR B 1 275 ? -3.279 -8.508 -15.352 1 98.62 275 THR B C 1
ATOM 5168 O O . THR B 1 275 ? -3.768 -9.586 -15.703 1 98.62 275 THR B O 1
ATOM 5171 N N . ARG B 1 276 ? -2.441 -7.824 -16.109 1 97.81 276 ARG B N 1
ATOM 5172 C CA . ARG B 1 276 ? -1.927 -8.352 -17.375 1 97.81 276 ARG B CA 1
ATOM 5173 C C . ARG B 1 276 ? -0.497 -8.859 -17.203 1 97.81 276 ARG B C 1
ATOM 5175 O O . ARG B 1 276 ? 0.364 -8.148 -16.688 1 97.81 276 ARG B O 1
ATOM 5182 N N . GLY B 1 277 ? -0.322 -10.109 -17.562 1 95.81 277 GLY B N 1
ATOM 5183 C CA . GLY B 1 277 ? 1.002 -10.703 -17.531 1 95.81 277 GLY B CA 1
ATOM 5184 C C . GLY B 1 277 ? 1.621 -10.867 -18.906 1 95.81 277 GLY B C 1
ATOM 5185 O O . GLY B 1 277 ? 0.964 -11.336 -19.844 1 95.81 277 GLY B O 1
ATOM 5186 N N . TYR B 1 278 ? 2.873 -10.438 -19.062 1 93.62 278 TYR B N 1
ATOM 5187 C CA . TYR B 1 278 ? 3.607 -10.539 -20.312 1 93.62 278 TYR B CA 1
ATOM 5188 C C . TYR B 1 278 ? 4.836 -11.43 -20.156 1 93.62 278 TYR B C 1
ATOM 5190 O O . TYR B 1 278 ? 5.867 -10.984 -19.641 1 93.62 278 TYR B O 1
ATOM 5198 N N . TYR B 1 279 ? 4.781 -12.625 -20.531 1 83.81 279 TYR B N 1
ATOM 5199 C CA . TYR B 1 279 ? 5.855 -13.594 -20.344 1 83.81 279 TYR B CA 1
ATOM 5200 C C . TYR B 1 279 ? 6.676 -13.758 -21.609 1 83.81 279 TYR B C 1
ATOM 5202 O O . TYR B 1 279 ? 7.828 -14.195 -21.562 1 83.81 279 TYR B O 1
ATOM 5210 N N . GLY B 1 280 ? 6.125 -13.43 -22.797 1 81.75 280 GLY B N 1
ATOM 5211 C CA . GLY B 1 280 ? 6.84 -13.492 -24.062 1 81.75 280 GLY B CA 1
ATOM 5212 C C . GLY B 1 280 ? 6.949 -12.141 -24.75 1 81.75 280 GLY B C 1
ATOM 5213 O O . GLY B 1 280 ? 7.441 -12.055 -25.875 1 81.75 280 GLY B O 1
ATOM 5214 N N . GLY B 1 281 ? 6.555 -11.117 -24.078 1 78.44 281 GLY B N 1
ATOM 5215 C CA . GLY B 1 281 ? 6.547 -9.805 -24.688 1 78.44 281 GLY B CA 1
ATOM 5216 C C . GLY B 1 281 ? 5.684 -9.734 -25.938 1 78.44 281 GLY B C 1
ATOM 5217 O O . GLY B 1 281 ? 4.664 -10.422 -26.031 1 78.44 281 GLY B O 1
ATOM 5218 N N . LEU B 1 282 ? 6.047 -8.758 -26.781 1 80.75 282 LEU B N 1
ATOM 5219 C CA . LEU B 1 282 ? 5.262 -8.57 -28 1 80.75 282 LEU B CA 1
ATOM 5220 C C . LEU B 1 282 ? 5.711 -9.531 -29.094 1 80.75 282 LEU B C 1
ATOM 5222 O O . LEU B 1 282 ? 4.98 -9.766 -30.062 1 80.75 282 LEU B O 1
ATOM 5226 N N . LYS B 1 283 ? 6.883 -10.078 -28.812 1 81 283 LYS B N 1
ATOM 5227 C CA . LYS B 1 283 ? 7.43 -11 -29.812 1 81 283 LYS B CA 1
ATOM 5228 C C . LYS B 1 283 ? 6.746 -12.359 -29.734 1 81 283 LYS B C 1
ATOM 5230 O O . LYS B 1 283 ? 6.547 -13.023 -30.75 1 81 283 LYS B O 1
ATOM 5235 N N . LYS B 1 284 ? 6.273 -12.789 -28.578 1 82.5 284 LYS B N 1
ATOM 5236 C CA . LYS B 1 284 ? 5.543 -14.031 -28.344 1 82.5 284 LYS B CA 1
ATOM 5237 C C . LYS B 1 284 ? 4.262 -13.781 -27.547 1 82.5 284 LYS B C 1
ATOM 5239 O O . LYS B 1 284 ? 4.191 -14.078 -26.359 1 82.5 284 LYS B O 1
ATOM 5244 N N . PRO B 1 285 ? 3.332 -13.266 -28.219 1 84 285 PRO B N 1
ATOM 5245 C CA . PRO B 1 285 ? 2.119 -12.828 -27.531 1 84 285 PRO B CA 1
ATOM 5246 C C . PRO B 1 285 ? 1.304 -13.984 -26.969 1 84 285 PRO B C 1
ATOM 5248 O O . PRO B 1 285 ? 0.41 -13.773 -26.141 1 84 285 PRO B O 1
ATOM 5251 N N . GLU B 1 286 ? 1.604 -15.305 -27.406 1 84.69 286 GLU B N 1
ATOM 5252 C CA . GLU B 1 286 ? 0.839 -16.469 -26.969 1 84.69 286 GLU B CA 1
ATOM 5253 C C . GLU B 1 286 ? 0.885 -16.641 -25.453 1 84.69 286 GLU B C 1
ATOM 5255 O O . GLU B 1 286 ? -0.044 -17.172 -24.859 1 84.69 286 GLU B O 1
ATOM 5260 N N . GLY B 1 287 ? 1.879 -16.094 -24.828 1 85.25 287 GLY B N 1
ATOM 5261 C CA . GLY B 1 287 ? 2.016 -16.25 -23.391 1 85.25 287 GLY B CA 1
ATOM 5262 C C . GLY B 1 287 ? 1.472 -15.055 -22.625 1 85.25 287 GLY B C 1
ATOM 5263 O O . GLY B 1 287 ? 1.435 -15.078 -21.391 1 85.25 287 GLY B O 1
ATOM 5264 N N . ASN B 1 288 ? 1.004 -14.016 -23.344 1 93.5 288 ASN B N 1
ATOM 5265 C CA . ASN B 1 288 ? 0.459 -12.844 -22.672 1 93.5 288 ASN B CA 1
ATOM 5266 C C . ASN B 1 288 ? -0.963 -13.086 -22.172 1 93.5 288 ASN B C 1
ATOM 5268 O O . ASN B 1 288 ? -1.882 -13.266 -22.969 1 93.5 288 ASN B O 1
ATOM 5272 N N . THR B 1 289 ? -1.136 -13.148 -20.906 1 96.75 289 THR B N 1
ATOM 5273 C CA . THR B 1 289 ? -2.414 -13.523 -20.312 1 96.75 289 THR B CA 1
ATOM 5274 C C . THR B 1 289 ? -2.877 -12.469 -19.312 1 96.75 289 THR B C 1
ATOM 5276 O O . THR B 1 289 ? -2.084 -11.977 -18.516 1 96.75 289 THR B O 1
ATOM 5279 N N . MET B 1 290 ? -4.066 -12.031 -19.484 1 98.31 290 MET B N 1
ATOM 5280 C CA . MET B 1 290 ? -4.688 -11.227 -18.438 1 98.31 290 MET B CA 1
ATOM 5281 C C . MET B 1 290 ? -5.387 -12.117 -17.406 1 98.31 290 MET B C 1
ATOM 5283 O O . MET B 1 290 ? -6.082 -13.062 -17.781 1 98.31 290 MET B O 1
ATOM 5287 N N . HIS B 1 291 ? -5.18 -11.891 -16.141 1 98.75 291 HIS B N 1
ATOM 5288 C CA . HIS B 1 291 ? -5.762 -12.695 -15.078 1 98.75 291 HIS B CA 1
ATOM 5289 C C . HIS B 1 291 ? -6.742 -11.875 -14.242 1 98.75 291 HIS B C 1
ATOM 5291 O O . HIS B 1 291 ? -6.41 -10.781 -13.773 1 98.75 291 HIS B O 1
ATOM 5297 N N . ILE B 1 292 ? -7.934 -12.398 -14.117 1 98.88 292 ILE B N 1
ATOM 5298 C CA . ILE B 1 292 ? -8.82 -11.859 -13.086 1 98.88 292 ILE B CA 1
ATOM 5299 C C . ILE B 1 292 ? -8.289 -12.242 -11.703 1 98.88 292 ILE B C 1
ATOM 5301 O O . ILE B 1 292 ? -8.242 -13.422 -11.352 1 98.88 292 ILE B O 1
ATOM 5305 N N . LEU B 1 293 ? -7.883 -11.242 -10.977 1 98.81 293 LEU B N 1
ATOM 5306 C CA . LEU B 1 293 ? -7.332 -11.484 -9.648 1 98.81 293 LEU B CA 1
ATOM 5307 C C . LEU B 1 293 ? -8.43 -11.844 -8.656 1 98.81 293 LEU B C 1
ATOM 5309 O O . LEU B 1 293 ? -8.266 -12.742 -7.836 1 98.81 293 LEU B O 1
ATOM 5313 N N . ARG B 1 294 ? -9.492 -11.086 -8.688 1 98.81 294 ARG B N 1
ATOM 5314 C CA . ARG B 1 294 ? -10.664 -11.305 -7.848 1 98.81 294 ARG B CA 1
ATOM 5315 C C . ARG B 1 294 ? -11.945 -11.039 -8.617 1 98.81 294 ARG B C 1
ATOM 5317 O O . ARG B 1 294 ? -12.039 -10.07 -9.375 1 98.81 294 ARG B O 1
ATOM 5324 N N . LEU B 1 295 ? -12.891 -11.859 -8.516 1 98.69 295 LEU B N 1
ATOM 5325 C CA . LEU B 1 295 ? -14.289 -11.625 -8.852 1 98.69 295 LEU B CA 1
ATOM 5326 C C . LEU B 1 295 ? -15.164 -11.703 -7.609 1 98.69 295 LEU B C 1
ATOM 5328 O O . LEU B 1 295 ? -15.242 -12.742 -6.957 1 98.69 295 LEU B O 1
ATOM 5332 N N . VAL B 1 296 ? -15.859 -10.57 -7.281 1 98.62 296 VAL B N 1
ATOM 5333 C CA . VAL B 1 296 ? -16.516 -10.492 -5.98 1 98.62 296 VAL B CA 1
ATOM 5334 C C . VAL B 1 296 ? -17.984 -10.117 -6.168 1 98.62 296 VAL B C 1
ATOM 5336 O O . VAL B 1 296 ? -18.312 -9.227 -6.957 1 98.62 296 VAL B O 1
ATOM 5339 N N . MET B 1 297 ? -18.812 -10.859 -5.578 1 98.12 297 MET B N 1
ATOM 5340 C CA . MET B 1 297 ? -20.203 -10.508 -5.344 1 98.12 297 MET B CA 1
ATOM 5341 C C . MET B 1 297 ? -20.422 -10.062 -3.898 1 98.12 297 MET B C 1
ATOM 5343 O O . MET B 1 297 ? -20.344 -10.875 -2.977 1 98.12 297 MET B O 1
ATOM 5347 N N . GLU B 1 298 ? -20.672 -8.828 -3.68 1 98.31 298 GLU B N 1
ATOM 5348 C CA . GLU B 1 298 ? -20.734 -8.305 -2.316 1 98.31 298 GLU B CA 1
ATOM 5349 C C . GLU B 1 298 ? -21.922 -8.898 -1.556 1 98.31 298 GLU B C 1
ATOM 5351 O O . GLU B 1 298 ? -21.875 -9.055 -0.334 1 98.31 298 GLU B O 1
ATOM 5356 N N . ASN B 1 299 ? -22.969 -9.172 -2.33 1 97.81 299 ASN B N 1
ATOM 5357 C CA . ASN B 1 299 ? -24.156 -9.789 -1.747 1 97.81 299 ASN B CA 1
ATOM 5358 C C . ASN B 1 299 ? -24.422 -11.172 -2.344 1 97.81 299 ASN B C 1
ATOM 5360 O O . ASN B 1 299 ? -24.922 -11.281 -3.465 1 97.81 299 ASN B O 1
ATOM 5364 N N . GLU B 1 300 ? -24.219 -12.195 -1.585 1 93.19 300 GLU B N 1
ATOM 5365 C CA . GLU B 1 300 ? -24.344 -13.57 -2.053 1 93.19 300 GLU B CA 1
ATOM 5366 C C . GLU B 1 300 ? -25.797 -13.922 -2.344 1 93.19 300 GLU B C 1
ATOM 5368 O O . GLU B 1 300 ? -26.078 -14.898 -3.039 1 93.19 300 GLU B O 1
ATOM 5373 N N . GLN B 1 301 ? -26.672 -13.109 -1.849 1 95.38 301 GLN B N 1
ATOM 5374 C CA . GLN B 1 301 ? -28.094 -13.398 -2.01 1 95.38 301 GLN B CA 1
ATOM 5375 C C . GLN B 1 301 ? -28.656 -12.688 -3.232 1 95.38 301 GLN B C 1
ATOM 5377 O O . GLN B 1 301 ? -29.844 -12.844 -3.551 1 95.38 301 GLN B O 1
ATOM 5382 N N . SER B 1 302 ? -27.797 -11.953 -3.889 1 96.56 302 SER B N 1
ATOM 5383 C CA . SER B 1 302 ? -28.266 -11.273 -5.094 1 96.56 302 SER B CA 1
ATOM 5384 C C . SER B 1 302 ? -28.844 -12.266 -6.094 1 96.56 302 SER B C 1
ATOM 5386 O O . SER B 1 302 ? -28.359 -13.398 -6.207 1 96.56 302 SER B O 1
ATOM 5388 N N . SER B 1 303 ? -29.828 -11.805 -6.891 1 97.19 303 SER B N 1
ATOM 5389 C CA . SER B 1 303 ? -30.484 -12.688 -7.863 1 97.19 303 SER B CA 1
ATOM 5390 C C . SER B 1 303 ? -29.516 -13.094 -8.969 1 97.19 303 SER B C 1
ATOM 5392 O O . SER B 1 303 ? -28.641 -12.312 -9.352 1 97.19 303 SER B O 1
ATOM 5394 N N . ASP B 1 304 ? -29.719 -14.281 -9.477 1 97.31 304 ASP B N 1
ATOM 5395 C CA . ASP B 1 304 ? -28.875 -14.789 -10.547 1 97.31 304 ASP B CA 1
ATOM 5396 C C . ASP B 1 304 ? -28.938 -13.891 -11.781 1 97.31 304 ASP B C 1
ATOM 5398 O O . ASP B 1 304 ? -27.938 -13.688 -12.461 1 97.31 304 ASP B O 1
ATOM 5402 N N . GLY B 1 305 ? -30.156 -13.391 -12.008 1 97.56 305 GLY B N 1
ATOM 5403 C CA . GLY B 1 305 ? -30.297 -12.492 -13.141 1 97.56 305 GLY B CA 1
ATOM 5404 C C . GLY B 1 305 ? -29.438 -11.25 -13.039 1 97.56 305 GLY B C 1
ATOM 5405 O O . GLY B 1 305 ? -28.781 -10.859 -14 1 97.56 305 GLY B O 1
ATOM 5406 N N . TYR B 1 306 ? -29.453 -10.695 -11.852 1 97.5 306 TYR B N 1
ATOM 5407 C CA . TYR B 1 306 ? -28.656 -9.5 -11.609 1 97.5 306 TYR B CA 1
ATOM 5408 C C . TYR B 1 306 ? -27.172 -9.805 -11.734 1 97.5 306 TYR B C 1
ATOM 5410 O O . TYR B 1 306 ? -26.438 -9.078 -12.414 1 97.5 306 TYR B O 1
ATOM 5418 N N . VAL B 1 307 ? -26.734 -10.844 -11.117 1 97.81 307 VAL B N 1
ATOM 5419 C CA . VAL B 1 307 ? -25.312 -11.195 -11.102 1 97.81 307 VAL B CA 1
ATOM 5420 C C . VAL B 1 307 ? -24.859 -11.586 -12.5 1 97.81 307 VAL B C 1
ATOM 5422 O O . VAL B 1 307 ? -23.766 -11.234 -12.93 1 97.81 307 VAL B O 1
ATOM 5425 N N . GLN B 1 308 ? -25.703 -12.297 -13.195 1 98 308 GLN B N 1
ATOM 5426 C CA . GLN B 1 308 ? -25.406 -12.688 -14.57 1 98 308 GLN B CA 1
ATOM 5427 C C . GLN B 1 308 ? -25.141 -11.469 -15.445 1 98 308 GLN B C 1
ATOM 5429 O O . GLN B 1 308 ? -24.172 -11.438 -16.203 1 98 308 GLN B O 1
ATOM 5434 N N . GLU B 1 309 ? -26 -10.547 -15.352 1 97.5 309 GLU B N 1
ATOM 5435 C CA . GLU B 1 309 ? -25.844 -9.32 -16.125 1 97.5 309 GLU B CA 1
ATOM 5436 C C . GLU B 1 309 ? -24.562 -8.578 -15.742 1 97.5 309 GLU B C 1
ATOM 5438 O O . GLU B 1 309 ? -23.844 -8.078 -16.609 1 97.5 309 GLU B O 1
ATOM 5443 N N . ALA B 1 310 ? -24.328 -8.492 -14.453 1 97.88 310 ALA B N 1
ATOM 5444 C CA . ALA B 1 310 ? -23.141 -7.816 -13.961 1 97.88 310 ALA B CA 1
ATOM 5445 C C . ALA B 1 310 ? -21.875 -8.5 -14.477 1 97.88 310 ALA B C 1
ATOM 5447 O O . ALA B 1 310 ? -20.938 -7.832 -14.945 1 97.88 310 ALA B O 1
ATOM 5448 N N . ILE B 1 311 ? -21.844 -9.781 -14.445 1 97.81 311 ILE B N 1
ATOM 5449 C CA . ILE B 1 311 ? -20.688 -10.555 -14.906 1 97.81 311 ILE B CA 1
ATOM 5450 C C . ILE B 1 311 ? -20.484 -10.32 -16.391 1 97.81 311 ILE B C 1
ATOM 5452 O O . ILE B 1 311 ? -19.344 -10.156 -16.844 1 97.81 311 ILE B O 1
ATOM 5456 N N . HIS B 1 312 ? -21.578 -10.281 -17.125 1 97.5 312 HIS B N 1
ATOM 5457 C CA . HIS B 1 312 ? -21.484 -10.016 -18.547 1 97.5 312 HIS B CA 1
ATOM 5458 C C . HIS B 1 312 ? -20.844 -8.664 -18.828 1 97.5 312 HIS B C 1
ATOM 5460 O O . HIS B 1 312 ? -19.969 -8.555 -19.688 1 97.5 312 HIS B O 1
ATOM 5466 N N . GLU B 1 313 ? -21.281 -7.691 -18.062 1 97.06 313 GLU B N 1
ATOM 5467 C CA . GLU B 1 313 ? -20.734 -6.348 -18.219 1 97.06 313 GLU B CA 1
ATOM 5468 C C . GLU B 1 313 ? -19.25 -6.309 -17.844 1 97.06 313 GLU B C 1
ATOM 5470 O O . GLU B 1 313 ? -18.453 -5.676 -18.547 1 97.06 313 GLU B O 1
ATOM 5475 N N . LEU B 1 314 ? -18.875 -6.953 -16.766 1 97.88 314 LEU B N 1
ATOM 5476 C CA . LEU B 1 314 ? -17.484 -6.996 -16.312 1 97.88 314 LEU B CA 1
ATOM 5477 C C . LEU B 1 314 ? -16.594 -7.656 -17.344 1 97.88 314 LEU B C 1
ATOM 5479 O O . LEU B 1 314 ? -15.539 -7.121 -17.688 1 97.88 314 LEU B O 1
ATOM 5483 N N . LEU B 1 315 ? -17.062 -8.781 -17.891 1 97.81 315 LEU B N 1
ATOM 5484 C CA . LEU B 1 315 ? -16.25 -9.547 -18.828 1 97.81 315 LEU B CA 1
ATOM 5485 C C . LEU B 1 315 ? -16.172 -8.828 -20.172 1 97.81 315 LEU B C 1
ATOM 5487 O O . LEU B 1 315 ? -15.156 -8.922 -20.875 1 97.81 315 LEU B O 1
ATOM 5491 N N . THR B 1 316 ? -17.219 -8.102 -20.516 1 96.5 316 THR B N 1
ATOM 5492 C CA . THR B 1 316 ? -17.172 -7.297 -21.734 1 96.5 316 THR B CA 1
ATOM 5493 C C . THR B 1 316 ? -16.047 -6.262 -21.641 1 96.5 316 THR B C 1
ATOM 5495 O O . THR B 1 316 ? -15.242 -6.141 -22.578 1 96.5 316 THR B O 1
ATOM 5498 N N . LEU B 1 317 ? -15.961 -5.602 -20.531 1 96.94 317 LEU B N 1
ATOM 5499 C CA . LEU B 1 317 ? -14.906 -4.609 -20.344 1 96.94 317 LEU B CA 1
ATOM 5500 C C . LEU B 1 317 ? -13.539 -5.277 -20.25 1 96.94 317 LEU B C 1
ATOM 5502 O O . LEU B 1 317 ? -12.562 -4.801 -20.828 1 96.94 317 LEU B O 1
ATOM 5506 N N . ALA B 1 318 ? -13.469 -6.363 -19.5 1 98.06 318 ALA B N 1
ATOM 5507 C CA . ALA B 1 318 ? -12.203 -7.074 -19.344 1 98.06 318 ALA B CA 1
ATOM 5508 C C . ALA B 1 318 ? -11.664 -7.539 -20.688 1 98.06 318 ALA B C 1
ATOM 5510 O O . ALA B 1 318 ? -10.477 -7.402 -20.969 1 98.06 318 ALA B O 1
ATOM 5511 N N . ARG B 1 319 ? -12.531 -8.07 -21.516 1 97.94 319 ARG B N 1
ATOM 5512 C CA . ARG B 1 319 ? -12.125 -8.578 -22.828 1 97.94 319 ARG B CA 1
ATOM 5513 C C . ARG B 1 319 ? -11.688 -7.441 -23.734 1 97.94 319 ARG B C 1
ATOM 5515 O O . ARG B 1 319 ? -10.766 -7.602 -24.547 1 97.94 319 ARG B O 1
ATOM 5522 N N . ALA B 1 320 ? -12.336 -6.32 -23.641 1 97.12 320 ALA B N 1
ATOM 5523 C CA . ALA B 1 320 ? -11.922 -5.145 -24.391 1 97.12 320 ALA B CA 1
ATOM 5524 C C . ALA B 1 320 ? -10.539 -4.668 -23.953 1 97.12 320 ALA B C 1
ATOM 5526 O O . ALA B 1 320 ? -9.695 -4.328 -24.797 1 97.12 320 ALA B O 1
ATOM 5527 N N . GLU B 1 321 ? -10.305 -4.633 -22.625 1 97.56 321 GLU B N 1
ATOM 5528 C CA . GLU B 1 321 ? -9.008 -4.25 -22.094 1 97.56 321 GLU B CA 1
ATOM 5529 C C . GLU B 1 321 ? -7.914 -5.219 -22.547 1 97.56 321 GLU B C 1
ATOM 5531 O O . GLU B 1 321 ? -6.812 -4.801 -22.891 1 97.56 321 GLU B O 1
ATOM 5536 N N . ALA B 1 322 ? -8.25 -6.473 -22.5 1 97.75 322 ALA B N 1
ATOM 5537 C CA . ALA B 1 322 ? -7.289 -7.48 -22.938 1 97.75 322 ALA B CA 1
ATOM 5538 C C . ALA B 1 322 ? -6.895 -7.262 -24.406 1 97.75 322 ALA B C 1
ATOM 5540 O O . ALA B 1 322 ? -5.715 -7.348 -24.75 1 97.75 322 ALA B O 1
ATOM 5541 N N . ALA B 1 323 ? -7.887 -6.973 -25.219 1 96.69 323 ALA B N 1
ATOM 5542 C CA . ALA B 1 323 ? -7.621 -6.715 -26.641 1 96.69 323 ALA B CA 1
ATOM 5543 C C . ALA B 1 323 ? -6.746 -5.477 -26.812 1 96.69 323 ALA B C 1
ATOM 5545 O O . ALA B 1 323 ? -5.77 -5.504 -27.578 1 96.69 323 ALA B O 1
ATOM 5546 N N . GLU B 1 324 ? -7.059 -4.508 -26.094 1 95.88 324 GLU B N 1
ATOM 5547 C CA . GLU B 1 324 ? -6.32 -3.25 -26.172 1 95.88 324 GLU B CA 1
ATOM 5548 C C . GLU B 1 324 ? -4.855 -3.443 -25.781 1 95.88 324 GLU B C 1
ATOM 5550 O O . GLU B 1 324 ? -3.963 -2.85 -26.391 1 95.88 324 GLU B O 1
ATOM 5555 N N . TRP B 1 325 ? -4.609 -4.305 -24.891 1 96.62 325 TRP B N 1
ATOM 5556 C CA . TRP B 1 325 ? -3.268 -4.441 -24.328 1 96.62 325 TRP B CA 1
ATOM 5557 C C . TRP B 1 325 ? -2.596 -5.715 -24.844 1 96.62 325 TRP B C 1
ATOM 5559 O O . TRP B 1 325 ? -1.627 -6.191 -24.25 1 96.62 325 TRP B O 1
ATOM 5569 N N . LYS B 1 326 ? -3.195 -6.316 -25.828 1 94.88 326 LYS B N 1
ATOM 5570 C CA . LYS B 1 326 ? -2.586 -7.398 -26.594 1 94.88 326 LYS B CA 1
ATOM 5571 C C . LYS B 1 326 ? -2.389 -8.641 -25.734 1 94.88 326 LYS B C 1
ATOM 5573 O O . LYS B 1 326 ? -1.343 -9.289 -25.797 1 94.88 326 LYS B O 1
ATOM 5578 N N . SER B 1 327 ? -3.307 -8.867 -24.859 1 95.81 327 SER B N 1
ATOM 5579 C CA . SER B 1 327 ? -3.354 -10.164 -24.188 1 95.81 327 SER B CA 1
ATOM 5580 C C . SER B 1 327 ? -3.943 -11.234 -25.109 1 95.81 327 SER B C 1
ATOM 5582 O O . SER B 1 327 ? -4.812 -10.945 -25.938 1 95.81 327 SER B O 1
ATOM 5584 N N . ASN B 1 328 ? -3.436 -12.383 -24.953 1 95.5 328 ASN B N 1
ATOM 5585 C CA . ASN B 1 328 ? -3.916 -13.484 -25.781 1 95.5 328 ASN B CA 1
ATOM 5586 C C . ASN B 1 328 ? -5.199 -14.086 -25.203 1 95.5 328 ASN B C 1
ATOM 5588 O O . ASN B 1 328 ? -6.031 -14.602 -25.953 1 95.5 328 ASN B O 1
ATOM 5592 N N . ASN B 1 329 ? -5.34 -14.047 -23.969 1 96.69 329 ASN B N 1
ATOM 5593 C CA . ASN B 1 329 ? -6.52 -14.586 -23.297 1 96.69 329 ASN B CA 1
ATOM 5594 C C . ASN B 1 329 ? -6.691 -13.969 -21.906 1 96.69 329 ASN B C 1
ATOM 5596 O O . ASN B 1 329 ? -5.805 -13.273 -21.406 1 96.69 329 ASN B O 1
ATOM 5600 N N . ILE B 1 330 ? -7.84 -14.164 -21.344 1 98.56 330 ILE B N 1
ATOM 5601 C CA . ILE B 1 330 ? -8.172 -13.805 -19.969 1 98.56 330 ILE B CA 1
ATOM 5602 C C . ILE B 1 330 ? -8.484 -15.062 -19.156 1 98.56 330 ILE B C 1
ATOM 5604 O O . ILE B 1 330 ? -9.234 -15.93 -19.625 1 98.56 330 ILE B O 1
ATOM 5608 N N . GLU B 1 331 ? -7.926 -15.164 -17.969 1 98.69 331 GLU B N 1
ATOM 5609 C CA . GLU B 1 331 ? -8.18 -16.344 -17.156 1 98.69 331 GLU B CA 1
ATOM 5610 C C . GLU B 1 331 ? -8.828 -15.977 -15.82 1 98.69 331 GLU B C 1
ATOM 5612 O O . GLU B 1 331 ? -8.422 -15.008 -15.172 1 98.69 331 GLU B O 1
ATOM 5617 N N . LEU B 1 332 ? -9.867 -16.641 -15.469 1 98.81 332 LEU B N 1
ATOM 5618 C CA . LEU B 1 332 ? -10.484 -16.625 -14.148 1 98.81 332 LEU B CA 1
ATOM 5619 C C . LEU B 1 332 ? -10.242 -17.953 -13.414 1 98.81 332 LEU B C 1
ATOM 5621 O O . LEU B 1 332 ? -10.797 -18.984 -13.797 1 98.81 332 LEU B O 1
ATOM 5625 N N . TRP B 1 333 ? -9.414 -17.891 -12.344 1 98.81 333 TRP B N 1
ATOM 5626 C CA . TRP B 1 333 ? -8.992 -19.109 -11.648 1 98.81 333 TRP B CA 1
ATOM 5627 C C . TRP B 1 333 ? -10.086 -19.609 -10.703 1 98.81 333 TRP B C 1
ATOM 5629 O O . TRP B 1 333 ? -10.664 -18.828 -9.953 1 98.81 333 TRP B O 1
ATOM 5639 N N . ASN B 1 334 ? -10.383 -20.844 -10.781 1 98.31 334 ASN B N 1
ATOM 5640 C CA . ASN B 1 334 ? -11.164 -21.641 -9.844 1 98.31 334 ASN B CA 1
ATOM 5641 C C . ASN B 1 334 ? -12.516 -21 -9.539 1 98.31 334 ASN B C 1
ATOM 5643 O O . ASN B 1 334 ? -12.875 -20.828 -8.375 1 98.31 334 ASN B O 1
ATOM 5647 N N . PRO B 1 335 ? -13.258 -20.625 -10.578 1 97.56 335 PRO B N 1
ATOM 5648 C CA . PRO B 1 335 ? -14.609 -20.125 -10.305 1 97.56 335 PRO B CA 1
ATOM 5649 C C . PRO B 1 335 ? -15.508 -21.188 -9.656 1 97.56 335 PRO B C 1
ATOM 5651 O O . PRO B 1 335 ? -15.422 -22.375 -10.008 1 97.56 335 PRO B O 1
ATOM 5654 N N . ASP B 1 336 ? -16.297 -20.781 -8.664 1 95.06 336 ASP B N 1
ATOM 5655 C CA . ASP B 1 336 ? -17.219 -21.766 -8.078 1 95.06 336 ASP B CA 1
ATOM 5656 C C . ASP B 1 336 ? -18.344 -22.094 -9.047 1 95.06 336 ASP B C 1
ATOM 5658 O O . ASP B 1 336 ? -18.438 -21.516 -10.133 1 95.06 336 ASP B O 1
ATOM 5662 N N . SER B 1 337 ? -19.188 -23.062 -8.672 1 95.75 337 SER B N 1
ATOM 5663 C CA . SER B 1 337 ? -20.203 -23.594 -9.562 1 95.75 337 SER B CA 1
ATOM 5664 C C . SER B 1 337 ? -21.219 -22.516 -9.945 1 95.75 337 SER B C 1
ATOM 5666 O O . SER B 1 337 ? -21.703 -22.484 -11.078 1 95.75 337 SER B O 1
ATOM 5668 N N . ARG B 1 338 ? -21.531 -21.609 -9 1 96.62 338 ARG B N 1
ATOM 5669 C CA . ARG B 1 338 ? -22.484 -20.547 -9.305 1 96.62 338 ARG B CA 1
ATOM 5670 C C . ARG B 1 338 ? -21.938 -19.609 -10.367 1 96.62 338 ARG B C 1
ATOM 5672 O O . ARG B 1 338 ? -22.625 -19.297 -11.344 1 96.62 338 ARG B O 1
ATOM 5679 N N . VAL B 1 339 ? -20.734 -19.219 -10.211 1 97.12 339 VAL B N 1
ATOM 5680 C CA . VAL B 1 339 ? -20.094 -18.297 -11.141 1 97.12 339 VAL B CA 1
ATOM 5681 C C . VAL B 1 339 ? -19.984 -18.938 -12.516 1 97.12 339 VAL B C 1
ATOM 5683 O O . VAL B 1 339 ? -20.297 -18.312 -13.531 1 97.12 339 VAL B O 1
ATOM 5686 N N . ARG B 1 340 ? -19.609 -20.188 -12.617 1 97.44 340 ARG B N 1
ATOM 5687 C CA . ARG B 1 340 ? -19.484 -20.891 -13.883 1 97.44 340 ARG B CA 1
ATOM 5688 C C . ARG B 1 340 ? -20.828 -20.953 -14.609 1 97.44 340 ARG B C 1
ATOM 5690 O O . ARG B 1 340 ? -20.906 -20.688 -15.812 1 97.44 340 ARG B O 1
ATOM 5697 N N . GLY B 1 341 ? -21.828 -21.312 -13.805 1 97.56 341 GLY B N 1
ATOM 5698 C CA . GLY B 1 341 ? -23.156 -21.375 -14.383 1 97.56 341 GLY B CA 1
ATOM 5699 C C . GLY B 1 341 ? -23.641 -20.047 -14.93 1 97.56 341 GLY B C 1
ATOM 5700 O O . GLY B 1 341 ? -24.219 -19.984 -16.016 1 97.56 341 GLY B O 1
ATOM 5701 N N . LEU B 1 342 ? -23.375 -19 -14.195 1 97.56 342 LEU B N 1
ATOM 5702 C CA . LEU B 1 342 ? -23.828 -17.656 -14.594 1 97.56 342 LEU B CA 1
ATOM 5703 C C . LEU B 1 342 ? -23.062 -17.172 -15.812 1 97.56 342 LEU B C 1
ATOM 5705 O O . LEU B 1 342 ? -23.625 -16.484 -16.672 1 97.56 342 LEU B O 1
ATOM 5709 N N . ILE B 1 343 ? -21.797 -17.531 -15.945 1 97.81 343 ILE B N 1
ATOM 5710 C CA . ILE B 1 343 ? -21 -17.156 -17.109 1 97.81 343 ILE B CA 1
ATOM 5711 C C . ILE B 1 343 ? -21.516 -17.891 -18.344 1 97.81 343 ILE B C 1
ATOM 5713 O O . ILE B 1 343 ? -21.641 -17.297 -19.422 1 97.81 343 ILE B O 1
ATOM 5717 N N . GLU B 1 344 ? -21.812 -19.125 -18.172 1 96.75 344 GLU B N 1
ATOM 5718 C CA . GLU B 1 344 ? -22.391 -19.906 -19.266 1 96.75 344 GLU B CA 1
ATOM 5719 C C . GLU B 1 344 ? -23.703 -19.297 -19.734 1 96.75 344 GLU B C 1
ATOM 5721 O O . GLU B 1 344 ? -23.922 -19.141 -20.953 1 96.75 344 GLU B O 1
ATOM 5726 N N . LYS B 1 345 ? -24.516 -18.906 -18.828 1 96.56 345 LYS B N 1
ATOM 5727 C CA . LYS B 1 345 ? -25.812 -18.328 -19.156 1 96.56 345 LYS B CA 1
ATOM 5728 C C . LYS B 1 345 ? -25.656 -16.953 -19.812 1 96.56 345 LYS B C 1
ATOM 5730 O O . LYS B 1 345 ? -26.484 -16.562 -20.625 1 96.56 345 LYS B O 1
ATOM 5735 N N . ALA B 1 346 ? -24.641 -16.25 -19.453 1 94.94 346 ALA B N 1
ATOM 5736 C CA . ALA B 1 346 ? -24.391 -14.922 -20 1 94.94 346 ALA B CA 1
ATOM 5737 C C . ALA B 1 346 ? -23.953 -15 -21.453 1 94.94 346 ALA B C 1
ATOM 5739 O O . ALA B 1 346 ? -23.953 -13.992 -22.172 1 94.94 346 ALA B O 1
ATOM 5740 N N . GLY B 1 347 ? -23.562 -16.156 -21.906 1 94.06 347 GLY B N 1
ATOM 5741 C CA . GLY B 1 347 ? -23.234 -16.375 -23.312 1 94.06 347 GLY B CA 1
ATOM 5742 C C . GLY B 1 347 ? -21.859 -15.867 -23.688 1 94.06 347 GLY B C 1
ATOM 5743 O O . GLY B 1 347 ? -21.578 -15.602 -24.859 1 94.06 347 GLY B O 1
ATOM 5744 N N . VAL B 1 348 ? -21.031 -15.672 -22.719 1 95.25 348 VAL B N 1
ATOM 5745 C CA . VAL B 1 348 ? -19.672 -15.242 -23 1 95.25 348 VAL B CA 1
ATOM 5746 C C . VAL B 1 348 ? -18.844 -16.438 -23.469 1 95.25 348 VAL B C 1
ATOM 5748 O O . VAL B 1 348 ? -18.781 -17.469 -22.781 1 95.25 348 VAL B O 1
ATOM 5751 N N . PRO B 1 349 ? -18.266 -16.312 -24.672 1 97.38 349 PRO B N 1
ATOM 5752 C CA . PRO B 1 349 ? -17.406 -17.422 -25.109 1 97.38 349 PRO B CA 1
ATOM 5753 C C . PRO B 1 349 ? -16.281 -17.734 -24.125 1 97.38 349 PRO B C 1
ATOM 5755 O O . PRO B 1 349 ? -15.609 -16.812 -23.641 1 97.38 349 PRO B O 1
ATOM 5758 N N . HIS B 1 350 ? -16.156 -19 -23.719 1 98.12 350 HIS B N 1
ATOM 5759 C CA . HIS B 1 350 ? -15.117 -19.375 -22.766 1 98.12 350 HIS B CA 1
ATOM 5760 C C . HIS B 1 350 ? -14.805 -20.875 -22.875 1 98.12 350 HIS B C 1
ATOM 5762 O O . HIS B 1 350 ? -15.562 -21.625 -23.484 1 98.12 350 HIS B O 1
ATOM 5768 N N . GLU B 1 351 ? -13.656 -21.203 -22.406 1 98 351 GLU B N 1
ATOM 5769 C CA . GLU B 1 351 ? -13.227 -22.594 -22.281 1 98 351 GLU B CA 1
ATOM 5770 C C . GLU B 1 351 ? -12.859 -22.922 -20.828 1 98 351 GLU B C 1
ATOM 5772 O O . GLU B 1 351 ? -12.219 -22.109 -20.156 1 98 351 GLU B O 1
ATOM 5777 N N . PHE B 1 352 ? -13.344 -24.016 -20.328 1 97.5 352 PHE B N 1
ATOM 5778 C CA . PHE B 1 352 ? -12.953 -24.5 -19.016 1 97.5 352 PHE B CA 1
ATOM 5779 C C . PHE B 1 352 ? -11.719 -25.391 -19.109 1 97.5 352 PHE B C 1
ATOM 5781 O O . PHE B 1 352 ? -11.695 -26.359 -19.875 1 97.5 352 PHE B O 1
ATOM 5788 N N . VAL B 1 353 ? -10.719 -25.062 -18.344 1 97.94 353 VAL B N 1
ATOM 5789 C CA . VAL B 1 353 ? -9.453 -25.797 -18.406 1 97.94 353 VAL B CA 1
ATOM 5790 C C . VAL B 1 353 ? -9.102 -26.328 -17.031 1 97.94 353 VAL B C 1
ATOM 5792 O O . VAL B 1 353 ? -9.086 -25.594 -16.047 1 97.94 353 VAL B O 1
ATOM 5795 N N . GLU B 1 354 ? -8.922 -27.547 -16.875 1 97.62 354 GLU B N 1
ATOM 5796 C CA . GLU B 1 354 ? -8.312 -28.156 -15.695 1 97.62 354 GLU B CA 1
ATOM 5797 C C . GLU B 1 354 ? -6.812 -28.359 -15.891 1 97.62 354 GLU B C 1
ATOM 5799 O O . GLU B 1 354 ? -6.391 -29.141 -16.734 1 97.62 354 GLU B O 1
ATOM 5804 N N . ARG B 1 355 ? -6.07 -27.656 -15.125 1 97.75 355 ARG B N 1
ATOM 5805 C CA . ARG B 1 355 ? -4.625 -27.688 -15.32 1 97.75 355 ARG B CA 1
ATOM 5806 C C . ARG B 1 355 ? -4.016 -28.922 -14.664 1 97.75 355 ARG B C 1
ATOM 5808 O O . ARG B 1 355 ? -4.418 -29.312 -13.562 1 97.75 355 ARG B O 1
ATOM 5815 N N . GLU B 1 356 ? -3.01 -29.469 -15.367 1 96.81 356 GLU B N 1
ATOM 5816 C CA . GLU B 1 356 ? -2.357 -30.672 -14.867 1 96.81 356 GLU B CA 1
ATOM 5817 C C . GLU B 1 356 ? -0.87 -30.438 -14.625 1 96.81 356 GLU B C 1
ATOM 5819 O O . GLU B 1 356 ? -0.231 -31.188 -13.883 1 96.81 356 GLU B O 1
ATOM 5824 N N . THR B 1 357 ? -0.356 -29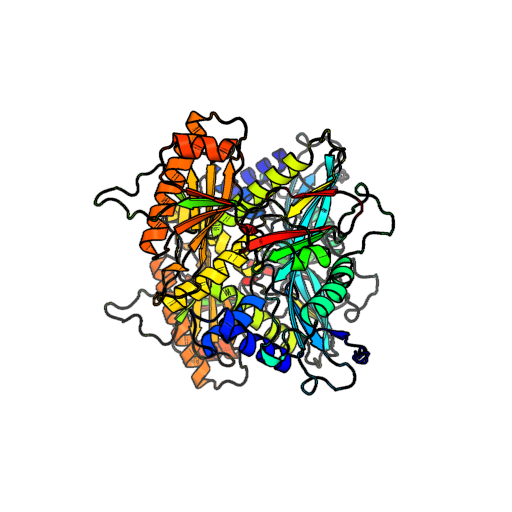.422 -15.258 1 96.62 357 THR B N 1
ATOM 5825 C CA . THR B 1 357 ? 1.095 -29.281 -15.203 1 96.62 357 THR B CA 1
ATOM 5826 C C . THR B 1 357 ? 1.484 -27.875 -14.758 1 96.62 357 THR B C 1
ATOM 5828 O O . THR B 1 357 ? 2.377 -27.703 -13.93 1 96.62 357 THR B O 1
ATOM 5831 N N . ASP B 1 358 ? 0.785 -26.859 -15.281 1 94.94 358 ASP B N 1
ATOM 5832 C CA . ASP B 1 358 ? 1.214 -25.484 -15.094 1 94.94 358 ASP B CA 1
ATOM 5833 C C . ASP B 1 358 ? 0.385 -24.797 -14.008 1 94.94 358 ASP B C 1
ATOM 5835 O O . ASP B 1 358 ? -0.837 -24.953 -13.961 1 94.94 358 ASP B O 1
ATOM 5839 N N . SER B 1 359 ? 1.049 -24.094 -13.219 1 96.88 359 SER B N 1
ATOM 5840 C CA . SER B 1 359 ? 0.408 -23.266 -12.195 1 96.88 359 SER B CA 1
ATOM 5841 C C . SER B 1 359 ? -0.524 -24.094 -11.32 1 96.88 359 SER B C 1
ATOM 5843 O O . SER B 1 359 ? -1.681 -23.734 -11.109 1 96.88 359 SER B O 1
ATOM 5845 N N . ILE B 1 360 ? -0.025 -25.25 -10.906 1 98.62 360 ILE B N 1
ATOM 5846 C CA . ILE B 1 360 ? -0.79 -26.094 -10 1 98.62 360 ILE B CA 1
ATOM 5847 C C . ILE B 1 360 ? -0.715 -25.531 -8.586 1 98.62 360 ILE B C 1
ATOM 5849 O O . ILE B 1 360 ? 0.355 -25.516 -7.973 1 98.62 360 ILE B O 1
ATOM 5853 N N . ALA B 1 361 ? -1.869 -25.062 -8.07 1 98.75 361 ALA B N 1
ATOM 5854 C CA . ALA B 1 361 ? -1.918 -24.578 -6.699 1 98.75 361 ALA B CA 1
ATOM 5855 C C . ALA B 1 361 ? -1.588 -25.672 -5.699 1 98.75 361 ALA B C 1
ATOM 5857 O O . ALA B 1 361 ? -2.244 -26.719 -5.684 1 98.75 361 ALA B O 1
ATOM 5858 N N . SER B 1 362 ? -0.563 -25.484 -4.902 1 98.81 362 SER B N 1
ATOM 5859 C CA . SER B 1 362 ? -0.098 -26.469 -3.932 1 98.81 362 SER B CA 1
ATOM 5860 C C . SER B 1 362 ? 0.109 -25.844 -2.557 1 98.81 362 SER B C 1
ATOM 5862 O O . SER B 1 362 ? 0.583 -24.719 -2.453 1 98.81 362 SER B O 1
ATOM 5864 N N . LEU B 1 363 ? -0.282 -26.578 -1.512 1 98.56 363 LEU B N 1
ATOM 5865 C CA . LEU B 1 363 ? -0.294 -26.016 -0.167 1 98.56 363 LEU B CA 1
ATOM 5866 C C . LEU B 1 363 ? 0.297 -27 0.84 1 98.56 363 LEU B C 1
ATOM 5868 O O . LEU B 1 363 ? 0.015 -28.203 0.785 1 98.56 363 LEU B O 1
ATOM 5872 N N . MET B 1 364 ? 1.192 -26.531 1.654 1 97.25 364 MET B N 1
ATOM 5873 C CA . MET B 1 364 ? 1.653 -27.219 2.855 1 97.25 364 MET B CA 1
ATOM 5874 C C . MET B 1 364 ? 1.044 -26.594 4.109 1 97.25 364 MET B C 1
ATOM 5876 O O . MET B 1 364 ? 1.271 -25.422 4.395 1 97.25 364 MET B O 1
ATOM 5880 N N . PHE B 1 365 ? 0.273 -27.359 4.773 1 94.25 365 PHE B N 1
ATOM 5881 C CA . PHE B 1 365 ? -0.315 -26.938 6.043 1 94.25 365 PHE B CA 1
ATOM 5882 C C . PHE B 1 365 ? 0.587 -27.328 7.207 1 94.25 365 PHE B C 1
ATOM 5884 O O . PHE B 1 365 ? 1.131 -28.438 7.242 1 94.25 365 PHE B O 1
ATOM 5891 N N . TYR B 1 366 ? 0.812 -26.422 8.133 1 92.44 366 TYR B N 1
ATOM 5892 C CA . TYR B 1 366 ? 1.763 -26.688 9.211 1 92.44 366 TYR B CA 1
ATOM 5893 C C . TYR B 1 366 ? 1.052 -27.219 10.445 1 92.44 366 TYR B C 1
ATOM 5895 O O . TYR B 1 366 ? 1.697 -27.609 11.43 1 92.44 366 TYR B O 1
ATOM 5903 N N . GLY B 1 367 ? -0.227 -27.203 10.352 1 86.25 367 GLY B N 1
ATOM 5904 C CA . GLY B 1 367 ? -0.987 -27.875 11.391 1 86.25 367 GLY B CA 1
ATOM 5905 C C . GLY B 1 367 ? -1.258 -29.344 11.086 1 86.25 367 GLY B C 1
ATOM 5906 O O . GLY B 1 367 ? -0.645 -29.922 10.18 1 86.25 367 GLY B O 1
ATOM 5907 N N . ASP B 1 368 ? -2.141 -29.859 11.891 1 81.38 368 ASP B N 1
ATOM 5908 C CA . ASP B 1 368 ? -2.482 -31.281 11.711 1 81.38 368 ASP B CA 1
ATOM 5909 C C . ASP B 1 368 ? -3.781 -31.438 10.922 1 81.38 368 ASP B C 1
ATOM 5911 O O . ASP B 1 368 ? -4.684 -30.594 11.039 1 81.38 368 ASP B O 1
ATOM 5915 N N . GLY B 1 369 ? -3.771 -32.438 10.086 1 79.94 369 GLY B N 1
ATOM 5916 C CA . GLY B 1 369 ? -5.004 -32.781 9.391 1 79.94 369 GLY B CA 1
ATOM 5917 C C . GLY B 1 369 ? -5.109 -32.125 8.016 1 79.94 369 GLY B C 1
ATOM 5918 O O . GLY B 1 369 ? -4.109 -31.672 7.461 1 79.94 369 GLY B O 1
ATOM 5919 N N . ASP B 1 370 ? -6.348 -32.25 7.516 1 82 370 ASP B N 1
ATOM 5920 C CA . ASP B 1 370 ? -6.621 -31.719 6.184 1 82 370 ASP B CA 1
ATOM 5921 C C . ASP B 1 370 ? -7.129 -30.281 6.262 1 82 370 ASP B C 1
ATOM 5923 O O . ASP B 1 370 ? -7.734 -29.875 7.258 1 82 370 ASP B O 1
ATOM 5927 N N . VAL B 1 371 ? -6.855 -29.562 5.25 1 89.62 371 VAL B N 1
ATOM 5928 C CA . VAL B 1 371 ? -7.266 -28.156 5.246 1 89.62 371 VAL B CA 1
ATOM 5929 C C . VAL B 1 371 ? -7.984 -27.844 3.939 1 89.62 371 VAL B C 1
ATOM 5931 O O . VAL B 1 371 ? -7.691 -28.438 2.898 1 89.62 371 VAL B O 1
ATOM 5934 N N . GLU B 1 372 ? -8.992 -27.016 4.039 1 93.31 372 GLU B N 1
ATOM 5935 C CA . GLU B 1 372 ? -9.664 -26.438 2.869 1 93.31 372 GLU B CA 1
ATOM 5936 C C . GLU B 1 372 ? -9.07 -25.078 2.504 1 93.31 372 GLU B C 1
ATOM 5938 O O . GLU B 1 372 ? -8.945 -24.203 3.357 1 93.31 372 GLU B O 1
ATOM 5943 N N . TRP B 1 373 ? -8.625 -24.984 1.29 1 96.81 373 TRP B N 1
ATOM 5944 C CA . TRP B 1 373 ? -8.117 -23.703 0.79 1 96.81 373 TRP B CA 1
ATOM 5945 C C . TRP B 1 373 ? -9.242 -22.875 0.19 1 96.81 373 TRP B C 1
ATOM 5947 O O . TRP B 1 373 ? -9.695 -23.141 -0.929 1 96.81 373 TRP B O 1
ATOM 5957 N N . VAL B 1 374 ? -9.664 -21.875 0.982 1 96.31 374 VAL B N 1
ATOM 5958 C CA . VAL B 1 374 ? -10.742 -20.984 0.561 1 96.31 374 VAL B CA 1
ATOM 5959 C C . VAL B 1 374 ? -10.18 -19.844 -0.282 1 96.31 374 VAL B C 1
ATOM 5961 O O . VAL B 1 374 ? -9.102 -19.328 0.015 1 96.31 374 VAL B O 1
ATOM 5964 N N . LEU B 1 375 ? -10.852 -19.5 -1.359 1 97.38 375 LEU B N 1
ATOM 5965 C CA . LEU B 1 375 ? -10.523 -18.375 -2.227 1 97.38 375 LEU B CA 1
ATOM 5966 C C . LEU B 1 375 ? -9.172 -18.578 -2.9 1 97.38 375 LEU B C 1
ATOM 5968 O O . LEU B 1 375 ? -8.297 -17.719 -2.818 1 97.38 375 LEU B O 1
ATOM 5972 N N . ASN B 1 376 ? -8.992 -19.766 -3.453 1 98.06 376 ASN B N 1
ATOM 5973 C CA . ASN B 1 376 ? -7.816 -20.125 -4.242 1 98.06 376 ASN B CA 1
ATOM 5974 C C . ASN B 1 376 ? -7.887 -19.531 -5.645 1 98.06 376 ASN B C 1
ATOM 5976 O O . ASN B 1 376 ? -8.102 -20.25 -6.621 1 98.06 376 ASN B O 1
ATOM 5980 N N . GLU B 1 377 ? -7.762 -18.188 -5.691 1 98.25 377 GLU B N 1
ATOM 5981 C CA . GLU B 1 377 ? -7.793 -17.422 -6.938 1 98.25 377 GLU B CA 1
ATOM 5982 C C . GLU B 1 377 ? -6.418 -16.844 -7.262 1 98.25 377 GLU B C 1
ATOM 5984 O O . GLU B 1 377 ? -5.477 -16.984 -6.48 1 98.25 377 GLU B O 1
ATOM 5989 N N . LYS B 1 378 ? -6.262 -16.234 -8.359 1 98.62 378 LYS B N 1
ATOM 5990 C CA . LYS B 1 378 ? -4.977 -15.836 -8.922 1 98.62 378 LYS B CA 1
ATOM 5991 C C . LYS B 1 378 ? -4.297 -14.781 -8.055 1 98.62 378 LYS B C 1
ATOM 5993 O O . LYS B 1 378 ? -3.076 -14.609 -8.117 1 98.62 378 LYS B O 1
ATOM 5998 N N . PHE B 1 379 ? -5.02 -14.023 -7.184 1 98.56 379 PHE B N 1
ATOM 5999 C CA . PHE B 1 379 ? -4.398 -12.984 -6.371 1 98.56 379 PHE B CA 1
ATOM 6000 C C . PHE B 1 379 ? -3.357 -13.586 -5.43 1 98.56 379 PHE B C 1
ATOM 6002 O O . PHE B 1 379 ? -2.457 -12.883 -4.965 1 98.56 379 PHE B O 1
ATOM 6009 N N . GLY B 1 380 ? -3.471 -14.914 -5.18 1 98.25 380 GLY B N 1
ATOM 6010 C CA . GLY B 1 380 ? -2.555 -15.57 -4.266 1 98.25 380 GLY B CA 1
ATOM 6011 C C . GLY B 1 380 ? -1.235 -15.953 -4.91 1 98.25 380 GLY B C 1
ATOM 6012 O O . GLY B 1 380 ? -0.264 -16.266 -4.215 1 98.25 380 GLY B O 1
ATOM 6013 N N . TRP B 1 381 ? -1.229 -15.906 -6.207 1 97.94 381 TRP B N 1
ATOM 6014 C CA . TRP B 1 381 ? -0.054 -16.312 -6.973 1 97.94 381 TRP B CA 1
ATOM 6015 C C . TRP B 1 381 ? 1.104 -15.344 -6.746 1 97.94 381 TRP B C 1
ATOM 6017 O O . TRP B 1 381 ? 0.888 -14.156 -6.508 1 97.94 381 TRP B O 1
ATOM 6027 N N . CYS B 1 382 ? 2.295 -15.82 -6.797 1 94.06 382 CYS B N 1
ATOM 6028 C CA . CYS B 1 382 ? 3.48 -14.977 -6.727 1 94.06 382 CYS B CA 1
ATOM 6029 C C . CYS B 1 382 ? 4.594 -15.523 -7.613 1 94.06 382 CYS B C 1
ATOM 6031 O O . CYS B 1 382 ? 4.59 -16.703 -7.965 1 94.06 382 CYS B O 1
#

InterPro domains:
  IPR016181 Acyl-CoA N-acyltransferase [SSF55729] (100-216)
  IPR053013 Lysine Acetyltransferase [PTHR34815] (2-382)
  IPR055100 LYC1, C-terminal domain [PF22998] (176-382)

Secondary structure (DSSP, 8-state):
---------EEEPPPHHHHHHHHHHHHHHH-TTS-HHHHHHHHHHTTTSTTTTTTTEEEEEEE-TTS-TTTS---EEEEEEEEEEEEE-TTS-EEEEEEEEEEEEE--GGGTTSSHHHHHHHHHHHHHTTTTSBPPPTT--GGG--TTBEEEEEEEESS-SSTTGGGT-EE---EEEEE---PPPTT--S-SSPEEE-TTHHHHHHHHHHHHHHHHHTS--SSS-EEEEE---HHHHHHHHHHHHHHHHHHHSS--S--EEEES-TTT-EEEEEEEE-SSTTT-GGG-EEEEEEEEES-TTS-HHHHHHHHHHHHHHHHHHHHHTT-SEEEEES--HHHHHHHHHHT---EEEE-SSSSEEEEEESSSS-EEETT--GGG--/---------EEEPPPHHHHHHHHHHHHHHH-TTS-HHHHHHHHHHHTTSTTTTTTTEEEEEEE-TTS-TTTS---EEEEEEEEEEEEE-TTS-EEEEEEEEEEEEE--GGGTTSSHHHHHHHHHHHHHTTSSSBPPPTT--GGG--TTBEEEEEEEESS-SSHHHHTT-EE---EEEEE---PPPTT--S-SSPEEE-TTHHHHHHHHHHHHHHHHHTS--SSS-EEEEE---HHHHHHHHHHHHHHHHHHHSS--S--EEEES-TTT-EEEEEEEE-SSTTT-GGG-EEEEEEEEES-TTS-HHHHHHHHHHHHHHHHHHHHHTT-SEEEEES--HHHHHHHHHHT---EEEE-SSSSEEEEEESSSS-EEETT--GGG--

pLDDT: mean 93.22, std 11.0, range [25.95, 98.88]

Nearest PDB structures (foldseek):
  4yrh-assembly1_A  TM=5.042E-01  e=1.015E-02  Danio rerio
  4hkf-assembly1_A  TM=5.489E-01  e=2.506E-02  Danio rerio
  8yal-assembly1_C  TM=6.048E-01  e=2.662E-02  Caenorhabditis elegans
  4b5p-assembly1_A  TM=4.369E-01  e=4.310E-02  Homo sapiens
  3vwe-assembly1_A  TM=4.136E-01  e=8.363E-02  Homo sapiens

Solvent-accessible surface area (backbone atoms only — not comparable to full-atom values): 39499 Å² total; per-residue (Å²): 134,78,76,69,74,76,65,76,58,40,81,45,67,61,52,75,69,44,43,50,52,50,52,60,61,46,34,81,77,70,20,68,47,36,57,66,70,58,37,50,48,47,58,56,46,54,46,33,27,53,51,20,31,96,71,20,43,43,57,38,29,27,28,47,71,90,42,55,88,88,70,39,60,76,43,17,34,33,33,37,30,52,37,58,22,39,38,16,26,34,84,12,53,69,24,53,23,25,28,33,36,40,30,72,74,45,54,53,79,92,44,56,95,68,54,40,60,59,52,42,45,56,54,44,52,67,51,51,35,45,52,98,31,41,54,62,56,87,80,38,45,52,76,57,66,42,68,46,19,22,45,35,37,34,37,54,30,71,75,27,60,56,70,50,34,76,59,49,28,39,66,51,85,31,35,29,40,38,29,64,45,41,63,71,59,89,83,65,63,89,72,58,76,38,40,74,26,42,78,52,56,40,24,49,52,19,47,50,49,45,52,53,50,51,56,60,41,38,44,65,44,95,51,94,44,31,37,34,27,68,52,65,38,48,40,46,52,44,34,50,46,35,54,28,33,59,50,34,32,71,74,72,71,45,59,86,67,68,40,30,27,38,22,76,48,92,72,55,25,34,35,38,33,45,41,58,42,64,51,27,33,87,86,35,34,86,55,9,34,25,34,38,35,45,79,46,63,66,36,86,80,56,53,65,68,59,51,22,51,38,50,45,40,43,49,52,50,50,20,21,51,27,35,73,69,56,25,52,32,35,35,38,39,51,65,51,73,67,56,50,52,34,43,58,71,52,63,57,73,67,45,83,44,76,53,70,34,55,57,30,32,20,42,28,67,63,52,50,82,62,70,44,74,46,81,66,33,50,52,71,62,110,134,79,77,68,76,76,64,77,59,40,80,46,66,60,53,75,70,44,43,52,52,49,51,59,60,46,34,79,76,70,20,67,46,38,59,66,71,57,35,50,50,46,58,58,46,55,47,32,28,53,51,21,30,96,71,19,44,44,58,39,27,25,29,48,70,90,41,56,88,88,70,37,60,75,43,17,33,32,32,38,29,53,39,57,21,38,39,15,26,34,83,12,52,68,22,54,23,25,28,32,36,41,31,71,74,45,54,52,77,91,45,56,94,69,55,39,60,60,52,41,46,55,54,44,52,68,51,50,35,46,53,98,30,41,54,62,57,88,81,38,44,52,75,58,66,43,68,44,20,23,45,34,36,35,36,56,29,71,76,28,60,56,70,50,32,75,58,50,27,38,65,51,86,31,35,29,39,39,28,64,44,40,64,72,60,87,85,63,63,90,73,58,76,38,41,75,25,42,79,54,57,39,25,49,51,18,46,51,48,45,52,51,50,52,55,59,42,38,43,65,44,94,51,93,44,28,36,34,26,67,52,65,38,48,40,46,54,44,35,49,48,36,52,29,34,58,51,34,31,72,74,72,72,45,59,86,66,68,39,30,27,39,22,75,51,91,72,56,26,33,35,38,34,45,40,59,43,64,52,28,33,86,88,34,34,85,56,9,35,25,34,38,34,44,79,46,62,66,36,85,80,57,52,66,69,58,51,22,52,38,50,44,41,42,49,52,52,49,20,21,51,27,36,72,68,56,26,52,31,36,36,38,37,51,66,52,72,67,56,50,51,34,43,58,72,52,64,58,73,66,43,83,44,77,53,68,34,56,59,31,33,20,43,28,66,63,52,51,81,64,70,42,75,46,81,65,34,50,52,70,63,108

Radius of gyration: 27.23 Å; Cα contacts (8 Å, |Δi|>4): 1591; chains: 2; bounding box: 63×80×74 Å

Organism: NCBI:txid702518

Sequence (764 aa):
MGSTQEADLILTTPTPAERLRVWTSTHQKWGAALELDEYLRREEYLTTVPMSRNGGITQWILTDPSLPPDARPILSSCESIRKRALAAKPDGSVAEAVAHGIASVFTEPEHRGKGYASTMMSLLGPRLGGWQGARMAKGEQWGDIRDGEVAFSVLFSDIGKKFYAKQGWHPYESAHLSFPPQPRAEGQKEGGKAKPVGYHELAELSHVDEKLLRARLSKESKGSKTRVSLLPDIDAILWHLMREDFMTKHIFGKTPTVRGAVVGERGERVWAVWTRGYYGGLKKPEGNTMHILRLVMENEQSSDGYVQEAIHELLTLARAEAAEWKSNNIELWNPDSRVRGLIEKAGVPHEFVERETDSIASLMFYGDGDVEWVLNEKFGWCMGSTQEADLILTTPTPAERLRVWTSTHQKWGAALELDEYLRREEYLTTVPMSRNGGITQWILTDPSLPPDARPILSSCESIRKRALAAKPDGSVAEAVAHGIASVFTEPEHRGKGYASTMMSLLGPRLGGWQGARMAKGEQWGDIRDGEVAFSVLFSDIGKKFYAKQGWHPYESAHLSFPPQPRAEGQKEGGKAKPVGYHELAELSHVDEKLLRARLSKESKGSKTRVSLLPDIDAILWHLMREDFMTKHIFGKTPTVRGAVVGERGERVWAVWTRGYYGGLKKPEGNTMHILRLVMENEQSSDGYVQEAIHELLTLARAEAAEWKSNNIELWNPDSRVRGLIEKAGVPHEFVERETDSIASLMFYGDGDVEWVLNEKFGWC